Protein AF-A0A1Z8JSF8-F1 (afdb_monomer)

Sequence (461 aa):
MSAKQIKQAAVKPIPRTSVSGSTFPVRRSTKKDEIDYLRNLSRTLHVSNSSKGDLPQLTFSNELDVKLYALFSLLVKNFVQTWYVGLGFDKEEEFIGELVFLFSHVCRKIQERISSRRDEIVTSLFVDLPYVLEKHFRSVYESMRDCEEDESWGDVWMRKFSDGLIEEEMVDYRRILVDEIVKVLFPDEAVQSGITRRFLDGLIEGVILRNVIESFSEPFVIWEILGKISIKMQECGKGTTNEDEAEHATEQDHTQGKKTEQEHVREGGRYHYSLLHRILNVFIIDERYQMDSGKWLRYCDFVPLMSLMNFVTCWDTRFPILVSIFQVTLQLLMRITITRKFVNGCLKRLIFAIVNEECIGSLVDSMRGMMFPRDEYFEMKPRYVPTSEKELEKVYQENLKLITEWLTNGGFSSSVIFGRSGAVYEKAHKVMETFRHREVNLVLLQRVVDLLVLMLLPELA

Solvent-accessible surface area (backbone atoms only — not comparable to full-atom values): 26622 Å² total; per-residue (Å²): 140,75,97,82,88,86,79,80,85,83,77,78,81,78,81,84,75,82,85,81,74,98,62,83,72,76,85,64,86,46,78,78,77,36,68,70,48,26,49,58,40,35,52,77,65,64,52,98,79,58,96,72,86,70,80,80,76,32,55,97,42,73,70,49,34,40,53,53,36,25,44,47,31,44,46,44,58,44,50,51,44,66,56,51,61,74,69,70,64,96,55,59,58,60,52,52,50,51,52,51,50,53,50,32,49,37,42,34,53,51,48,52,38,55,65,77,38,49,62,58,46,47,47,39,64,52,29,52,48,31,33,55,51,33,56,49,54,51,48,49,52,53,18,58,69,71,41,55,98,90,54,59,35,58,59,52,29,51,76,74,68,38,86,76,56,41,79,70,55,42,53,56,49,43,49,54,52,37,50,53,49,46,64,70,54,47,58,68,73,48,56,70,34,70,64,55,37,52,51,50,38,50,45,46,36,64,60,45,50,47,48,52,45,57,51,56,17,35,36,68,48,47,44,47,50,51,22,51,51,26,51,54,55,45,53,73,66,50,76,73,56,65,59,66,60,55,53,67,72,56,71,84,75,77,80,89,83,82,89,85,85,88,81,94,71,97,68,89,76,82,76,83,67,50,69,65,54,54,54,50,58,42,71,55,91,51,79,90,33,58,63,62,83,93,71,60,75,51,59,77,50,45,46,36,34,51,51,34,49,31,67,76,46,43,43,57,85,75,38,49,66,60,47,50,50,48,52,52,50,50,45,58,41,46,70,39,68,70,51,29,51,49,52,46,21,30,47,42,42,50,48,46,69,62,66,30,73,68,46,54,43,51,48,52,52,48,50,35,46,60,42,26,76,78,73,73,50,64,46,91,61,69,97,73,69,66,90,42,74,72,51,44,52,47,54,49,53,54,25,49,48,42,37,39,50,33,50,64,66,44,56,78,61,22,49,71,56,48,45,61,69,71,56,35,46,56,48,51,49,55,59,56,55,72,41,64,41,40,71,65,34,38,50,50,49,50,55,51,48,51,51,55,44,40,67,69,41,55,90,78,108

Secondary structure (DSSP, 8-state):
-----------PPPP---------------TTSSHHHHHHHHGGG--TT-TT--PPP-SS-HHHHHHHHHHHHHHIIIIIHHHHGGGT-S-HHHHHHHHHHHHHHHHHHHHHHHHHTHHHHHHHHHTHHHHHHHHHHHHHHHHHHH--TTS-HHHHHHHHHSTT--HHHHHHHHHHHHHHHHHHHS-HHHHH-HHHHHHHHIIIIIIIIHHHHHHHHSHHHHHHHHHHHHHHHHHHHHTTTHHHHHHHTTTTS---------------------HHHHHHHHHS--GGGPPPGGGPPPGGGGHHHHHHHHHHH-HHHH-HHHHHHHHHHHHHHHHSHHHHHHHHHHHHHHHHHHS-HHHHHHHHHHHHHHH-TTSSS---S-S----SHHHHHHHHHHHHHHHHHHHHHSHHHHHHHH-SHHHHHHHHHHHHHTT--HHHHHHHHHHHHHHHHHHH-GGG-

Foldseek 3Di:
DDDDDDDDPDDDDDDDDDPDDPDPDPCDPDPCLDLVNLVVLLVLLDQPPDPDDDQDDLAPDPSLSSLLSSLVSLCCPFPVCVVVVVVVDPCSSVVSVVVSVFNSQLSNLLNVLCVVQLLLVLLCVQFVLLLLVLVLLVLLVVLVVPDDPPDDSVVSSCVPPLPPVDPVVVLVVLLVVQLVVCVVRGDPVQNVPPVSSVVSSCCCSVPPPVLVLLQCLALLNVLVVLLVVLVVLVVVVCVQPPVVVVVVVPPPDDDDDDDDDDDDDPDDDPPPQHPVRVVVVLQDDDPVLFDDPVSQDALVSNVSVVSSLCLLQVQCVQCVPVVVVVSVVSNVLRVDSVSSRRVSSSSSVVVCVCVDPVNSSVVSVVVSCQQPVPSPHGDSDRPDDPPDPVSSVVSNVVSLVSNLCSLVVVPPVSCSRRHPSVSSSVSSNSVSVSSNDSRSSSSSVVSVVVSVCCSSCVVVD

Organism: Pichia kudriavzevii (NCBI:txid4909)

InterPro domains:
  IPR003114 Phox-associated domain [PF02194] (61-228)
  IPR003114 Phox-associated domain [PS51207] (61-231)
  IPR003114 Phox-associated domain [SM00313] (61-234)

pLDDT: mean 72.8, std 19.78, range [23.31, 93.69]

Mean predicted aligned error: 13.48 Å

Structure (mmCIF, N/CA/C/O backbone):
data_AF-A0A1Z8JSF8-F1
#
_entry.id   AF-A0A1Z8JSF8-F1
#
loop_
_atom_site.group_PDB
_atom_site.id
_atom_site.type_symbol
_atom_site.label_atom_id
_atom_site.label_alt_id
_atom_site.label_comp_id
_atom_site.label_asym_id
_atom_site.label_entity_id
_atom_site.label_seq_id
_atom_site.pdbx_PDB_ins_code
_atom_site.Cartn_x
_atom_site.Cartn_y
_atom_site.Cartn_z
_atom_site.occupancy
_atom_site.B_iso_or_equiv
_atom_site.auth_seq_id
_atom_site.auth_comp_id
_atom_site.auth_asym_id
_atom_site.auth_atom_id
_atom_site.pdbx_PDB_model_num
ATOM 1 N N . MET A 1 1 ? -39.766 60.495 -3.183 1.00 32.34 1 MET A N 1
ATOM 2 C CA . MET A 1 1 ? -39.217 60.371 -1.813 1.00 32.34 1 MET A CA 1
ATOM 3 C C . MET A 1 1 ? -39.331 58.918 -1.398 1.00 32.34 1 MET A C 1
ATOM 5 O O . MET A 1 1 ? -40.361 58.332 -1.660 1.00 32.34 1 MET A O 1
ATOM 9 N N . SER A 1 2 ? -38.373 58.284 -0.750 1.00 27.84 2 SER A N 1
ATOM 10 C CA . SER A 1 2 ? -36.977 58.611 -0.488 1.00 27.84 2 SER A CA 1
ATOM 11 C C . SER A 1 2 ? -36.415 57.365 0.186 1.00 27.84 2 SER A C 1
ATOM 13 O O . SER A 1 2 ? -37.063 56.776 1.048 1.00 27.84 2 SER A O 1
ATOM 15 N N . ALA A 1 3 ? -35.210 56.990 -0.219 1.00 30.52 3 ALA A N 1
ATOM 16 C CA . ALA A 1 3 ? -34.330 56.126 0.533 1.00 30.52 3 ALA A CA 1
ATOM 17 C C . ALA A 1 3 ? -34.270 56.555 2.006 1.00 30.52 3 ALA A C 1
ATOM 19 O O . ALA A 1 3 ? -33.792 57.649 2.297 1.00 30.52 3 ALA A O 1
ATOM 20 N N . LYS A 1 4 ? -34.728 55.695 2.919 1.00 34.22 4 LYS A N 1
ATOM 21 C CA . LYS A 1 4 ? -34.288 55.605 4.322 1.00 34.22 4 LYS A CA 1
ATOM 22 C C . LYS A 1 4 ? -35.177 54.599 5.043 1.00 34.22 4 LYS A C 1
ATOM 24 O O . LYS A 1 4 ? -36.278 54.956 5.428 1.00 34.22 4 LYS A O 1
ATOM 29 N N . GLN A 1 5 ? -34.668 53.382 5.236 1.00 32.91 5 GLN A N 1
ATOM 30 C CA . GLN A 1 5 ? -34.688 52.644 6.513 1.00 32.91 5 GLN A CA 1
ATOM 31 C C . GLN A 1 5 ? -34.420 51.149 6.292 1.00 32.91 5 GLN A C 1
ATOM 33 O O . GLN A 1 5 ? -35.260 50.311 6.567 1.00 32.91 5 GLN A O 1
ATOM 38 N N . ILE A 1 6 ? -33.203 50.814 5.855 1.00 33.06 6 ILE A N 1
ATOM 39 C CA . ILE A 1 6 ? -32.495 49.629 6.362 1.00 33.06 6 ILE A CA 1
ATOM 40 C C . ILE A 1 6 ? -31.043 50.079 6.569 1.00 33.06 6 ILE A C 1
ATOM 42 O O . ILE A 1 6 ? -30.205 50.008 5.673 1.00 33.06 6 ILE A O 1
ATOM 46 N N . LYS A 1 7 ? -30.773 50.688 7.729 1.00 31.58 7 LYS A N 1
ATOM 47 C CA . LYS A 1 7 ? -29.420 51.028 8.183 1.00 31.58 7 LYS A CA 1
ATOM 48 C C . LYS A 1 7 ? -28.912 49.908 9.094 1.00 31.58 7 LYS A C 1
ATOM 50 O O . LYS A 1 7 ? -29.437 49.722 10.180 1.00 31.58 7 LYS A O 1
ATOM 55 N N . GLN A 1 8 ? -27.857 49.247 8.623 1.00 28.48 8 GLN A N 1
ATOM 56 C CA . GLN A 1 8 ? -26.577 49.065 9.321 1.00 28.48 8 GLN A CA 1
ATOM 57 C C . GLN A 1 8 ? -26.609 48.421 10.721 1.00 28.48 8 GLN A C 1
ATOM 59 O O . GLN A 1 8 ? -26.576 49.114 11.732 1.00 28.48 8 GLN A O 1
ATOM 64 N N . ALA A 1 9 ? -26.455 47.095 10.757 1.00 28.17 9 ALA A N 1
ATOM 65 C CA . ALA A 1 9 ? -25.531 46.459 11.694 1.00 28.17 9 ALA A CA 1
ATOM 66 C C . ALA A 1 9 ? -24.278 46.070 10.892 1.00 28.17 9 ALA A C 1
ATOM 68 O O . ALA A 1 9 ? -24.331 45.253 9.974 1.00 28.17 9 ALA A O 1
ATOM 69 N N . ALA A 1 10 ? -23.177 46.767 11.158 1.00 27.06 10 ALA A N 1
ATOM 70 C CA . ALA A 1 10 ? -21.924 46.657 10.431 1.00 27.06 10 ALA A CA 1
ATOM 71 C C . ALA A 1 10 ? -21.214 45.327 10.736 1.00 27.06 10 ALA A C 1
ATOM 73 O O . ALA A 1 10 ? -20.666 45.147 11.821 1.00 27.06 10 ALA A O 1
ATOM 74 N N . VAL A 1 11 ? -21.163 44.424 9.755 1.00 29.39 11 VAL A N 1
ATOM 75 C CA . VAL A 1 11 ? -20.171 43.343 9.729 1.00 29.39 11 VAL A CA 1
ATOM 76 C C . VAL A 1 11 ? -18.855 43.965 9.267 1.00 29.39 11 VAL A C 1
ATOM 78 O O . VAL A 1 11 ? -18.738 44.428 8.132 1.00 29.39 11 VAL A O 1
ATOM 81 N N . LYS A 1 12 ? -17.874 44.041 10.172 1.00 28.55 12 LYS A N 1
ATOM 82 C CA . LYS A 1 12 ? -16.503 44.449 9.838 1.00 28.55 12 LYS A CA 1
ATOM 83 C C . LYS A 1 12 ? -15.954 43.511 8.750 1.00 28.55 12 LYS A C 1
ATOM 85 O O . LYS A 1 12 ? -16.026 42.297 8.937 1.00 28.55 12 LYS A O 1
ATOM 90 N N . PRO A 1 13 ? -15.392 44.025 7.643 1.00 24.59 13 PRO A N 1
ATOM 91 C CA . PRO A 1 13 ? -14.763 43.176 6.643 1.00 24.59 13 PRO A CA 1
ATOM 92 C C . PRO A 1 13 ? -13.494 42.541 7.221 1.00 24.59 13 PRO A C 1
ATOM 94 O O . PRO A 1 13 ? -12.614 43.230 7.739 1.00 24.59 13 PRO A O 1
ATOM 97 N N . ILE A 1 14 ? -13.421 41.215 7.128 1.00 28.30 14 ILE A N 1
ATOM 98 C CA . ILE A 1 14 ? -12.222 40.420 7.401 1.00 28.30 14 ILE A CA 1
ATOM 99 C C . ILE A 1 14 ? -11.142 40.863 6.396 1.00 28.30 14 ILE A C 1
ATOM 101 O O . ILE A 1 14 ? -11.440 40.957 5.199 1.00 28.30 14 ILE A O 1
ATOM 105 N N . PRO A 1 15 ? -9.910 41.181 6.831 1.00 24.50 15 PRO A N 1
ATOM 106 C CA . PRO A 1 15 ? -8.869 41.633 5.921 1.00 24.50 15 PRO A CA 1
ATOM 107 C C . PRO A 1 15 ? -8.505 40.518 4.934 1.00 24.50 15 PRO A C 1
ATOM 109 O O . PRO A 1 15 ? -8.163 39.405 5.326 1.00 24.50 15 PRO A O 1
ATOM 112 N N . ARG A 1 16 ? -8.572 40.840 3.637 1.00 25.00 16 ARG A N 1
ATOM 113 C CA . ARG A 1 16 ? -8.023 40.019 2.554 1.00 25.00 16 ARG A CA 1
ATOM 114 C C . ARG A 1 16 ? -6.505 39.976 2.706 1.00 25.00 16 ARG A C 1
ATOM 116 O O . ARG A 1 16 ? -5.822 40.916 2.309 1.00 25.00 16 ARG A O 1
ATOM 123 N N . THR A 1 17 ? -5.974 38.893 3.257 1.00 25.42 17 THR A N 1
ATOM 124 C CA . THR A 1 17 ? -4.569 38.539 3.069 1.00 25.42 17 THR A CA 1
ATOM 125 C C . THR A 1 17 ? -4.422 37.889 1.698 1.00 25.42 17 THR A C 1
ATOM 127 O O . THR A 1 17 ? -4.911 36.795 1.432 1.00 25.42 17 THR A O 1
ATOM 130 N N . SER A 1 18 ? -3.768 38.610 0.794 1.00 24.77 18 SER A N 1
ATOM 131 C CA . SER A 1 18 ? -3.235 38.084 -0.456 1.00 24.77 18 SER A CA 1
ATOM 132 C C . SER A 1 18 ? -2.195 37.004 -0.146 1.00 24.77 18 SER A C 1
ATOM 134 O O . SER A 1 18 ? -1.071 37.325 0.243 1.00 24.77 18 SER A O 1
ATOM 136 N N . VAL A 1 19 ? -2.551 35.731 -0.309 1.00 28.14 19 VAL A N 1
ATOM 137 C CA . VAL A 1 19 ? -1.582 34.630 -0.265 1.00 28.14 19 VAL A CA 1
ATOM 138 C C . VAL A 1 19 ? -0.952 34.513 -1.650 1.00 28.14 19 VAL A C 1
ATOM 140 O O . VAL A 1 19 ? -1.452 33.835 -2.542 1.00 28.14 19 VAL A O 1
ATOM 143 N N . SER A 1 20 ? 0.128 35.265 -1.837 1.00 25.30 20 SER A N 1
ATOM 144 C CA . SER A 1 20 ? 1.109 35.040 -2.895 1.00 25.30 20 SER A CA 1
ATOM 145 C C . SER A 1 20 ? 2.044 33.923 -2.424 1.00 25.30 20 SER A C 1
ATOM 147 O O . SER A 1 20 ? 2.602 34.041 -1.333 1.00 25.30 20 SER A O 1
ATOM 149 N N . GLY A 1 21 ? 2.234 32.881 -3.234 1.00 25.70 21 GLY A N 1
ATOM 150 C CA . GLY A 1 21 ? 3.221 31.826 -2.982 1.00 25.70 21 GLY A CA 1
ATOM 151 C C . GLY A 1 21 ? 2.621 30.426 -3.031 1.00 25.70 21 GLY A C 1
ATOM 152 O O . GLY A 1 21 ? 2.175 29.888 -2.023 1.00 25.70 21 GLY A O 1
ATOM 153 N N . SER A 1 22 ? 2.634 29.832 -4.221 1.00 33.81 22 SER A N 1
ATOM 154 C CA . SER A 1 22 ? 2.461 28.399 -4.444 1.00 33.81 22 SER A CA 1
ATOM 155 C C . SER A 1 22 ? 3.662 27.651 -3.871 1.00 33.81 22 SER A C 1
ATOM 157 O O . SER A 1 22 ? 4.695 27.497 -4.521 1.00 33.81 22 SER A O 1
ATOM 159 N N . THR A 1 23 ? 3.555 27.247 -2.614 1.00 25.31 23 THR A N 1
ATOM 160 C CA . THR A 1 23 ? 4.422 26.249 -1.986 1.00 25.31 23 THR A CA 1
ATOM 161 C C . THR A 1 23 ? 3.649 25.733 -0.779 1.00 25.31 23 THR A C 1
ATOM 163 O O . THR A 1 23 ? 3.524 26.440 0.221 1.00 25.31 23 THR A O 1
ATOM 166 N N . PHE A 1 24 ? 3.097 24.517 -0.840 1.00 33.78 24 PHE A N 1
ATOM 167 C CA . PHE A 1 24 ? 2.848 23.817 0.419 1.00 33.78 24 PHE A CA 1
ATOM 168 C C . PHE A 1 24 ? 4.214 23.644 1.083 1.00 33.78 24 PHE A C 1
ATOM 170 O O . PHE A 1 24 ? 5.179 23.286 0.402 1.00 33.78 24 PHE A O 1
ATOM 177 N N . PRO A 1 25 ? 4.344 23.995 2.367 1.00 30.06 25 PRO A N 1
ATOM 178 C CA . PRO A 1 25 ? 5.645 24.105 2.984 1.00 30.06 25 PRO A CA 1
ATOM 179 C C . PRO A 1 25 ? 6.308 22.729 2.931 1.00 30.06 25 PRO A C 1
ATOM 181 O O . PRO A 1 25 ? 5.703 21.730 3.327 1.00 30.06 25 PRO A O 1
ATOM 184 N N . VAL A 1 26 ? 7.571 22.692 2.489 1.00 32.50 26 VAL A N 1
ATOM 185 C CA . VAL A 1 26 ? 8.559 21.722 2.989 1.00 32.50 26 VAL A CA 1
ATOM 186 C C . VAL A 1 26 ? 8.205 21.483 4.448 1.00 32.50 26 VAL A C 1
ATOM 188 O O . VAL A 1 26 ? 8.052 22.482 5.154 1.00 32.50 26 VAL A O 1
ATOM 191 N N . ARG A 1 27 ? 7.971 20.228 4.860 1.00 38.00 27 ARG A N 1
ATOM 192 C CA . ARG A 1 27 ? 7.440 19.858 6.184 1.00 38.00 27 ARG A CA 1
ATOM 193 C C . ARG A 1 27 ? 8.368 20.387 7.285 1.00 38.00 27 ARG A C 1
ATOM 195 O O . ARG A 1 27 ? 9.162 19.658 7.861 1.00 38.00 27 ARG A O 1
ATOM 202 N N . ARG A 1 28 ? 8.278 21.685 7.574 1.00 33.34 28 ARG A N 1
ATOM 203 C CA . ARG A 1 28 ? 8.749 22.305 8.798 1.00 33.34 28 ARG A CA 1
ATOM 204 C C . ARG A 1 28 ? 7.904 21.635 9.853 1.00 33.34 28 ARG A C 1
ATOM 206 O O . ARG A 1 28 ? 6.681 21.707 9.748 1.00 33.34 28 ARG A O 1
ATOM 213 N N . SER A 1 29 ? 8.562 20.945 10.781 1.00 39.97 29 SER A N 1
ATOM 214 C CA . SER A 1 29 ? 7.982 20.464 12.033 1.00 39.97 29 SER A CA 1
ATOM 215 C C . SER A 1 29 ? 6.861 21.414 12.460 1.00 39.97 29 SER A C 1
ATOM 217 O O . SER A 1 29 ? 7.103 22.554 12.865 1.00 39.97 29 SER A O 1
ATOM 219 N N . THR A 1 30 ? 5.617 21.006 12.215 1.00 53.66 30 THR A N 1
ATOM 220 C CA . THR A 1 30 ? 4.474 21.751 12.724 1.00 53.66 30 THR A CA 1
ATOM 221 C C . THR A 1 30 ? 4.356 21.339 14.181 1.00 53.66 30 THR A C 1
ATOM 223 O O . THR A 1 30 ? 4.567 20.174 14.503 1.00 53.66 30 THR A O 1
ATOM 226 N N . LYS A 1 31 ? 3.982 22.258 15.074 1.00 59.56 31 LYS A N 1
ATOM 227 C CA . LYS A 1 31 ? 3.735 21.970 16.504 1.00 59.56 31 LYS A CA 1
ATOM 228 C C . LYS A 1 31 ? 2.788 20.765 16.737 1.00 59.56 31 LYS A C 1
ATOM 230 O O . LYS A 1 31 ? 2.744 20.194 17.815 1.00 59.56 31 LYS A O 1
ATOM 235 N N . LYS A 1 32 ? 2.043 20.383 15.694 1.00 65.25 32 LYS A N 1
ATOM 236 C CA . LYS A 1 32 ? 1.138 19.237 15.575 1.00 65.25 32 LYS A CA 1
ATOM 237 C C . LYS A 1 32 ? 1.834 17.866 15.511 1.00 65.25 32 LYS A C 1
ATOM 239 O O . LYS A 1 32 ? 1.223 16.865 15.858 1.00 65.25 32 LYS A O 1
ATOM 244 N N . ASP A 1 33 ? 3.071 17.803 15.026 1.00 67.31 33 ASP A N 1
ATOM 245 C CA . ASP A 1 33 ? 3.850 16.560 14.898 1.00 67.31 33 ASP A CA 1
ATOM 246 C C . ASP A 1 33 ? 4.793 16.342 16.098 1.00 67.31 33 ASP A C 1
ATOM 248 O O . ASP A 1 33 ? 5.513 15.347 16.159 1.00 67.31 33 ASP A O 1
ATOM 252 N N . GLU A 1 34 ? 4.799 17.271 17.058 1.00 78.62 34 GLU A N 1
ATOM 253 C CA . GLU A 1 34 ? 5.604 17.187 18.272 1.00 78.62 34 GLU A CA 1
ATOM 254 C C . GLU A 1 34 ? 5.072 16.088 19.203 1.00 78.62 34 GLU A C 1
ATOM 256 O O . GLU A 1 34 ? 3.871 16.001 19.469 1.00 78.62 34 GLU A O 1
ATOM 261 N N . ILE A 1 35 ? 5.974 15.256 19.733 1.00 78.44 35 ILE A N 1
ATOM 262 C CA . ILE A 1 35 ? 5.624 14.073 20.535 1.00 78.44 35 ILE A CA 1
ATOM 263 C C . ILE A 1 35 ? 4.742 14.446 21.737 1.00 78.44 35 ILE A C 1
ATOM 265 O O . ILE A 1 35 ? 3.806 13.719 22.062 1.00 78.44 35 ILE A O 1
ATOM 269 N N . ASP A 1 36 ? 4.983 15.592 22.376 1.00 79.38 36 ASP A N 1
ATOM 270 C CA . ASP A 1 36 ? 4.200 16.028 23.536 1.00 79.38 36 ASP A CA 1
ATOM 271 C C . ASP A 1 36 ? 2.766 16.429 23.174 1.00 79.38 36 ASP A C 1
ATOM 273 O O . ASP A 1 36 ? 1.839 16.177 23.946 1.00 79.38 36 ASP A O 1
ATOM 277 N N . TYR A 1 37 ? 2.548 16.981 21.977 1.00 83.00 37 TYR A N 1
ATOM 278 C CA . TYR A 1 37 ? 1.202 17.221 21.463 1.00 83.00 37 TYR A CA 1
ATOM 279 C C . TYR A 1 37 ? 0.470 15.899 21.196 1.00 83.00 37 TYR A C 1
ATOM 281 O O . TYR A 1 37 ? -0.681 15.739 21.604 1.00 83.00 37 TYR A O 1
ATOM 289 N N . LEU A 1 38 ? 1.153 14.918 20.598 1.00 81.62 38 LEU A N 1
ATOM 290 C CA . LEU A 1 38 ? 0.586 13.589 20.344 1.00 81.62 38 LEU A CA 1
ATOM 291 C C . LEU A 1 38 ? 0.249 12.841 21.641 1.00 81.62 38 LEU A C 1
ATOM 293 O O . LEU A 1 38 ? -0.807 12.220 21.739 1.00 81.62 38 LEU A O 1
ATOM 297 N N . ARG A 1 39 ? 1.087 12.971 22.674 1.00 83.12 39 ARG A N 1
ATOM 298 C CA . ARG A 1 39 ? 0.787 12.459 24.021 1.00 83.12 39 ARG A CA 1
ATOM 299 C C . ARG A 1 39 ? -0.415 13.161 24.650 1.00 83.12 39 ARG A C 1
ATOM 301 O O . ARG A 1 39 ? -1.209 12.529 25.335 1.00 83.12 39 ARG A O 1
ATOM 308 N N . ASN A 1 40 ? -0.581 14.466 24.439 1.00 82.75 40 ASN A N 1
ATOM 309 C CA . ASN A 1 40 ? -1.770 15.170 24.924 1.00 82.75 40 ASN A CA 1
ATOM 310 C C . ASN A 1 40 ? -3.046 14.673 24.228 1.00 82.75 40 ASN A C 1
ATOM 312 O O . ASN A 1 40 ? -4.081 14.559 24.878 1.00 82.75 40 ASN A O 1
ATOM 316 N N . LEU A 1 41 ? -2.965 14.332 22.939 1.00 81.31 41 LEU A N 1
ATOM 317 C CA . LEU A 1 41 ? -4.054 13.689 22.203 1.00 81.31 41 LEU A CA 1
ATOM 318 C C . LEU A 1 41 ? -4.356 12.286 22.732 1.00 81.31 41 LEU A C 1
ATOM 320 O O . LEU A 1 41 ? -5.519 11.965 22.947 1.00 81.31 41 LEU A O 1
ATOM 324 N N . SER A 1 42 ? -3.344 11.456 22.999 1.00 81.38 42 SER A N 1
ATOM 325 C CA . SER A 1 42 ? -3.571 10.110 23.548 1.00 81.38 42 SER A CA 1
ATOM 326 C C . SER A 1 42 ? -4.259 10.150 24.914 1.00 81.38 42 SER A C 1
ATOM 328 O O . SER A 1 42 ? -5.013 9.240 25.251 1.00 81.38 42 SER A O 1
ATOM 330 N N . ARG A 1 43 ? -4.075 11.232 25.685 1.00 78.31 43 ARG A N 1
ATOM 331 C CA . ARG A 1 43 ? -4.716 11.369 26.996 1.00 78.31 43 ARG A CA 1
ATOM 332 C C . ARG A 1 43 ? -6.237 11.438 26.957 1.00 78.31 43 ARG A C 1
ATOM 334 O O . ARG A 1 43 ? -6.856 11.125 27.968 1.00 78.31 43 ARG A O 1
ATOM 341 N N . THR A 1 44 ? -6.847 11.792 25.826 1.00 76.50 44 THR A N 1
ATOM 342 C CA . THR A 1 44 ? -8.313 11.790 25.705 1.00 76.50 44 THR A CA 1
ATOM 343 C C . THR A 1 44 ? -8.912 10.385 25.781 1.00 76.50 44 THR A C 1
ATOM 345 O O . THR A 1 44 ? -10.114 10.262 25.968 1.00 76.50 44 THR A O 1
ATOM 348 N N . LEU A 1 45 ? -8.094 9.338 25.630 1.00 72.31 45 LEU A N 1
ATOM 349 C CA . LEU A 1 45 ? -8.510 7.938 25.743 1.00 72.31 45 LEU A CA 1
ATOM 350 C C . LEU A 1 45 ? -8.388 7.388 27.170 1.00 72.31 45 LEU A C 1
ATOM 352 O O . LEU A 1 45 ? -8.803 6.256 27.416 1.00 72.31 45 LEU A O 1
ATOM 356 N N . HIS A 1 46 ? -7.798 8.135 28.113 1.00 66.94 46 HIS A N 1
ATOM 357 C CA . HIS A 1 46 ? -7.706 7.663 29.492 1.00 66.94 46 HIS A CA 1
ATOM 358 C C . HIS A 1 46 ? -9.086 7.679 30.143 1.00 66.94 46 HIS A C 1
ATOM 360 O O . HIS A 1 46 ? -9.648 8.734 30.427 1.00 66.94 46 HIS A O 1
ATOM 366 N N . VAL A 1 47 ? -9.593 6.482 30.415 1.00 58.34 47 VAL A N 1
ATOM 367 C CA . VAL A 1 47 ? -10.798 6.271 31.210 1.00 58.34 47 VAL A CA 1
ATOM 368 C C . VAL A 1 47 ? -10.477 6.519 32.687 1.00 58.34 47 VAL A C 1
ATOM 370 O O . VAL A 1 47 ? -9.522 5.956 33.229 1.00 58.34 47 VAL A O 1
ATOM 373 N N . SER A 1 48 ? -11.306 7.337 33.336 1.00 46.34 48 SER A N 1
ATOM 374 C CA . SER A 1 48 ? -11.225 7.854 34.713 1.00 46.34 48 SER A CA 1
ATOM 375 C C . SER A 1 48 ? -10.979 6.812 35.816 1.00 46.34 48 SER A C 1
ATOM 377 O O . SER A 1 48 ? -10.617 7.177 36.932 1.00 46.34 48 SER A O 1
ATOM 379 N N . ASN A 1 49 ? -11.161 5.519 35.525 1.00 43.50 49 ASN A N 1
ATOM 380 C CA . ASN A 1 49 ? -11.205 4.441 36.517 1.00 43.50 49 ASN A CA 1
ATOM 381 C C . ASN A 1 49 ? -10.032 3.441 36.463 1.00 43.50 49 ASN A C 1
ATOM 383 O O . ASN A 1 49 ? -10.008 2.486 37.239 1.00 43.50 49 ASN A O 1
ATOM 387 N N . SER A 1 50 ? -9.020 3.649 35.612 1.00 43.69 50 SER A N 1
ATOM 388 C CA . SER A 1 50 ? -7.777 2.866 35.686 1.00 43.69 50 SER A CA 1
ATOM 389 C C . SER A 1 50 ? -6.861 3.443 36.765 1.00 43.69 50 SER A C 1
ATOM 391 O O . SER A 1 50 ? -6.192 4.460 36.572 1.00 43.69 50 SER A O 1
ATOM 393 N N . SER A 1 51 ? -6.787 2.776 37.915 1.00 41.09 51 SER A N 1
ATOM 394 C CA . SER A 1 51 ? -5.975 3.178 39.070 1.00 41.09 51 SER A CA 1
ATOM 395 C C . SER A 1 51 ? -4.450 3.126 38.848 1.00 41.09 51 SER A C 1
ATOM 397 O O . SER A 1 51 ? -3.717 3.075 39.831 1.00 41.09 51 SER A O 1
ATOM 399 N N . LYS A 1 52 ? -3.960 3.110 37.597 1.00 44.47 52 LYS A N 1
ATOM 400 C CA . LYS A 1 52 ? -2.550 3.255 37.177 1.00 44.47 52 LYS A CA 1
ATOM 401 C C . LYS A 1 52 ? -2.451 3.538 35.657 1.00 44.47 52 LYS A C 1
ATOM 403 O O . LYS A 1 52 ? -1.884 2.762 34.906 1.00 44.47 52 LYS A O 1
ATOM 408 N N . GLY A 1 53 ? -3.061 4.633 35.208 1.00 52.81 53 GLY A N 1
ATOM 409 C CA . GLY A 1 53 ? -2.467 5.653 34.320 1.00 52.81 53 GLY A CA 1
ATOM 410 C C . GLY A 1 53 ? -1.815 5.348 32.956 1.00 52.81 53 GLY A C 1
ATOM 411 O O . GLY A 1 53 ? -1.493 6.328 32.297 1.00 52.81 53 GLY A O 1
ATOM 412 N N . ASP A 1 54 ? -1.635 4.108 32.492 1.00 67.38 54 ASP A N 1
ATOM 413 C CA . ASP A 1 54 ? -0.906 3.830 31.238 1.00 67.38 54 ASP A CA 1
ATOM 414 C C . ASP A 1 54 ? -1.758 3.062 30.213 1.00 67.38 54 ASP A C 1
ATOM 416 O O . ASP A 1 54 ? -2.421 2.074 30.533 1.00 67.38 54 ASP A O 1
ATOM 420 N N . LEU A 1 55 ? -1.751 3.537 28.960 1.00 81.25 55 LEU A N 1
ATOM 421 C CA . LEU A 1 55 ? -2.393 2.860 27.829 1.00 81.25 55 LEU A CA 1
ATOM 422 C C . LEU A 1 55 ? -1.660 1.541 27.508 1.00 81.25 55 LEU A C 1
ATOM 424 O O . LEU A 1 55 ? -0.441 1.464 27.686 1.00 81.25 55 LEU A O 1
ATOM 428 N N . PRO A 1 56 ? -2.356 0.507 26.998 1.00 86.69 56 PRO A N 1
ATOM 429 C CA . PRO A 1 56 ? -1.706 -0.734 26.583 1.00 86.69 56 PRO A CA 1
ATOM 430 C C . PRO A 1 56 ? -0.610 -0.491 25.533 1.00 86.69 56 PRO A C 1
ATOM 432 O O . PRO A 1 56 ? -0.776 0.322 24.633 1.00 86.69 56 PRO A O 1
ATOM 435 N N . GLN A 1 57 ? 0.496 -1.230 25.570 1.00 88.00 57 GLN A N 1
ATOM 436 C CA . GLN A 1 57 ? 1.471 -1.186 24.466 1.00 88.00 57 GLN A CA 1
ATOM 437 C C . GLN A 1 57 ? 0.845 -1.757 23.187 1.00 88.00 57 GLN A C 1
ATOM 439 O O . GLN A 1 57 ? 0.195 -2.799 23.266 1.00 88.00 57 GLN A O 1
ATOM 444 N N . LEU A 1 58 ? 1.016 -1.104 22.039 1.00 88.75 58 LEU A N 1
ATOM 445 C CA . LEU A 1 58 ? 0.472 -1.541 20.745 1.00 88.75 58 LEU A CA 1
ATOM 446 C C . LEU A 1 58 ? 1.515 -2.326 19.951 1.00 88.75 58 LEU A C 1
ATOM 448 O O . LEU A 1 58 ? 1.209 -3.372 19.380 1.00 88.75 58 LEU A O 1
ATOM 452 N N . THR A 1 59 ? 2.746 -1.820 19.927 1.00 87.50 59 THR A N 1
ATOM 453 C CA . THR A 1 59 ? 3.867 -2.354 19.153 1.00 87.50 59 THR A CA 1
ATOM 454 C C . THR A 1 59 ? 5.110 -2.502 20.034 1.00 87.50 59 THR A C 1
ATOM 456 O O . THR A 1 59 ? 5.068 -2.290 21.244 1.00 87.50 59 THR A O 1
ATOM 459 N N . PHE A 1 60 ? 6.247 -2.886 19.443 1.00 84.25 60 PHE A N 1
ATOM 460 C CA . PHE A 1 60 ? 7.529 -2.894 20.161 1.00 84.25 60 PHE A CA 1
ATOM 461 C C . PHE A 1 60 ? 8.156 -1.497 20.296 1.00 84.25 60 PHE A C 1
ATOM 463 O O . PHE A 1 60 ? 9.169 -1.357 20.980 1.00 84.25 60 PHE A O 1
ATOM 470 N N . SER A 1 61 ? 7.583 -0.477 19.645 1.00 84.75 61 SER A N 1
ATOM 471 C CA . SER A 1 61 ? 8.139 0.873 19.578 1.00 84.75 61 SER A CA 1
ATOM 472 C C . SER A 1 61 ? 7.210 1.877 20.256 1.00 84.75 61 SER A C 1
ATOM 474 O O . SER A 1 61 ? 6.139 2.210 19.752 1.00 84.75 61 SER A O 1
ATOM 476 N N . ASN A 1 62 ? 7.658 2.419 21.391 1.00 86.69 62 ASN A N 1
ATOM 477 C CA . ASN A 1 62 ? 6.892 3.410 22.153 1.00 86.69 62 ASN A CA 1
ATOM 478 C C . ASN A 1 62 ? 6.608 4.687 21.342 1.00 86.69 62 ASN A C 1
ATOM 480 O O . ASN A 1 62 ? 5.596 5.347 21.566 1.00 86.69 62 ASN A O 1
ATOM 484 N N . GLU A 1 63 ? 7.496 5.066 20.419 1.00 85.56 63 GLU A N 1
ATOM 485 C CA . GLU A 1 63 ? 7.285 6.244 19.572 1.00 85.56 63 GLU A CA 1
ATOM 486 C C . GLU A 1 63 ? 6.158 6.008 18.562 1.00 85.56 63 GLU A C 1
ATOM 488 O O . GLU A 1 63 ? 5.290 6.867 18.379 1.00 85.56 63 GLU A O 1
ATOM 493 N N . LEU A 1 64 ? 6.135 4.823 17.947 1.00 86.56 64 LEU A N 1
ATOM 494 C CA . LEU A 1 64 ? 5.072 4.432 17.030 1.00 86.56 64 LEU A CA 1
ATOM 495 C C . LEU A 1 64 ? 3.726 4.323 17.756 1.00 86.56 64 LEU A C 1
ATOM 497 O O . LEU A 1 64 ? 2.717 4.805 17.240 1.00 86.56 64 LEU A O 1
ATOM 501 N N . ASP A 1 65 ? 3.722 3.776 18.972 1.00 90.19 65 ASP A N 1
ATOM 502 C CA . ASP A 1 65 ? 2.524 3.662 19.806 1.00 90.19 65 ASP A CA 1
ATOM 503 C C . ASP A 1 65 ? 1.886 5.028 20.075 1.00 90.19 65 ASP A C 1
ATOM 505 O O . ASP A 1 65 ? 0.672 5.176 19.944 1.00 90.19 65 ASP A O 1
ATOM 509 N N . VAL A 1 66 ? 2.686 6.060 20.372 1.00 89.12 66 VAL A N 1
ATOM 510 C CA . VAL A 1 66 ? 2.180 7.431 20.565 1.00 89.12 66 VAL A CA 1
ATOM 511 C C . VAL A 1 66 ? 1.497 7.956 19.300 1.00 89.12 66 VAL A C 1
ATOM 513 O O . VAL A 1 66 ? 0.428 8.562 19.387 1.00 89.12 66 VAL A O 1
ATOM 516 N N . LYS A 1 67 ? 2.075 7.715 18.116 1.00 89.12 67 LYS A N 1
ATOM 517 C CA . LYS A 1 67 ? 1.487 8.155 16.839 1.00 89.12 67 LYS A CA 1
ATOM 518 C C . LYS A 1 67 ? 0.187 7.416 16.520 1.00 89.12 67 LYS A C 1
ATOM 520 O O . LYS A 1 67 ? -0.784 8.050 16.104 1.00 89.12 67 LYS A O 1
ATOM 525 N N . LEU A 1 68 ? 0.158 6.102 16.744 1.00 90.12 68 LEU A N 1
ATOM 526 C CA . LEU A 1 68 ? -1.028 5.265 16.558 1.00 90.12 68 LEU A CA 1
ATOM 527 C C . LEU A 1 68 ? -2.151 5.673 17.515 1.00 90.12 68 LEU A C 1
ATOM 529 O O . LEU A 1 68 ? -3.284 5.861 17.075 1.00 90.12 68 LEU A O 1
ATOM 533 N N . TYR A 1 69 ? -1.835 5.899 18.792 1.00 91.00 69 TYR A N 1
ATOM 534 C CA . TYR A 1 69 ? -2.810 6.392 19.758 1.00 91.00 69 TYR A CA 1
ATOM 535 C C . TYR A 1 69 ? -3.303 7.795 19.434 1.00 91.00 69 TYR A C 1
ATOM 537 O O . TYR A 1 69 ? -4.491 8.044 19.576 1.00 91.00 69 TYR A O 1
ATOM 545 N N . ALA A 1 70 ? -2.453 8.704 18.953 1.00 89.31 70 ALA A N 1
ATOM 546 C CA . ALA A 1 70 ? -2.905 10.032 18.546 1.00 89.31 70 ALA A CA 1
ATOM 547 C C . ALA A 1 70 ? -3.886 9.974 17.362 1.00 89.31 70 ALA A C 1
ATOM 549 O O . ALA A 1 70 ? -4.900 10.671 17.371 1.00 89.31 70 ALA A O 1
ATOM 550 N N . LEU A 1 71 ? -3.620 9.121 16.364 1.00 87.88 71 LEU A N 1
ATOM 551 C CA . LEU A 1 71 ? -4.559 8.867 15.268 1.00 87.88 71 LEU A CA 1
ATOM 552 C C . LEU A 1 71 ? -5.876 8.273 15.793 1.00 87.88 71 LEU A C 1
ATOM 554 O O . LEU A 1 71 ? -6.954 8.745 15.431 1.00 87.88 71 LEU A O 1
ATOM 558 N N . PHE A 1 72 ? -5.790 7.271 16.669 1.00 89.19 72 PHE A N 1
ATOM 559 C CA . PHE A 1 72 ? -6.958 6.603 17.232 1.00 89.19 72 PHE A CA 1
ATOM 560 C C . PHE A 1 72 ? -7.797 7.531 18.122 1.00 89.19 72 PHE A C 1
ATOM 562 O O . PHE A 1 72 ? -9.016 7.560 17.987 1.00 89.19 72 PHE A O 1
ATOM 569 N N . SER A 1 73 ? -7.165 8.367 18.952 1.00 88.75 73 SER A N 1
ATOM 570 C CA . SER A 1 73 ? -7.826 9.406 19.752 1.00 88.75 73 SER A CA 1
ATOM 571 C C . SER A 1 73 ? -8.676 10.331 18.897 1.00 88.75 73 SER A C 1
ATOM 573 O O . SER A 1 73 ? -9.803 10.651 19.265 1.00 88.75 73 SER A O 1
ATOM 575 N N . LEU A 1 74 ? -8.150 10.764 17.750 1.00 87.38 74 LEU A N 1
ATOM 576 C CA . LEU A 1 74 ? -8.882 11.634 16.833 1.00 87.38 74 LEU A CA 1
ATOM 577 C C . LEU A 1 74 ? -10.061 10.915 16.190 1.00 87.38 74 LEU A C 1
ATOM 579 O O . LEU A 1 74 ? -11.126 11.511 16.051 1.00 87.38 74 LEU A O 1
ATOM 583 N N . LEU A 1 75 ? -9.899 9.638 15.850 1.00 86.25 75 LEU A N 1
ATOM 584 C CA . LEU A 1 75 ? -10.985 8.813 15.334 1.00 86.25 75 LEU A CA 1
ATOM 585 C C . LEU A 1 75 ? -12.087 8.622 16.381 1.00 86.25 75 LEU A C 1
ATOM 587 O O . LEU A 1 75 ? -13.262 8.825 16.082 1.00 86.25 75 LEU A O 1
ATOM 591 N N . VAL A 1 76 ? -11.736 8.317 17.629 1.00 86.38 76 VAL A N 1
ATOM 592 C CA . VAL A 1 76 ? -12.728 8.207 18.705 1.00 86.38 76 VAL A CA 1
ATOM 593 C C . VAL A 1 76 ? -13.429 9.551 18.922 1.00 86.38 76 VAL A C 1
ATOM 595 O O . VAL A 1 76 ? -14.655 9.618 18.896 1.00 86.38 76 VAL A O 1
ATOM 598 N N . LYS A 1 77 ? -12.667 10.639 19.050 1.00 85.50 77 LYS A N 1
ATOM 599 C CA . LYS A 1 77 ? -13.202 11.961 19.385 1.00 85.50 77 LYS A CA 1
ATOM 600 C C . LYS A 1 77 ? -14.052 12.583 18.280 1.00 85.50 77 LYS A C 1
ATOM 602 O O . LYS A 1 77 ? -15.162 13.051 18.516 1.00 85.50 77 LYS A O 1
ATOM 607 N N . ASN A 1 78 ? -13.515 12.626 17.068 1.00 83.06 78 ASN A N 1
ATOM 608 C CA . ASN A 1 78 ? -14.087 13.412 15.977 1.00 83.06 78 ASN A CA 1
ATOM 609 C C . ASN A 1 78 ? -14.979 12.577 15.050 1.00 83.06 78 ASN A C 1
ATOM 611 O O . ASN A 1 78 ? -15.625 13.146 14.173 1.00 83.06 78 ASN A O 1
ATOM 615 N N . PHE A 1 79 ? -15.017 11.252 15.226 1.00 82.50 79 PHE A N 1
ATOM 616 C CA . PHE A 1 79 ? -15.919 10.371 14.491 1.00 82.50 79 PHE A CA 1
ATOM 617 C C . PHE A 1 79 ? -16.845 9.601 15.439 1.00 82.50 79 PHE A C 1
ATOM 619 O O . PHE A 1 79 ? -18.050 9.833 15.406 1.00 82.50 79 PHE A O 1
ATOM 626 N N . VAL A 1 80 ? -16.322 8.749 16.326 1.00 83.06 80 VAL A N 1
ATOM 627 C CA . VAL A 1 80 ? -17.157 7.859 17.162 1.00 83.06 80 VAL A CA 1
ATOM 628 C C . VAL A 1 80 ? -18.062 8.630 18.132 1.00 83.06 80 VAL A C 1
ATOM 630 O O . VAL A 1 80 ? -19.276 8.428 18.146 1.00 83.06 80 VAL A O 1
ATOM 633 N N . GLN A 1 81 ? -17.502 9.559 18.910 1.00 83.50 81 GLN A N 1
ATOM 634 C CA . GLN A 1 81 ? -18.258 10.319 19.914 1.00 83.50 81 GLN A CA 1
ATOM 635 C C . GLN A 1 81 ? -19.353 11.195 19.290 1.00 83.50 81 GLN A C 1
ATOM 637 O O . GLN A 1 81 ? -20.387 11.415 19.918 1.00 83.50 81 GLN A O 1
ATOM 642 N N . THR A 1 82 ? -19.175 11.651 18.044 1.00 83.06 82 THR A N 1
ATOM 643 C CA . THR A 1 82 ? -20.129 12.560 17.382 1.00 83.06 82 THR A CA 1
ATOM 644 C C . THR A 1 82 ? -21.518 11.954 17.198 1.00 83.06 82 THR A C 1
ATOM 646 O O . THR A 1 82 ? -22.510 12.674 17.293 1.00 83.06 82 THR A O 1
ATOM 649 N N . TRP A 1 83 ? -21.605 10.640 16.979 1.00 81.00 83 TRP A N 1
ATOM 650 C CA . TRP A 1 83 ? -22.879 9.931 16.891 1.00 81.00 83 TRP A CA 1
ATOM 651 C C . TRP A 1 83 ? -23.202 9.161 18.175 1.00 81.00 83 TRP A C 1
ATOM 653 O O . TRP A 1 83 ? -24.374 9.093 18.529 1.00 81.00 83 TRP A O 1
ATOM 663 N N . TYR A 1 84 ? -22.211 8.642 18.915 1.00 81.44 84 TYR A N 1
ATOM 664 C CA . TYR A 1 84 ? -22.463 7.855 20.131 1.00 81.44 84 TYR A CA 1
ATOM 665 C C . TYR A 1 84 ? -23.063 8.691 21.271 1.00 81.44 84 TYR A C 1
ATOM 667 O O . TYR A 1 84 ? -24.038 8.269 21.891 1.00 81.44 84 TYR A O 1
ATOM 675 N N . VAL A 1 85 ? -22.556 9.910 21.504 1.00 79.75 85 VAL A N 1
ATOM 676 C CA . VAL A 1 85 ? -23.113 10.825 22.522 1.00 79.75 85 VAL A CA 1
ATOM 677 C C . VAL A 1 85 ? -24.555 11.208 22.177 1.00 79.75 85 VAL A C 1
ATOM 679 O O . VAL A 1 85 ? -25.405 11.323 23.059 1.00 79.75 85 VAL A O 1
ATOM 682 N N . GLY A 1 86 ? -24.864 11.329 20.882 1.00 76.00 86 GLY A N 1
ATOM 683 C CA . GLY A 1 86 ? -26.218 11.592 20.395 1.00 76.00 86 GLY A CA 1
ATOM 684 C C . GLY A 1 86 ? -27.228 10.479 20.699 1.00 76.00 86 GLY A C 1
ATOM 685 O O . GLY A 1 86 ? -28.428 10.743 20.675 1.00 76.00 86 GLY A O 1
ATOM 686 N N . LEU A 1 87 ? -26.771 9.260 21.015 1.00 78.06 87 LEU A N 1
ATOM 687 C CA . LEU A 1 87 ? -27.636 8.136 21.391 1.00 78.06 87 LEU A CA 1
ATOM 688 C C . LEU A 1 87 ? -28.053 8.168 22.873 1.00 78.06 87 LEU A C 1
ATOM 690 O O . LEU A 1 87 ? -28.973 7.445 23.249 1.00 78.06 87 LEU A O 1
ATOM 694 N N . GLY A 1 88 ? -27.423 9.013 23.701 1.00 72.19 88 GLY A N 1
ATOM 695 C CA . GLY A 1 88 ? -27.824 9.240 25.094 1.00 72.19 88 GLY A CA 1
ATOM 696 C C . GLY A 1 88 ? -27.518 8.086 26.055 1.00 72.19 88 GLY A C 1
ATOM 697 O O . GLY A 1 88 ? -28.269 7.878 27.004 1.00 72.19 88 GLY A O 1
ATOM 698 N N . PHE A 1 89 ? -26.455 7.312 25.814 1.00 78.38 89 PHE A N 1
ATOM 699 C CA . PHE A 1 89 ? -26.037 6.232 26.713 1.00 78.38 89 PHE A CA 1
ATOM 700 C C . PHE A 1 89 ? -25.172 6.742 27.875 1.00 78.38 89 PHE A C 1
ATOM 702 O O . PHE A 1 89 ? -24.186 7.439 27.658 1.00 78.38 89 PHE A O 1
ATOM 709 N N . ASP A 1 90 ? -25.454 6.280 29.096 1.00 67.94 90 ASP A N 1
ATOM 710 C CA . ASP A 1 90 ? -24.729 6.673 30.321 1.00 67.94 90 ASP A CA 1
ATOM 711 C C . ASP A 1 90 ? -23.346 5.996 30.489 1.00 67.94 90 ASP A C 1
ATOM 713 O O . ASP A 1 90 ? -22.677 6.164 31.507 1.00 67.94 90 ASP A O 1
ATOM 717 N N . LYS A 1 91 ? -22.913 5.191 29.508 1.00 78.31 91 LYS A N 1
ATOM 718 C CA . LYS A 1 91 ? -21.731 4.306 29.575 1.00 78.31 91 LYS A CA 1
ATOM 719 C C . LYS A 1 91 ? -20.686 4.624 28.502 1.00 78.31 91 LYS A C 1
ATOM 721 O O . LYS A 1 91 ? -20.191 3.739 27.808 1.00 78.31 91 LYS A O 1
ATOM 726 N N . GLU A 1 92 ? -20.373 5.900 28.322 1.00 79.38 92 GLU A N 1
ATOM 727 C CA . GLU A 1 92 ? -19.370 6.338 27.343 1.00 79.38 92 GLU A CA 1
ATOM 728 C C . GLU A 1 92 ? -17.962 5.827 27.678 1.00 79.38 92 GLU A C 1
ATOM 730 O O . GLU A 1 92 ? -17.275 5.280 26.818 1.00 79.38 92 GLU A O 1
ATOM 735 N N . GLU A 1 93 ? -17.561 5.938 28.943 1.00 80.75 93 GLU A N 1
ATOM 736 C CA . GLU A 1 93 ? -16.239 5.513 29.413 1.00 80.75 93 GLU A CA 1
ATOM 737 C C . GLU A 1 93 ? -15.982 4.011 29.212 1.00 80.75 93 GLU A C 1
ATOM 739 O O . GLU A 1 93 ? -14.893 3.617 28.796 1.00 80.75 93 GLU A O 1
ATOM 744 N N . GLU A 1 94 ? -16.991 3.176 29.474 1.00 83.31 94 GLU A N 1
ATOM 745 C CA . GLU A 1 94 ? -16.920 1.721 29.288 1.00 83.31 94 GLU A CA 1
ATOM 746 C C . GLU A 1 94 ? -16.755 1.378 27.801 1.00 83.31 94 GLU A C 1
ATOM 748 O O . GLU A 1 94 ? -15.872 0.606 27.434 1.00 83.31 94 GLU A O 1
ATOM 753 N N . PHE A 1 95 ? -17.531 2.030 26.930 1.00 84.12 95 PHE A N 1
ATOM 754 C CA . PHE A 1 95 ? -17.447 1.823 25.486 1.00 84.12 95 PHE A CA 1
ATOM 755 C C . PHE A 1 95 ? -16.087 2.234 24.905 1.00 84.12 95 PHE A C 1
ATOM 757 O O . PHE A 1 95 ? -15.501 1.491 24.119 1.00 84.12 95 PHE A O 1
ATOM 764 N N . ILE A 1 96 ? -15.545 3.387 25.313 1.00 85.94 96 ILE A N 1
ATOM 765 C CA . ILE A 1 96 ? -14.214 3.829 24.869 1.00 85.94 96 ILE A CA 1
ATOM 766 C C . ILE A 1 96 ? -13.130 2.868 25.372 1.00 85.94 96 ILE A C 1
ATOM 768 O O . ILE A 1 96 ? -12.212 2.546 24.616 1.00 85.94 96 ILE A O 1
ATOM 772 N N . GLY A 1 97 ? -13.251 2.369 26.607 1.00 85.50 97 GLY A N 1
ATOM 773 C CA . GLY A 1 97 ? -12.351 1.353 27.154 1.00 85.50 97 GLY A CA 1
ATOM 774 C C . GLY A 1 97 ? -12.296 0.087 26.294 1.00 85.50 97 GLY A C 1
ATOM 775 O O . GLY A 1 97 ? -11.206 -0.372 25.950 1.00 85.50 97 GLY A O 1
ATOM 776 N N . GLU A 1 98 ? -13.454 -0.421 25.871 1.00 86.75 98 GLU A N 1
ATOM 777 C CA . GLU A 1 98 ? -13.547 -1.579 24.972 1.00 86.75 98 GLU A CA 1
ATOM 778 C C . GLU A 1 98 ? -12.940 -1.301 23.589 1.00 86.75 98 GLU A C 1
ATOM 780 O O . GLU A 1 98 ? -12.201 -2.125 23.048 1.00 86.75 98 GLU A O 1
ATOM 785 N N . LEU A 1 99 ? -13.168 -0.114 23.019 1.00 87.50 99 LEU A N 1
ATOM 786 C CA . LEU A 1 99 ? -12.552 0.269 21.744 1.00 87.50 99 LEU A CA 1
ATOM 787 C C . LEU A 1 99 ? -11.022 0.324 21.833 1.00 87.50 99 LEU A C 1
ATOM 789 O O . LEU A 1 99 ? -10.339 -0.145 20.921 1.00 87.50 99 LEU A O 1
ATOM 793 N N . VAL A 1 100 ? -10.474 0.862 22.928 1.00 89.44 100 VAL A N 1
ATOM 794 C CA . VAL A 1 100 ? -9.024 0.876 23.184 1.00 89.44 100 VAL A CA 1
ATOM 795 C C . VAL A 1 100 ? -8.488 -0.547 23.330 1.00 89.44 100 VAL A C 1
ATOM 797 O O . VAL A 1 100 ? -7.438 -0.864 22.765 1.00 89.44 100 VAL A O 1
ATOM 800 N N . PHE A 1 101 ? -9.208 -1.423 24.037 1.00 88.62 101 PHE A N 1
ATOM 801 C CA . PHE A 1 101 ? -8.836 -2.830 24.165 1.00 88.62 101 PHE A CA 1
ATOM 802 C C . PHE A 1 101 ? -8.772 -3.520 22.796 1.00 88.62 101 PHE A C 1
ATOM 804 O O . PHE A 1 101 ? -7.727 -4.081 22.453 1.00 88.62 101 PHE A O 1
ATOM 811 N N . LEU A 1 102 ? -9.827 -3.409 21.982 1.00 88.19 102 LEU A N 1
ATOM 812 C CA . LEU A 1 102 ? -9.880 -3.999 20.640 1.00 88.19 102 LEU A CA 1
ATOM 813 C C . LEU A 1 102 ? -8.780 -3.448 19.730 1.00 88.19 102 LEU A C 1
ATOM 815 O O . LEU A 1 102 ? -8.088 -4.221 19.067 1.00 88.19 102 LEU A O 1
ATOM 819 N N . PHE A 1 103 ? -8.566 -2.131 19.739 1.00 89.19 103 PHE A N 1
ATOM 820 C CA . PHE A 1 103 ? -7.492 -1.503 18.973 1.00 89.19 103 PHE A CA 1
ATOM 821 C C . PHE A 1 103 ? -6.121 -2.057 19.376 1.00 89.19 103 PHE A C 1
ATOM 823 O O . PHE A 1 103 ? -5.335 -2.458 18.516 1.00 89.19 103 PHE A O 1
ATOM 830 N N . SER A 1 104 ? -5.862 -2.177 20.683 1.00 90.62 104 SER A N 1
ATOM 831 C CA . SER A 1 104 ? -4.607 -2.741 21.182 1.00 90.62 104 SER A CA 1
ATOM 832 C C . SER A 1 104 ? -4.407 -4.202 20.798 1.00 90.62 104 SER A C 1
ATOM 834 O O . SER A 1 104 ? -3.301 -4.593 20.421 1.00 90.62 104 SER A O 1
ATOM 836 N N . HIS A 1 105 ? -5.476 -4.997 20.825 1.00 90.44 105 HIS A N 1
ATOM 837 C CA . HIS A 1 105 ? -5.443 -6.392 20.413 1.00 90.44 105 HIS A CA 1
ATOM 838 C C . HIS A 1 105 ? -5.074 -6.525 18.932 1.00 90.44 105 HIS A C 1
ATOM 840 O O . HIS A 1 105 ? -4.164 -7.279 18.584 1.00 90.44 105 HIS A O 1
ATOM 846 N N . VAL A 1 106 ? -5.736 -5.753 18.065 1.00 90.75 106 VAL A N 1
ATOM 847 C CA . VAL A 1 106 ? -5.497 -5.781 16.617 1.00 90.75 106 VAL A CA 1
ATOM 848 C C . VAL A 1 106 ? -4.080 -5.318 16.286 1.00 90.75 106 VAL A C 1
ATOM 850 O O . VAL A 1 106 ? -3.379 -6.006 15.543 1.00 90.75 106 VAL A O 1
ATOM 853 N N . CYS A 1 107 ? -3.612 -4.206 16.866 1.00 91.44 107 CYS A N 1
ATOM 854 C CA . CYS A 1 107 ? -2.246 -3.725 16.646 1.00 91.44 107 CYS A CA 1
ATOM 855 C C . CYS A 1 107 ? -1.196 -4.765 17.054 1.00 91.44 107 CYS A C 1
ATOM 857 O O . CYS A 1 107 ? -0.264 -5.012 16.288 1.00 91.44 107 CYS A O 1
ATOM 859 N N . ARG A 1 108 ? -1.373 -5.427 18.205 1.00 91.69 108 ARG A N 1
ATOM 860 C CA . ARG A 1 108 ? -0.465 -6.490 18.659 1.00 91.69 108 ARG A CA 1
ATOM 861 C C . ARG A 1 108 ? -0.470 -7.688 17.723 1.00 91.69 108 ARG A C 1
ATOM 863 O O . ARG A 1 108 ? 0.600 -8.135 17.324 1.00 91.69 108 ARG A O 1
ATOM 870 N N . LYS A 1 109 ? -1.644 -8.164 17.298 1.00 91.19 109 LYS A N 1
ATOM 871 C CA . LYS A 1 109 ? -1.730 -9.272 16.336 1.00 91.19 109 LYS A CA 1
ATOM 872 C C . LYS A 1 109 ? -1.081 -8.931 14.996 1.00 91.19 109 LYS A C 1
ATOM 874 O O . LYS A 1 109 ? -0.372 -9.764 14.434 1.00 91.19 109 LYS A O 1
ATOM 879 N N . ILE A 1 110 ? -1.279 -7.714 14.485 1.00 90.31 110 ILE A N 1
ATOM 880 C CA . ILE A 1 110 ? -0.597 -7.249 13.268 1.00 90.31 110 ILE A CA 1
ATOM 881 C C . ILE A 1 110 ? 0.922 -7.221 13.495 1.00 90.31 110 ILE A C 1
ATOM 883 O O . ILE A 1 110 ? 1.672 -7.731 12.664 1.00 90.31 110 ILE A O 1
ATOM 887 N N . GLN A 1 111 ? 1.384 -6.704 14.635 1.00 89.69 111 GLN A N 1
ATOM 888 C CA . GLN A 1 111 ? 2.805 -6.650 14.984 1.00 89.69 111 GLN A CA 1
ATOM 889 C C . GLN A 1 111 ? 3.443 -8.047 15.086 1.00 89.69 111 GLN A C 1
ATOM 891 O O . GLN A 1 111 ? 4.549 -8.269 14.579 1.00 89.69 111 GLN A O 1
ATOM 896 N N . GLU A 1 112 ? 2.754 -9.002 15.710 1.00 90.00 112 GLU A N 1
ATOM 897 C CA . GLU A 1 112 ? 3.167 -10.406 15.816 1.00 90.00 112 GLU A CA 1
ATOM 898 C C . GLU A 1 112 ? 3.254 -11.068 14.436 1.00 90.00 112 GLU A C 1
ATOM 900 O O . GLU A 1 112 ? 4.220 -11.779 14.141 1.00 90.00 112 GLU A O 1
ATOM 905 N N . ARG A 1 113 ? 2.293 -10.789 13.548 1.00 88.94 113 ARG A N 1
ATOM 906 C CA . ARG A 1 113 ? 2.286 -11.288 12.165 1.00 88.94 113 ARG A CA 1
ATOM 907 C C . ARG A 1 113 ? 3.432 -10.706 11.346 1.00 88.94 113 ARG A C 1
ATOM 909 O O . ARG A 1 113 ? 4.198 -11.469 10.764 1.00 88.94 113 ARG A O 1
ATOM 916 N N . ILE A 1 114 ? 3.629 -9.388 11.372 1.00 87.00 114 ILE A N 1
ATOM 917 C CA . ILE A 1 114 ? 4.769 -8.739 10.704 1.00 87.00 114 ILE A CA 1
ATOM 918 C C . ILE A 1 114 ? 6.093 -9.325 11.208 1.00 87.00 114 ILE A C 1
ATOM 920 O O . ILE A 1 114 ? 7.019 -9.560 10.432 1.00 87.00 114 ILE A O 1
ATOM 924 N N . SER A 1 115 ? 6.187 -9.601 12.510 1.00 85.31 115 SER A N 1
ATOM 925 C CA . SER A 1 115 ? 7.412 -10.112 13.128 1.00 85.31 115 SER A CA 1
ATOM 926 C C . SER A 1 115 ? 7.679 -11.587 12.839 1.00 85.31 115 SER A C 1
ATOM 928 O O . SER A 1 115 ? 8.835 -11.954 12.640 1.00 85.31 115 SER A O 1
ATOM 930 N N . SER A 1 116 ? 6.642 -12.421 12.785 1.00 86.81 116 SER A N 1
ATOM 931 C CA . SER A 1 116 ? 6.764 -13.850 12.464 1.00 86.81 116 SER A CA 1
ATOM 932 C C . SER A 1 116 ? 6.980 -14.113 10.972 1.00 86.81 116 SER A C 1
ATOM 934 O O . SER A 1 116 ? 7.598 -15.114 10.620 1.00 86.81 116 SER A O 1
ATOM 936 N N . ARG A 1 117 ? 6.528 -13.205 10.097 1.00 85.25 117 ARG A N 1
ATOM 937 C CA . ARG A 1 117 ? 6.523 -13.373 8.630 1.00 85.25 117 ARG A CA 1
ATOM 938 C C . ARG A 1 117 ? 7.465 -12.422 7.901 1.00 85.25 117 ARG A C 1
ATOM 940 O O . ARG A 1 117 ? 7.225 -12.027 6.762 1.00 85.25 117 ARG A O 1
ATOM 947 N N . ARG A 1 118 ? 8.550 -12.017 8.563 1.00 84.00 118 ARG A N 1
ATOM 948 C CA . ARG A 1 118 ? 9.513 -11.051 8.008 1.00 84.00 118 ARG A CA 1
ATOM 949 C C . ARG A 1 118 ? 10.056 -11.478 6.645 1.00 84.00 118 ARG A C 1
ATOM 951 O O . ARG A 1 118 ? 10.199 -10.638 5.764 1.00 84.00 118 ARG A O 1
ATOM 958 N N . ASP A 1 119 ? 10.344 -12.764 6.468 1.00 83.94 119 ASP A N 1
ATOM 959 C CA . ASP A 1 119 ? 10.929 -13.289 5.231 1.00 83.94 119 ASP A CA 1
ATOM 960 C C . ASP A 1 119 ? 9.906 -13.371 4.090 1.00 83.94 119 ASP A C 1
ATOM 962 O O . ASP A 1 119 ? 10.236 -13.057 2.944 1.00 83.94 119 ASP A O 1
ATOM 966 N N . GLU A 1 120 ? 8.660 -13.742 4.393 1.00 85.62 120 GLU A N 1
ATOM 967 C CA . GLU A 1 120 ? 7.556 -13.719 3.429 1.00 85.62 120 GLU A CA 1
ATOM 968 C C . GLU A 1 120 ? 7.246 -12.295 2.971 1.00 85.62 120 GLU A C 1
ATOM 970 O O . GLU A 1 120 ? 7.094 -12.060 1.777 1.00 85.62 120 GLU A O 1
ATOM 975 N N . ILE A 1 121 ? 7.222 -11.331 3.895 1.00 84.56 121 ILE A N 1
ATOM 976 C CA . ILE A 1 121 ? 6.991 -9.918 3.571 1.00 84.56 121 ILE A CA 1
ATOM 977 C C . ILE A 1 121 ? 8.089 -9.397 2.639 1.00 84.56 121 ILE A C 1
ATOM 979 O O . ILE A 1 121 ? 7.790 -8.765 1.631 1.00 84.56 121 ILE A O 1
ATOM 983 N N . VAL A 1 122 ? 9.357 -9.698 2.938 1.00 84.88 122 VAL A N 1
ATOM 984 C CA . VAL A 1 122 ? 10.503 -9.345 2.081 1.00 84.88 122 VAL A CA 1
ATOM 985 C C . VAL A 1 122 ? 10.344 -9.948 0.686 1.00 84.88 122 VAL A C 1
ATOM 987 O O . VAL A 1 122 ? 10.541 -9.257 -0.311 1.00 84.88 122 VAL A O 1
ATOM 990 N N . THR A 1 123 ? 9.954 -11.220 0.613 1.00 86.12 123 THR A N 1
ATOM 991 C CA . THR A 1 123 ? 9.731 -11.925 -0.655 1.00 86.12 123 THR A CA 1
ATOM 992 C C . THR A 1 123 ? 8.606 -11.274 -1.454 1.00 86.12 123 THR A C 1
ATOM 994 O O . THR A 1 123 ? 8.800 -10.926 -2.615 1.00 86.12 123 THR A O 1
ATOM 997 N N . SER A 1 124 ? 7.461 -11.025 -0.824 1.00 87.31 124 SER A N 1
ATOM 998 C CA . SER A 1 124 ? 6.284 -10.487 -1.501 1.00 87.31 124 SER A CA 1
ATOM 999 C C . SER A 1 124 ? 6.470 -9.037 -1.958 1.00 87.31 124 SER A C 1
ATOM 1001 O O . SER A 1 124 ? 6.139 -8.688 -3.091 1.00 87.31 124 SER A O 1
ATOM 1003 N N . LEU A 1 125 ? 7.131 -8.201 -1.151 1.00 86.12 125 LEU A N 1
ATOM 1004 C CA . LEU A 1 125 ? 7.491 -6.835 -1.549 1.00 86.12 125 LEU A CA 1
ATOM 1005 C C . LEU A 1 125 ? 8.464 -6.788 -2.733 1.00 86.12 125 LEU A C 1
ATOM 1007 O O . LEU A 1 125 ? 8.497 -5.789 -3.449 1.00 86.12 125 LEU A O 1
ATOM 1011 N N . PHE A 1 126 ? 9.274 -7.830 -2.931 1.00 85.75 126 PHE A N 1
ATOM 1012 C CA . PHE A 1 126 ? 10.282 -7.862 -3.989 1.00 85.75 126 PHE A CA 1
ATOM 1013 C C . PHE A 1 126 ? 9.851 -8.624 -5.245 1.00 85.75 126 PHE A C 1
ATOM 1015 O O . PHE A 1 126 ? 10.397 -8.385 -6.322 1.00 85.75 126 PHE A O 1
ATOM 1022 N N . VAL A 1 127 ? 8.886 -9.531 -5.118 1.00 87.75 127 VAL A N 1
ATOM 1023 C CA . VAL A 1 127 ? 8.410 -10.382 -6.212 1.00 87.75 127 VAL A CA 1
ATOM 1024 C C . VAL A 1 127 ? 6.997 -9.983 -6.615 1.00 87.75 127 VAL A C 1
ATOM 1026 O O . VAL A 1 127 ? 6.782 -9.537 -7.743 1.00 87.75 127 VAL A O 1
ATOM 1029 N N . ASP A 1 128 ? 6.051 -10.086 -5.684 1.00 91.25 128 ASP A N 1
ATOM 1030 C CA . ASP A 1 128 ? 4.625 -9.948 -5.973 1.00 91.25 128 ASP A CA 1
ATOM 1031 C C . ASP A 1 128 ? 4.244 -8.491 -6.252 1.00 91.25 128 ASP A C 1
ATOM 1033 O O . ASP A 1 128 ? 3.554 -8.210 -7.232 1.00 91.25 128 ASP A O 1
ATOM 1037 N N . LEU A 1 129 ? 4.736 -7.538 -5.451 1.00 90.69 129 LEU A N 1
ATOM 1038 C CA . LEU A 1 129 ? 4.426 -6.120 -5.656 1.00 90.69 129 LEU A CA 1
ATOM 1039 C C . LEU A 1 129 ? 4.973 -5.610 -7.005 1.00 90.69 129 LEU A C 1
ATOM 1041 O O . LEU A 1 129 ? 4.201 -5.016 -7.765 1.00 90.69 129 LEU A O 1
ATOM 1045 N N . PRO A 1 130 ? 6.247 -5.865 -7.376 1.00 91.06 130 PRO A N 1
ATOM 1046 C CA . PRO A 1 130 ? 6.735 -5.512 -8.702 1.00 91.06 130 PRO A CA 1
ATOM 1047 C C . PRO A 1 130 ? 5.980 -6.206 -9.831 1.00 91.06 130 PRO A C 1
ATOM 1049 O O . PRO A 1 130 ? 5.756 -5.581 -10.862 1.00 91.06 130 PRO A O 1
ATOM 1052 N N . TYR A 1 131 ? 5.549 -7.455 -9.639 1.00 91.31 131 TYR A N 1
ATOM 1053 C CA . TYR A 1 131 ? 4.725 -8.168 -10.613 1.00 91.31 131 TYR A CA 1
ATOM 1054 C C . TYR A 1 131 ? 3.356 -7.507 -10.823 1.00 91.31 131 TYR A C 1
ATOM 1056 O O . TYR A 1 131 ? 2.954 -7.293 -11.967 1.00 91.31 131 TYR A O 1
ATOM 1064 N N . VAL A 1 132 ? 2.656 -7.124 -9.749 1.00 92.19 132 VAL A N 1
ATOM 1065 C CA . VAL A 1 132 ? 1.362 -6.422 -9.837 1.00 92.19 132 VAL A CA 1
ATOM 1066 C C . VAL A 1 132 ? 1.515 -5.087 -10.568 1.00 92.19 132 VAL A C 1
ATOM 1068 O O . VAL A 1 132 ? 0.727 -4.788 -11.468 1.00 92.19 132 VAL A O 1
ATOM 1071 N N . LEU A 1 133 ? 2.548 -4.309 -10.228 1.00 91.06 133 LEU A N 1
ATOM 1072 C CA . LEU A 1 133 ? 2.836 -3.030 -10.880 1.00 91.06 133 LEU A CA 1
ATOM 1073 C C . LEU A 1 133 ? 3.197 -3.211 -12.357 1.00 91.06 133 LEU A C 1
ATOM 1075 O O . LEU A 1 133 ? 2.683 -2.495 -13.210 1.00 91.06 133 LEU A O 1
ATOM 1079 N N . GLU A 1 134 ? 4.052 -4.179 -12.678 1.00 89.81 134 GLU A N 1
ATOM 1080 C CA . GLU A 1 134 ? 4.478 -4.452 -14.051 1.00 89.81 134 GLU A CA 1
ATOM 1081 C C . GLU A 1 134 ? 3.314 -4.900 -14.935 1.00 89.81 134 GLU A C 1
ATOM 1083 O O . GLU A 1 134 ? 3.127 -4.349 -16.023 1.00 89.81 134 GLU A O 1
ATOM 1088 N N . LYS A 1 135 ? 2.481 -5.824 -14.440 1.00 90.50 135 LYS A N 1
ATOM 1089 C CA . LYS A 1 135 ? 1.270 -6.271 -15.132 1.00 90.50 135 LYS A CA 1
ATOM 1090 C C . LYS A 1 135 ? 0.319 -5.100 -15.370 1.00 90.50 135 LYS A C 1
ATOM 1092 O O . LYS A 1 135 ? -0.221 -4.962 -16.468 1.00 90.50 135 LYS A O 1
ATOM 1097 N N . HIS A 1 136 ? 0.133 -4.246 -14.362 1.00 91.25 136 HIS A N 1
ATOM 1098 C CA . HIS A 1 136 ? -0.690 -3.047 -14.483 1.00 91.25 136 HIS A CA 1
ATOM 1099 C C . HIS A 1 136 ? -0.155 -2.117 -15.575 1.00 91.25 136 HIS A C 1
ATOM 1101 O O . HIS A 1 136 ? -0.868 -1.829 -16.534 1.00 91.25 136 HIS A O 1
ATOM 1107 N N . PHE A 1 137 ? 1.117 -1.732 -15.507 1.00 88.81 137 PHE A N 1
ATOM 1108 C CA . PHE A 1 137 ? 1.723 -0.863 -16.510 1.00 88.81 137 PHE A CA 1
ATOM 1109 C C . PHE A 1 137 ? 1.634 -1.439 -17.923 1.00 88.81 137 PHE A C 1
ATOM 1111 O O . PHE A 1 137 ? 1.248 -0.732 -18.851 1.00 88.81 137 PHE A O 1
ATOM 1118 N N . ARG A 1 138 ? 1.916 -2.732 -18.096 1.00 89.00 138 ARG A N 1
ATOM 1119 C CA . ARG A 1 138 ? 1.794 -3.400 -19.394 1.00 89.00 138 ARG A CA 1
ATOM 1120 C C . ARG A 1 138 ? 0.369 -3.314 -19.942 1.00 89.00 138 ARG A C 1
ATOM 1122 O O . ARG A 1 138 ? 0.187 -2.902 -21.083 1.00 89.00 138 ARG A O 1
ATOM 1129 N N . SER A 1 139 ? -0.630 -3.629 -19.119 1.00 91.88 139 SER A N 1
ATOM 1130 C CA . SER A 1 139 ? -2.042 -3.577 -19.524 1.00 91.88 139 SER A CA 1
ATOM 1131 C C . SER A 1 139 ? -2.507 -2.162 -19.897 1.00 91.88 139 SER A C 1
ATOM 1133 O O . SER A 1 139 ? -3.278 -1.989 -20.843 1.00 91.88 139 SER A O 1
ATOM 1135 N N . VAL A 1 140 ? -1.994 -1.134 -19.211 1.00 91.12 140 VAL A N 1
ATOM 1136 C CA . VAL A 1 140 ? -2.249 0.273 -19.553 1.00 91.12 140 VAL A CA 1
ATOM 1137 C C . VAL A 1 140 ? -1.670 0.608 -20.926 1.00 91.12 140 VAL A C 1
ATOM 1139 O O . VAL A 1 140 ? -2.370 1.170 -21.760 1.00 91.12 140 VAL A O 1
ATOM 1142 N N . TYR A 1 141 ? -0.432 0.204 -21.209 1.00 87.75 141 TYR A N 1
ATOM 1143 C CA . TYR A 1 141 ? 0.201 0.461 -22.508 1.00 87.75 141 TYR A CA 1
ATOM 1144 C C . TYR A 1 141 ? -0.477 -0.281 -23.656 1.00 87.75 141 TYR A C 1
ATOM 1146 O O . TYR A 1 141 ? -0.642 0.281 -24.737 1.00 87.75 141 TYR A O 1
ATOM 1154 N N . GLU A 1 142 ? -0.879 -1.530 -23.429 1.00 90.19 142 GLU A N 1
ATOM 1155 C CA . GLU A 1 142 ? -1.683 -2.288 -24.389 1.00 90.19 142 GLU A CA 1
ATOM 1156 C C . GLU A 1 142 ? -2.994 -1.555 -24.688 1.00 90.19 142 GLU A C 1
ATOM 1158 O O . GLU A 1 142 ? -3.357 -1.399 -25.850 1.00 90.19 142 GLU A O 1
ATOM 1163 N N . SER A 1 143 ? -3.648 -1.007 -23.662 1.00 91.31 143 SER A N 1
ATOM 1164 C CA . SER A 1 143 ? -4.888 -0.239 -23.824 1.00 91.31 143 SER A CA 1
ATOM 1165 C C . SER A 1 143 ? -4.668 1.087 -24.552 1.00 91.31 143 SER A C 1
ATOM 1167 O O . SER A 1 143 ? -5.453 1.422 -25.427 1.00 91.31 143 SER A O 1
ATOM 1169 N N . MET A 1 144 ? -3.580 1.808 -24.260 1.00 88.69 144 MET A N 1
ATOM 1170 C CA . MET A 1 144 ? -3.210 3.040 -24.970 1.00 88.69 144 MET A CA 1
ATOM 1171 C C . MET A 1 144 ? -2.908 2.793 -26.451 1.00 88.69 144 MET A C 1
ATOM 1173 O O . MET A 1 144 ? -3.198 3.644 -27.285 1.00 88.69 144 MET A O 1
ATOM 1177 N N . ARG A 1 145 ? -2.312 1.644 -26.788 1.00 87.56 145 ARG A N 1
ATOM 1178 C CA . ARG A 1 145 ? -1.994 1.275 -28.174 1.00 87.56 145 ARG A CA 1
ATOM 1179 C C . ARG A 1 145 ? -3.225 0.815 -28.950 1.00 87.56 145 ARG A C 1
ATOM 1181 O O . ARG A 1 145 ? -3.326 1.093 -30.138 1.00 87.56 145 ARG A O 1
ATOM 1188 N N . ASP A 1 146 ? -4.106 0.072 -28.292 1.00 87.25 146 ASP A N 1
ATOM 1189 C CA . ASP A 1 146 ? -5.303 -0.504 -28.903 1.00 87.25 146 ASP A CA 1
ATOM 1190 C C . ASP A 1 146 ? -6.485 0.491 -28.941 1.00 87.25 146 ASP A C 1
ATOM 1192 O O . ASP A 1 146 ? -7.560 0.133 -29.415 1.00 87.25 146 ASP A O 1
ATOM 1196 N N . CYS A 1 147 ? -6.305 1.702 -28.408 1.00 87.81 147 CYS A N 1
ATOM 1197 C CA . CYS A 1 147 ? -7.322 2.746 -28.341 1.00 87.81 147 CYS A CA 1
ATOM 1198 C C . CYS A 1 147 ? -7.608 3.348 -29.724 1.00 87.81 147 CYS A C 1
ATOM 1200 O O . CYS A 1 147 ? -6.680 3.730 -30.440 1.00 87.81 147 CYS A O 1
ATOM 1202 N N . GLU A 1 148 ? -8.887 3.471 -30.082 1.00 84.62 148 GLU A N 1
ATOM 1203 C CA . GLU A 1 148 ? -9.326 4.226 -31.263 1.00 84.62 148 GLU A CA 1
ATOM 1204 C C . GLU A 1 148 ? -9.287 5.744 -30.987 1.00 84.62 148 GLU A C 1
ATOM 1206 O O . GLU A 1 148 ? -9.257 6.163 -29.829 1.00 84.62 148 GLU A O 1
ATOM 1211 N N . GLU A 1 149 ? -9.276 6.582 -32.036 1.00 78.44 149 GLU A N 1
ATOM 1212 C CA . GLU A 1 149 ? -9.090 8.046 -31.911 1.00 78.44 149 GLU A CA 1
ATOM 1213 C C . GLU A 1 149 ? -10.169 8.745 -31.056 1.00 78.44 149 GLU A C 1
ATOM 1215 O O . GLU A 1 149 ? -9.874 9.765 -30.434 1.00 78.44 149 GLU A O 1
ATOM 1220 N N . ASP A 1 150 ? -11.380 8.181 -30.981 1.00 80.81 150 ASP A N 1
ATOM 1221 C CA . ASP A 1 150 ? -12.524 8.743 -30.245 1.00 80.81 150 ASP A CA 1
ATOM 1222 C C . ASP A 1 150 ? -12.783 8.072 -28.877 1.00 80.81 150 ASP A C 1
ATOM 1224 O O . ASP A 1 150 ? -13.689 8.485 -28.148 1.00 80.81 150 ASP A O 1
ATOM 1228 N N . GLU A 1 151 ? -12.021 7.035 -28.506 1.00 86.38 151 GLU A N 1
ATOM 1229 C CA . GLU A 1 151 ? -12.215 6.289 -27.253 1.00 86.38 151 GLU A CA 1
ATOM 1230 C C . GLU A 1 151 ? -11.207 6.734 -26.178 1.00 86.38 151 GLU A C 1
ATOM 1232 O O . GLU A 1 151 ? -10.073 7.114 -26.466 1.00 86.38 151 GLU A O 1
ATOM 1237 N N . SER A 1 152 ? -11.600 6.690 -24.902 1.00 88.25 152 SER A N 1
ATOM 1238 C CA . SER A 1 152 ? -10.651 6.836 -23.798 1.00 88.25 152 SER A CA 1
ATOM 1239 C C . SER A 1 152 ? -9.958 5.502 -23.537 1.00 88.25 152 SER A C 1
ATOM 1241 O O . SER A 1 152 ? -10.612 4.486 -23.293 1.00 88.25 152 SER A O 1
ATOM 1243 N N . TRP A 1 153 ? -8.624 5.498 -23.472 1.00 91.25 153 TRP A N 1
ATOM 1244 C CA . TRP A 1 153 ? -7.870 4.280 -23.145 1.00 91.25 153 TRP A CA 1
ATOM 1245 C C . TRP A 1 153 ? -8.241 3.698 -21.771 1.00 91.25 153 TRP A C 1
ATOM 1247 O O . TRP A 1 153 ? -8.045 2.505 -21.543 1.00 91.25 153 TRP A O 1
ATOM 1257 N N . GLY A 1 154 ? -8.785 4.516 -20.860 1.00 89.44 154 GLY A N 1
ATOM 1258 C CA . GLY A 1 154 ? -9.296 4.063 -19.566 1.00 89.44 154 GLY A CA 1
ATOM 1259 C C . GLY A 1 154 ? -10.492 3.126 -19.717 1.00 89.44 154 GLY A C 1
ATOM 1260 O O . GLY A 1 154 ? -10.519 2.074 -19.085 1.00 89.44 154 GLY A O 1
ATOM 1261 N N . ASP A 1 155 ? -11.413 3.437 -20.628 1.00 89.25 155 ASP A N 1
ATOM 1262 C CA . ASP A 1 155 ? -12.605 2.621 -20.887 1.00 89.25 155 ASP A CA 1
ATOM 1263 C C . ASP A 1 155 ? -12.217 1.293 -21.552 1.00 89.25 155 ASP A C 1
ATOM 1265 O O . ASP A 1 155 ? -12.709 0.222 -21.181 1.00 89.25 155 ASP A O 1
ATOM 1269 N N . VAL A 1 156 ? -11.260 1.350 -22.489 1.00 90.81 156 VAL A N 1
ATOM 1270 C CA . VAL A 1 156 ? -10.638 0.162 -23.099 1.00 90.81 156 VAL A CA 1
ATOM 1271 C C . VAL A 1 156 ? -10.019 -0.726 -22.028 1.00 90.81 156 VAL A C 1
ATOM 1273 O O . VAL A 1 156 ? -10.218 -1.946 -22.032 1.00 90.81 156 VAL A O 1
ATOM 1276 N N . TRP A 1 157 ? -9.279 -0.114 -21.102 1.00 93.69 157 TRP A N 1
ATOM 1277 C CA . TRP A 1 157 ? -8.620 -0.825 -20.020 1.00 93.69 157 TRP A CA 1
ATOM 1278 C C . TRP A 1 157 ? -9.635 -1.478 -19.084 1.00 93.69 157 TRP A C 1
ATOM 1280 O O . TRP A 1 157 ? -9.526 -2.672 -18.810 1.00 93.69 157 TRP A O 1
ATOM 1290 N N . MET A 1 158 ? -10.659 -0.737 -18.651 1.00 90.94 158 MET A N 1
ATOM 1291 C CA . MET A 1 158 ? -11.702 -1.250 -17.762 1.00 90.94 158 MET A CA 1
ATOM 1292 C C . MET A 1 158 ? -12.434 -2.435 -18.391 1.00 90.94 158 MET A C 1
ATOM 1294 O O . MET A 1 158 ? -12.660 -3.443 -17.727 1.00 90.94 158 MET A O 1
ATOM 1298 N N . ARG A 1 159 ? -12.720 -2.397 -19.693 1.00 89.12 159 ARG A N 1
ATOM 1299 C CA . ARG A 1 159 ? -13.364 -3.515 -20.396 1.00 89.12 159 ARG A CA 1
ATOM 1300 C C . ARG A 1 159 ? -12.498 -4.774 -20.468 1.00 89.12 159 ARG A C 1
ATOM 1302 O O . ARG A 1 159 ? -13.030 -5.879 -20.424 1.00 89.12 159 ARG A O 1
ATOM 1309 N N . LYS A 1 160 ? -11.181 -4.618 -20.632 1.00 89.94 160 LYS A N 1
ATOM 1310 C CA . LYS A 1 160 ? -10.247 -5.735 -20.859 1.00 89.94 160 LYS A CA 1
ATOM 1311 C C . LYS A 1 160 ? -9.632 -6.298 -19.574 1.00 89.94 160 LYS A C 1
ATOM 1313 O O . LYS A 1 160 ? -9.358 -7.492 -19.524 1.00 89.94 160 LYS A O 1
ATOM 1318 N N . PHE A 1 161 ? -9.373 -5.452 -18.576 1.00 90.81 161 PHE A N 1
ATOM 1319 C CA . PHE A 1 161 ? -8.446 -5.750 -17.475 1.00 90.81 161 PHE A CA 1
ATOM 1320 C C . PHE A 1 161 ? -8.980 -5.439 -16.070 1.00 90.81 161 PHE A C 1
ATOM 1322 O O . PHE A 1 161 ? -8.256 -5.678 -15.096 1.00 90.81 161 PHE A O 1
ATOM 1329 N N . SER A 1 162 ? -10.211 -4.925 -15.940 1.00 85.12 162 SER A N 1
ATOM 1330 C CA . SER A 1 162 ? -10.835 -4.702 -14.623 1.00 85.12 162 SER A CA 1
ATOM 1331 C C . SER A 1 162 ? -11.140 -6.002 -13.878 1.00 85.12 162 SER A C 1
ATOM 1333 O O . SER A 1 162 ? -11.301 -5.970 -12.664 1.00 85.12 162 SER A O 1
ATOM 1335 N N . ASP A 1 163 ? -11.207 -7.141 -14.579 1.00 82.56 163 ASP A N 1
ATOM 1336 C CA . ASP A 1 163 ? -11.625 -8.440 -14.034 1.00 82.56 163 ASP A CA 1
ATOM 1337 C C . ASP A 1 163 ? -12.997 -8.384 -13.322 1.00 82.56 163 ASP A C 1
ATOM 1339 O O . ASP A 1 163 ? -13.237 -9.122 -12.371 1.00 82.56 163 ASP A O 1
ATOM 1343 N N . GLY A 1 164 ? -13.896 -7.492 -13.763 1.00 75.69 164 GLY A N 1
ATOM 1344 C CA . GLY A 1 164 ? -15.214 -7.281 -13.146 1.00 75.69 164 GLY A CA 1
ATOM 1345 C C . GLY A 1 164 ? -15.205 -6.318 -11.957 1.00 75.69 164 GLY A C 1
ATOM 1346 O O . GLY A 1 164 ? -16.259 -5.914 -11.492 1.00 75.69 164 GLY A O 1
ATOM 1347 N N . LEU A 1 165 ? -14.037 -5.854 -11.503 1.00 77.69 165 LEU A N 1
ATOM 1348 C CA . LEU A 1 165 ? -13.933 -4.893 -10.406 1.00 77.69 165 LEU A CA 1
ATOM 1349 C C . LEU A 1 165 ? -14.386 -3.489 -10.858 1.00 77.69 165 LEU A C 1
ATOM 1351 O O . LEU A 1 165 ? -13.580 -2.607 -11.148 1.00 77.69 165 LEU A O 1
ATOM 1355 N N . ILE A 1 166 ? -15.698 -3.296 -10.937 1.00 79.81 166 ILE A N 1
ATOM 1356 C CA . ILE A 1 166 ? -16.369 -2.007 -11.130 1.00 79.81 166 ILE A CA 1
ATOM 1357 C C . ILE A 1 166 ? -16.752 -1.467 -9.744 1.00 79.81 166 ILE A C 1
ATOM 1359 O O . ILE A 1 166 ? -16.855 -2.230 -8.785 1.00 79.81 166 ILE A O 1
ATOM 1363 N N . GLU A 1 167 ? -16.956 -0.153 -9.611 1.00 74.25 167 GLU A N 1
ATOM 1364 C CA . GLU A 1 167 ? -17.146 0.522 -8.317 1.00 74.25 167 GLU A CA 1
ATOM 1365 C C . GLU A 1 167 ? -18.231 -0.131 -7.434 1.00 74.25 167 GLU A C 1
ATOM 1367 O O . GLU A 1 167 ? -18.017 -0.269 -6.230 1.00 74.25 167 GLU A O 1
ATOM 1372 N N . GLU A 1 168 ? -19.338 -0.613 -8.016 1.00 78.94 168 GLU A N 1
ATOM 1373 C CA . GLU A 1 168 ? -20.389 -1.347 -7.289 1.00 78.94 168 GLU A CA 1
ATOM 1374 C C . GLU A 1 168 ? -19.905 -2.707 -6.758 1.00 78.94 168 GLU A C 1
ATOM 1376 O O . GLU A 1 168 ? -19.977 -2.960 -5.554 1.00 78.94 168 GLU A O 1
ATOM 1381 N N . GLU A 1 169 ? -19.348 -3.563 -7.620 1.00 81.88 169 GLU A N 1
ATOM 1382 C CA . GLU A 1 169 ? -18.861 -4.899 -7.235 1.00 81.88 169 GLU A CA 1
ATOM 1383 C C . GLU A 1 169 ? -17.699 -4.817 -6.235 1.00 81.88 169 GLU A C 1
ATOM 1385 O O . GLU A 1 169 ? -17.577 -5.639 -5.326 1.00 81.88 169 GLU A O 1
ATOM 1390 N N . MET A 1 170 ? -16.872 -3.777 -6.338 1.00 81.81 170 MET A N 1
ATOM 1391 C CA . MET A 1 170 ? -15.778 -3.527 -5.405 1.00 81.81 170 MET A CA 1
ATOM 1392 C C . MET A 1 170 ? -16.262 -3.184 -3.996 1.00 81.81 170 MET A C 1
ATOM 1394 O O . MET A 1 170 ? -15.577 -3.518 -3.031 1.00 81.81 170 MET A O 1
ATOM 1398 N N . VAL A 1 171 ? -17.406 -2.506 -3.846 1.00 83.31 171 VAL A N 1
ATOM 1399 C CA . VAL A 1 171 ? -17.985 -2.241 -2.518 1.00 83.31 171 VAL A CA 1
ATOM 1400 C C . VAL A 1 171 ? -18.346 -3.559 -1.843 1.00 83.31 171 VAL A C 1
ATOM 1402 O O . VAL A 1 171 ? -17.975 -3.781 -0.690 1.00 83.31 171 VAL A O 1
ATOM 1405 N N . ASP A 1 172 ? -19.019 -4.451 -2.563 1.00 86.12 172 ASP A N 1
ATOM 1406 C CA . ASP A 1 172 ? -19.420 -5.743 -2.012 1.00 86.12 172 ASP A CA 1
ATOM 1407 C C . ASP A 1 172 ? -18.215 -6.653 -1.760 1.00 86.12 172 ASP A C 1
ATOM 1409 O O . ASP A 1 172 ? -18.123 -7.268 -0.695 1.00 86.12 172 ASP A O 1
ATOM 1413 N N . TYR A 1 173 ? -17.232 -6.653 -2.661 1.00 87.75 173 TYR A N 1
ATOM 1414 C CA . TYR A 1 173 ? -15.964 -7.343 -2.448 1.00 87.75 173 TYR A CA 1
ATOM 1415 C C . TYR A 1 173 ? -15.251 -6.854 -1.180 1.00 87.75 173 TYR A C 1
ATOM 1417 O O . TYR A 1 173 ? -14.855 -7.665 -0.343 1.00 87.75 173 TYR A O 1
ATOM 1425 N N . ARG A 1 174 ? -15.143 -5.535 -0.971 1.00 87.12 174 ARG A N 1
ATOM 1426 C CA . ARG A 1 174 ? -14.514 -4.980 0.238 1.00 87.12 174 ARG A CA 1
ATOM 1427 C C . ARG A 1 174 ? -15.260 -5.355 1.508 1.00 87.12 174 ARG A C 1
ATOM 1429 O O . ARG A 1 174 ? -14.613 -5.610 2.518 1.00 87.12 174 ARG A O 1
ATOM 1436 N N . ARG A 1 175 ? -16.592 -5.412 1.477 1.00 88.75 175 ARG A N 1
ATOM 1437 C CA . ARG A 1 175 ? -17.381 -5.869 2.631 1.00 88.75 175 ARG A CA 1
ATOM 1438 C C . ARG A 1 175 ? -17.053 -7.309 2.993 1.00 88.75 175 ARG A C 1
ATOM 1440 O O . ARG A 1 175 ? -16.847 -7.590 4.167 1.00 88.75 175 ARG A O 1
ATOM 1447 N N . I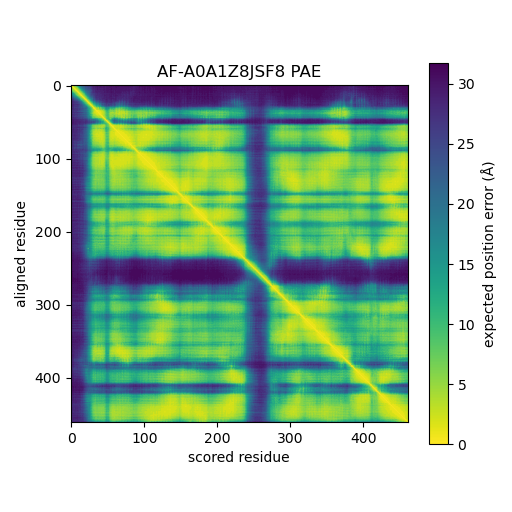LE A 1 176 ? -16.964 -8.193 2.000 1.00 90.00 176 ILE A N 1
ATOM 1448 C CA . ILE A 1 176 ? -16.581 -9.596 2.210 1.00 90.00 176 ILE A CA 1
ATOM 1449 C C . ILE A 1 176 ? -15.148 -9.679 2.748 1.00 90.00 176 ILE A C 1
ATOM 1451 O O . ILE A 1 176 ? -14.899 -10.366 3.734 1.00 90.00 176 ILE A O 1
ATOM 1455 N N . LEU A 1 177 ? -14.216 -8.932 2.151 1.00 90.38 177 LEU A N 1
ATOM 1456 C CA . LEU A 1 177 ? -12.822 -8.891 2.585 1.00 90.38 177 LEU A CA 1
ATOM 1457 C C . LEU A 1 177 ? -12.696 -8.432 4.045 1.00 90.38 177 LEU A C 1
ATOM 1459 O O . LEU A 1 177 ? -12.004 -9.066 4.837 1.00 90.38 177 LEU A O 1
ATOM 1463 N N . VAL A 1 178 ? -13.377 -7.346 4.417 1.00 90.44 178 VAL A N 1
ATOM 1464 C CA . VAL A 1 178 ? -13.362 -6.813 5.784 1.00 90.44 178 VAL A CA 1
ATOM 1465 C C . VAL A 1 178 ? -14.004 -7.786 6.765 1.00 90.44 178 VAL A C 1
ATOM 1467 O O . VAL A 1 178 ? -13.444 -7.993 7.837 1.00 90.44 178 VAL A O 1
ATOM 1470 N N . ASP A 1 179 ? -15.108 -8.428 6.387 1.00 89.88 179 ASP A N 1
ATOM 1471 C CA . ASP A 1 179 ? -15.775 -9.430 7.218 1.00 89.88 179 ASP A CA 1
ATOM 1472 C C . ASP A 1 179 ? -14.834 -10.592 7.580 1.00 89.88 179 ASP A C 1
ATOM 1474 O O . ASP A 1 179 ? -14.778 -11.036 8.730 1.00 89.88 179 ASP A O 1
ATOM 1478 N N . GLU A 1 180 ? -14.040 -11.058 6.615 1.00 89.69 180 GLU A N 1
ATOM 1479 C CA . GLU A 1 180 ? -13.030 -12.090 6.851 1.00 89.69 180 GLU A CA 1
ATOM 1480 C C . GLU A 1 180 ? -11.834 -11.572 7.664 1.00 89.69 180 GLU A C 1
ATOM 1482 O O . GLU A 1 180 ? -11.381 -12.236 8.601 1.00 89.69 180 GLU A O 1
ATOM 1487 N N . ILE A 1 181 ? -11.359 -10.351 7.394 1.00 90.31 181 ILE A N 1
ATOM 1488 C CA . ILE A 1 181 ? -10.311 -9.707 8.202 1.00 90.31 181 ILE A CA 1
ATOM 1489 C C . ILE A 1 181 ? -10.752 -9.598 9.668 1.00 90.31 181 ILE A C 1
ATOM 1491 O O . ILE A 1 181 ? -9.957 -9.882 10.571 1.00 90.31 181 ILE A O 1
ATOM 1495 N N . VAL A 1 182 ? -12.009 -9.217 9.920 1.00 89.62 182 VAL A N 1
ATOM 1496 C CA . VAL A 1 182 ? -12.553 -9.071 11.273 1.00 89.62 182 VAL A CA 1
ATOM 1497 C C . VAL A 1 182 ? -12.551 -10.413 12.003 1.00 89.62 182 VAL A C 1
ATOM 1499 O O . VAL A 1 182 ? -12.088 -10.480 13.141 1.00 89.62 182 VAL A O 1
ATOM 1502 N N . LYS A 1 183 ? -12.969 -11.501 11.345 1.00 88.50 183 LYS A N 1
ATOM 1503 C CA . LYS A 1 183 ? -12.951 -12.854 11.936 1.00 88.50 183 LYS A CA 1
ATOM 1504 C C . LYS A 1 183 ? -11.554 -13.317 12.342 1.00 88.50 183 LYS A C 1
ATOM 1506 O O . LYS A 1 183 ? -11.422 -14.036 13.326 1.00 88.50 183 LYS A O 1
ATOM 1511 N N . VAL A 1 184 ? -10.520 -12.933 11.593 1.00 90.25 184 VAL A N 1
ATOM 1512 C CA . VAL A 1 184 ? -9.144 -13.391 11.848 1.00 90.25 184 VAL A CA 1
ATOM 1513 C C . VAL A 1 184 ? -8.419 -12.513 12.875 1.00 90.25 184 VAL A C 1
ATOM 1515 O O . VAL A 1 184 ? -7.658 -13.013 13.716 1.00 90.25 184 VAL A O 1
ATOM 1518 N N . LEU A 1 185 ? -8.605 -11.192 12.803 1.00 88.25 185 LEU A N 1
ATOM 1519 C CA . LEU A 1 185 ? -7.858 -10.241 13.629 1.00 88.25 185 LEU A CA 1
ATOM 1520 C C . LEU A 1 185 ? -8.487 -9.978 14.996 1.00 88.25 185 LEU A C 1
ATOM 1522 O O . LEU A 1 185 ? -7.748 -9.662 15.929 1.00 88.25 185 LEU A O 1
ATOM 1526 N N . PHE A 1 186 ? -9.804 -10.095 15.145 1.00 87.69 186 PHE A N 1
ATOM 1527 C CA . PHE A 1 186 ? -10.473 -9.722 16.391 1.00 87.69 186 PHE A CA 1
ATOM 1528 C C . PHE A 1 186 ? -10.623 -10.914 17.354 1.00 87.69 186 PHE A C 1
ATOM 1530 O O . PHE A 1 186 ? -10.514 -12.065 16.930 1.00 87.69 186 PHE A O 1
ATOM 1537 N N . PRO A 1 187 ? -10.811 -10.660 18.664 1.00 87.00 187 PRO A N 1
ATOM 1538 C CA . PRO A 1 187 ? -11.091 -11.707 19.647 1.00 87.00 187 PRO A CA 1
ATOM 1539 C C . PRO A 1 187 ? -12.412 -12.434 19.368 1.00 87.00 187 PRO A C 1
ATOM 1541 O O . PRO A 1 187 ? -13.371 -11.818 18.893 1.00 87.00 187 PRO A O 1
ATOM 1544 N N . ASP A 1 188 ? -12.488 -13.715 19.736 1.00 82.31 188 ASP A N 1
ATOM 1545 C CA . ASP A 1 188 ? -13.665 -14.559 19.494 1.00 82.31 188 ASP A CA 1
ATOM 1546 C C . ASP A 1 188 ? -14.936 -13.975 20.130 1.00 82.31 188 ASP A C 1
ATOM 1548 O O . ASP A 1 188 ? -16.013 -14.044 19.536 1.00 82.31 188 ASP A O 1
ATOM 1552 N N . GLU A 1 189 ? -14.827 -13.334 21.298 1.00 80.81 189 GLU A N 1
ATOM 1553 C CA . GLU A 1 189 ? -15.964 -12.704 21.978 1.00 80.81 189 GLU A CA 1
ATOM 1554 C C . GLU A 1 189 ? -16.567 -11.560 21.146 1.00 80.81 189 GLU A C 1
ATOM 1556 O O . GLU A 1 189 ? -17.789 -11.412 21.055 1.00 80.81 189 GLU A O 1
ATOM 1561 N N . ALA A 1 190 ? -15.711 -10.767 20.494 1.00 76.19 190 ALA A N 1
ATOM 1562 C CA . ALA A 1 190 ? -16.128 -9.657 19.644 1.00 76.19 190 ALA A CA 1
ATOM 1563 C C . ALA A 1 190 ? -16.727 -10.151 18.318 1.00 76.19 190 ALA A C 1
ATOM 1565 O O . ALA A 1 190 ? -17.695 -9.568 17.828 1.00 76.19 190 ALA A O 1
ATOM 1566 N N . VAL A 1 191 ? -16.192 -11.245 17.767 1.00 79.44 191 VAL A N 1
ATOM 1567 C CA . VAL A 1 191 ? -16.673 -11.863 16.520 1.00 79.44 191 VAL A CA 1
ATOM 1568 C C . VAL A 1 191 ? -18.035 -12.546 16.712 1.00 79.44 191 VAL A C 1
ATOM 1570 O O . VAL A 1 191 ? -18.870 -12.520 15.804 1.00 79.44 191 VAL A O 1
ATOM 1573 N N . GLN A 1 192 ? -18.294 -13.125 17.890 1.00 84.06 192 GLN A N 1
ATOM 1574 C CA . GLN A 1 192 ? -19.575 -13.768 18.219 1.00 84.06 192 GLN A CA 1
ATOM 1575 C C . GLN A 1 192 ? -20.727 -12.765 18.382 1.00 84.06 192 GLN A C 1
ATOM 1577 O O . GLN A 1 192 ? -21.884 -13.090 18.100 1.00 84.06 192 GLN A O 1
ATOM 1582 N N . SER A 1 193 ? -20.431 -11.534 18.803 1.00 87.12 193 SER A N 1
ATOM 1583 C CA . SER A 1 193 ? -21.421 -10.459 18.867 1.00 87.12 193 SER A CA 1
ATOM 1584 C C . SER A 1 193 ? -21.718 -9.911 17.470 1.00 87.12 193 SER A C 1
ATOM 1586 O O . SER A 1 193 ? -20.938 -9.155 16.890 1.00 87.12 193 SER A O 1
ATOM 1588 N N . GLY A 1 194 ? -22.904 -10.220 16.938 1.00 83.75 194 GLY A N 1
ATOM 1589 C CA . GLY A 1 194 ? -23.334 -9.713 15.629 1.00 83.75 194 GLY A CA 1
ATOM 1590 C C . GLY A 1 194 ? -23.419 -8.181 15.541 1.00 83.75 194 GLY A C 1
ATOM 1591 O O . GLY A 1 194 ? -23.326 -7.628 14.447 1.00 83.75 194 GLY A O 1
ATOM 1592 N N . ILE A 1 195 ? -23.579 -7.484 16.671 1.00 84.31 195 ILE A N 1
ATOM 1593 C CA . ILE A 1 195 ? -23.589 -6.013 16.724 1.00 84.31 195 ILE A CA 1
ATOM 1594 C C . ILE A 1 195 ? -22.160 -5.475 16.634 1.00 84.31 195 ILE A C 1
ATOM 1596 O O . ILE A 1 195 ? -21.896 -4.590 15.824 1.00 84.31 195 ILE A O 1
ATOM 1600 N N . THR A 1 196 ? -21.242 -6.031 17.430 1.00 83.75 196 THR A N 1
ATOM 1601 C CA . THR A 1 196 ? -19.834 -5.613 17.451 1.00 83.75 196 THR A CA 1
ATOM 1602 C C . THR A 1 196 ? -19.186 -5.855 16.095 1.00 83.75 196 THR A C 1
ATOM 1604 O O . THR A 1 196 ? -18.563 -4.947 15.556 1.00 83.75 196 THR A O 1
ATOM 1607 N N . ARG A 1 197 ? -19.410 -7.028 15.493 1.00 85.19 197 ARG A N 1
ATOM 1608 C CA . ARG A 1 197 ? -18.923 -7.343 14.147 1.00 85.19 197 ARG A CA 1
ATOM 1609 C C . ARG A 1 197 ? -19.422 -6.345 13.103 1.00 85.19 197 ARG A C 1
ATOM 1611 O O . ARG A 1 197 ? -18.603 -5.701 12.468 1.00 85.19 197 ARG A O 1
ATOM 1618 N N . ARG A 1 198 ? -20.736 -6.095 13.017 1.00 86.38 198 ARG A N 1
ATOM 1619 C CA . ARG A 1 198 ? -21.291 -5.103 12.070 1.00 86.38 198 ARG A CA 1
ATOM 1620 C C . ARG A 1 198 ? -20.757 -3.691 12.288 1.00 86.38 198 ARG A C 1
ATOM 1622 O O . ARG A 1 198 ? -20.586 -2.945 11.327 1.00 86.38 198 ARG A O 1
ATOM 1629 N N . PHE A 1 199 ? -20.537 -3.310 13.543 1.00 85.62 199 PHE A N 1
ATOM 1630 C CA . PHE A 1 199 ? -19.925 -2.030 13.871 1.00 85.62 199 PHE A CA 1
ATOM 1631 C C . PHE A 1 199 ? -18.485 -1.951 13.345 1.00 85.62 199 PHE A C 1
ATOM 1633 O O . PHE A 1 199 ? -18.125 -0.968 12.700 1.00 85.62 199 PHE A O 1
ATOM 1640 N N . LEU A 1 200 ? -17.684 -2.994 13.580 1.00 85.81 200 LEU A N 1
ATOM 1641 C CA . LEU A 1 200 ? -16.306 -3.084 13.098 1.00 85.81 200 LEU A CA 1
ATOM 1642 C C . LEU A 1 200 ? -16.238 -3.129 11.570 1.00 85.81 200 LEU A C 1
ATOM 1644 O O . LEU A 1 200 ? -15.426 -2.409 10.996 1.00 85.81 200 LEU A O 1
ATOM 1648 N N . ASP A 1 201 ? -17.123 -3.885 10.921 1.00 85.81 201 ASP A N 1
ATOM 1649 C CA . ASP A 1 201 ? -17.220 -3.947 9.462 1.00 85.81 201 ASP A CA 1
ATOM 1650 C C . ASP A 1 201 ? -17.500 -2.557 8.884 1.00 85.81 201 ASP A C 1
ATOM 1652 O O . ASP A 1 201 ? -16.782 -2.089 8.003 1.00 85.81 201 ASP A O 1
ATOM 1656 N N . GLY A 1 202 ? -18.492 -1.848 9.434 1.00 84.94 202 GLY A N 1
ATOM 1657 C CA . GLY A 1 202 ? -18.831 -0.491 9.004 1.00 84.94 202 GLY A CA 1
ATOM 1658 C C . GLY A 1 202 ? -17.713 0.523 9.258 1.00 84.94 202 GLY A C 1
ATOM 1659 O O . GLY A 1 202 ? -17.514 1.436 8.455 1.00 84.94 202 GLY A O 1
ATOM 1660 N N . LEU A 1 203 ? -16.955 0.361 10.347 1.00 83.31 203 LEU A N 1
ATOM 1661 C CA . LEU A 1 203 ? -15.813 1.217 10.653 1.00 83.31 203 LEU A CA 1
ATOM 1662 C C . LEU A 1 203 ? -14.647 0.960 9.688 1.00 83.31 203 LEU A C 1
ATOM 1664 O O . LEU A 1 203 ? -14.103 1.897 9.107 1.00 83.31 203 LEU A O 1
ATOM 1668 N N . ILE A 1 204 ? -14.254 -0.299 9.500 1.00 84.50 204 ILE A N 1
ATOM 1669 C CA . ILE A 1 204 ? -13.090 -0.651 8.684 1.00 84.50 204 ILE A CA 1
ATOM 1670 C C . ILE A 1 204 ? -13.395 -0.447 7.200 1.00 84.50 204 ILE A C 1
ATOM 1672 O O . ILE A 1 204 ? -12.608 0.208 6.521 1.00 84.50 204 ILE A O 1
ATOM 1676 N N . GLU A 1 205 ? -14.525 -0.945 6.693 1.00 84.81 205 GLU A N 1
ATOM 1677 C CA . GLU A 1 205 ? -14.901 -0.795 5.283 1.00 84.81 205 GLU A CA 1
ATOM 1678 C C . GLU A 1 205 ? -15.230 0.663 4.962 1.00 84.81 205 GLU A C 1
ATOM 1680 O O . GLU A 1 205 ? -14.582 1.271 4.110 1.00 84.81 205 GLU A O 1
ATOM 1685 N N . GLY A 1 206 ? -16.186 1.243 5.691 1.00 77.06 206 GLY A N 1
ATOM 1686 C CA . GLY A 1 206 ? -16.776 2.532 5.342 1.00 77.06 206 GLY A CA 1
ATOM 1687 C C . GLY A 1 206 ? -15.914 3.743 5.694 1.00 77.06 206 GLY A C 1
ATOM 1688 O O . GLY A 1 206 ? -15.968 4.750 4.989 1.00 77.06 206 GLY A O 1
ATOM 1689 N N . VAL A 1 207 ? -15.117 3.672 6.767 1.00 75.25 207 VAL A N 1
ATOM 1690 C CA . VAL A 1 207 ? -14.364 4.834 7.283 1.00 75.25 207 VAL A CA 1
ATOM 1691 C C . VAL A 1 207 ? -12.878 4.744 6.974 1.00 75.25 207 VAL A C 1
ATOM 1693 O O . VAL A 1 207 ? -12.246 5.774 6.744 1.00 75.25 207 VAL A O 1
ATOM 1696 N N . ILE A 1 208 ? -12.295 3.548 6.971 1.00 77.00 208 ILE A N 1
ATOM 1697 C CA . ILE A 1 208 ? -10.854 3.397 6.759 1.00 77.00 208 ILE A CA 1
ATOM 1698 C C . ILE A 1 208 ? -10.584 3.025 5.306 1.00 77.00 208 ILE A C 1
ATOM 1700 O O . ILE A 1 208 ? -10.007 3.819 4.565 1.00 77.00 208 ILE A O 1
ATOM 1704 N N . LEU A 1 209 ? -11.013 1.836 4.886 1.00 80.62 209 LEU A N 1
ATOM 1705 C CA . LEU A 1 209 ? -10.599 1.247 3.621 1.00 80.62 209 LEU A CA 1
ATOM 1706 C C . LEU A 1 209 ? -11.138 2.032 2.427 1.00 80.62 209 LEU A C 1
ATOM 1708 O O . LEU A 1 209 ? -10.368 2.385 1.535 1.00 80.62 209 LEU A O 1
ATOM 1712 N N . ARG A 1 210 ? -12.429 2.379 2.451 1.00 82.81 210 ARG A N 1
ATOM 1713 C CA . ARG A 1 210 ? -13.051 3.216 1.425 1.00 82.81 210 ARG A CA 1
ATOM 1714 C C . ARG A 1 210 ? -12.340 4.559 1.281 1.00 82.81 210 ARG A C 1
ATOM 1716 O O . ARG A 1 210 ? -11.944 4.916 0.179 1.00 82.81 210 ARG A O 1
ATOM 1723 N N . ASN A 1 211 ? -12.109 5.264 2.387 1.00 76.56 211 ASN A N 1
ATOM 1724 C CA . ASN A 1 211 ? -11.477 6.584 2.350 1.00 76.56 211 ASN A CA 1
ATOM 1725 C C . ASN A 1 211 ? -10.027 6.523 1.867 1.00 76.56 211 ASN A C 1
ATOM 1727 O O . ASN A 1 211 ? -9.597 7.410 1.131 1.00 76.56 211 ASN A O 1
ATOM 1731 N N . VAL A 1 212 ? -9.270 5.495 2.258 1.00 76.19 212 VAL A N 1
ATOM 1732 C CA . VAL A 1 212 ? -7.903 5.295 1.765 1.00 76.19 212 VAL A CA 1
ATOM 1733 C C . VAL A 1 212 ? -7.919 5.004 0.266 1.00 76.19 212 VAL A C 1
ATOM 1735 O O . VAL A 1 212 ? -7.225 5.684 -0.480 1.00 76.19 212 VAL A O 1
ATOM 1738 N N . ILE A 1 213 ? -8.734 4.060 -0.202 1.00 82.19 213 ILE A N 1
ATOM 1739 C CA . ILE A 1 213 ? -8.763 3.694 -1.624 1.00 82.19 213 ILE A CA 1
ATOM 1740 C C . ILE A 1 213 ? -9.258 4.862 -2.481 1.00 82.19 213 ILE A C 1
ATOM 1742 O O . ILE A 1 213 ? -8.584 5.228 -3.440 1.00 82.19 213 ILE A O 1
ATOM 1746 N N . GLU A 1 214 ? -10.376 5.496 -2.118 1.00 81.56 214 GLU A N 1
ATOM 1747 C CA . GLU A 1 214 ? -10.925 6.623 -2.877 1.00 81.56 214 GLU A CA 1
ATOM 1748 C C . GLU A 1 214 ? -9.934 7.793 -2.914 1.00 81.56 214 GLU A C 1
ATOM 1750 O O . GLU A 1 214 ? -9.639 8.298 -3.995 1.00 81.56 214 GLU A O 1
ATOM 1755 N N . SER A 1 215 ? -9.332 8.163 -1.776 1.00 77.62 215 SER A N 1
ATOM 1756 C CA . SER A 1 215 ? -8.392 9.293 -1.723 1.00 77.62 215 SER A CA 1
ATOM 1757 C C . SER A 1 215 ? -7.108 9.039 -2.508 1.00 77.62 215 SER A C 1
ATOM 1759 O O . SER A 1 215 ? -6.602 9.952 -3.151 1.00 77.62 215 SER A O 1
ATOM 1761 N N . PHE A 1 216 ? -6.554 7.826 -2.450 1.00 80.56 216 PHE A N 1
ATOM 1762 C CA . PHE A 1 216 ? -5.317 7.503 -3.162 1.00 80.56 216 PHE A CA 1
ATOM 1763 C C . PHE A 1 216 ? -5.553 7.186 -4.643 1.00 80.56 216 PHE A C 1
ATOM 1765 O O . PHE A 1 216 ? -4.603 7.268 -5.417 1.00 80.56 216 PHE A O 1
ATOM 1772 N N . SER A 1 217 ? -6.783 6.838 -5.049 1.00 86.19 217 SER A N 1
ATOM 1773 C CA . SER A 1 217 ? -7.122 6.562 -6.457 1.00 86.19 217 SER A CA 1
ATOM 1774 C C . SER A 1 217 ? -7.115 7.818 -7.328 1.00 86.19 217 SER A C 1
ATOM 1776 O O . SER A 1 217 ? -6.976 7.735 -8.552 1.00 86.19 217 SER A O 1
ATOM 1778 N N . GLU A 1 218 ? -7.227 8.988 -6.699 1.00 85.75 218 GLU A N 1
ATOM 1779 C CA . GLU A 1 218 ? -7.209 10.269 -7.383 1.00 85.75 218 GLU A CA 1
ATOM 1780 C C . GLU A 1 218 ? -5.856 10.520 -8.085 1.00 85.75 218 GLU A C 1
ATOM 1782 O O . GLU A 1 218 ? -4.807 10.507 -7.428 1.00 85.75 218 GLU A O 1
ATOM 1787 N N . PRO A 1 219 ? -5.847 10.821 -9.401 1.00 87.81 219 PRO A N 1
ATOM 1788 C CA . PRO A 1 219 ? -4.620 10.986 -10.190 1.00 87.81 219 PRO A CA 1
ATOM 1789 C C . PRO A 1 219 ? -3.609 11.965 -9.585 1.00 87.81 219 PRO A C 1
ATOM 1791 O O . PRO A 1 219 ? -2.419 11.664 -9.463 1.00 87.81 219 PRO A O 1
ATOM 1794 N N . PHE A 1 220 ? -4.086 13.131 -9.138 1.00 83.69 220 PHE A N 1
ATOM 1795 C CA . PHE A 1 220 ? -3.229 14.175 -8.577 1.00 83.69 220 PHE A CA 1
ATOM 1796 C C . PHE A 1 220 ? -2.555 13.744 -7.267 1.00 83.69 220 PHE A C 1
ATOM 1798 O O . PHE A 1 220 ? -1.430 14.163 -6.999 1.00 83.69 220 PHE A O 1
ATOM 1805 N N . VAL A 1 221 ? -3.197 12.876 -6.476 1.00 82.06 221 VAL A N 1
ATOM 1806 C CA . VAL A 1 221 ? -2.622 12.347 -5.232 1.00 82.06 221 VAL A CA 1
ATOM 1807 C C . VAL A 1 221 ? -1.456 11.422 -5.550 1.00 82.06 221 VAL A C 1
ATOM 1809 O O . VAL A 1 221 ? -0.393 11.553 -4.942 1.00 82.06 221 VAL A O 1
ATOM 1812 N N . ILE A 1 222 ? -1.606 10.539 -6.542 1.00 83.69 222 ILE A N 1
ATOM 1813 C CA . ILE A 1 222 ? -0.519 9.658 -6.991 1.00 83.69 222 ILE A CA 1
ATOM 1814 C C . ILE A 1 222 ? 0.652 10.488 -7.528 1.00 83.69 222 ILE A C 1
ATOM 1816 O O . ILE A 1 222 ? 1.800 10.251 -7.144 1.00 83.69 222 ILE A O 1
ATOM 1820 N N . TRP A 1 223 ? 0.387 11.508 -8.348 1.00 85.25 223 TRP A N 1
ATOM 1821 C CA . TRP A 1 223 ? 1.435 12.397 -8.863 1.00 85.25 223 TRP A CA 1
ATOM 1822 C C . TRP A 1 223 ? 2.173 13.143 -7.752 1.00 85.25 223 TRP A C 1
ATOM 1824 O O . TRP A 1 223 ? 3.401 13.216 -7.775 1.00 85.25 223 TRP A O 1
ATOM 1834 N N . GLU A 1 224 ? 1.456 13.642 -6.746 1.00 77.44 224 GLU A N 1
ATOM 1835 C CA . GLU A 1 224 ? 2.074 14.264 -5.577 1.00 77.44 224 GLU A CA 1
ATOM 1836 C C . GLU A 1 224 ? 2.913 13.285 -4.755 1.00 77.44 224 GLU A C 1
ATOM 1838 O O . GLU A 1 224 ? 3.963 13.665 -4.229 1.00 77.44 224 GLU A O 1
ATOM 1843 N N . ILE A 1 225 ? 2.462 12.038 -4.599 1.00 79.06 225 ILE A N 1
ATOM 1844 C CA . ILE A 1 225 ? 3.233 10.996 -3.915 1.00 79.06 225 ILE A CA 1
ATOM 1845 C C . ILE A 1 225 ? 4.545 10.764 -4.667 1.00 79.06 225 ILE A C 1
ATOM 1847 O O . ILE A 1 225 ? 5.611 10.798 -4.049 1.00 79.06 225 ILE A O 1
ATOM 1851 N N . LEU A 1 226 ? 4.492 10.620 -5.994 1.00 77.31 226 LEU A N 1
ATOM 1852 C CA . LEU A 1 226 ? 5.680 10.471 -6.839 1.00 77.31 226 LEU A CA 1
ATOM 1853 C C . LEU A 1 226 ? 6.613 11.693 -6.745 1.00 77.31 226 LEU A C 1
ATOM 1855 O O . LEU A 1 226 ? 7.830 11.534 -6.607 1.00 77.31 226 LEU A O 1
ATOM 1859 N N . GLY A 1 227 ? 6.062 12.909 -6.741 1.00 75.81 227 GLY A N 1
ATOM 1860 C CA . GLY A 1 227 ? 6.821 14.148 -6.550 1.00 75.81 227 GLY A CA 1
ATOM 1861 C C . GLY A 1 227 ? 7.509 14.215 -5.181 1.00 75.81 227 GLY A C 1
ATOM 1862 O O . GLY A 1 227 ? 8.704 14.498 -5.092 1.00 75.81 227 GLY A O 1
ATOM 1863 N N . LYS A 1 228 ? 6.799 13.871 -4.100 1.00 71.88 228 LYS A N 1
ATOM 1864 C CA . LYS A 1 228 ? 7.347 13.833 -2.730 1.00 71.88 228 LYS A CA 1
ATOM 1865 C C . LYS A 1 228 ? 8.430 12.768 -2.568 1.00 71.88 228 LYS A C 1
ATOM 1867 O O . LYS A 1 228 ? 9.437 13.030 -1.909 1.00 71.88 228 LYS A O 1
ATOM 1872 N N . ILE A 1 229 ? 8.248 11.589 -3.167 1.00 70.38 229 ILE A N 1
ATOM 1873 C CA . ILE A 1 229 ? 9.278 10.540 -3.204 1.00 70.38 229 ILE A CA 1
ATOM 1874 C C . ILE A 1 229 ? 10.527 11.075 -3.909 1.00 70.38 229 ILE A C 1
ATOM 1876 O O . ILE A 1 229 ? 11.629 10.921 -3.388 1.00 70.38 229 ILE A O 1
ATOM 1880 N N . SER A 1 230 ? 10.353 11.767 -5.036 1.00 70.00 230 SER A N 1
ATOM 1881 C CA . SER A 1 230 ? 11.458 12.354 -5.803 1.00 70.00 230 SER A CA 1
ATOM 1882 C C . SER A 1 230 ? 12.245 13.385 -4.985 1.00 70.00 230 SER A C 1
ATOM 1884 O O . SER A 1 230 ? 13.474 13.329 -4.947 1.00 70.00 230 SER A O 1
ATOM 1886 N N . ILE A 1 231 ? 11.554 14.265 -4.248 1.00 70.25 231 ILE A N 1
ATOM 1887 C CA . ILE A 1 231 ? 12.190 15.241 -3.345 1.00 70.25 231 ILE A CA 1
ATOM 1888 C C . ILE A 1 231 ? 12.977 14.531 -2.239 1.00 70.25 231 ILE A C 1
ATOM 1890 O O . ILE A 1 231 ? 14.164 14.804 -2.064 1.00 70.25 231 ILE A O 1
ATOM 1894 N N . LYS A 1 232 ? 12.358 13.578 -1.528 1.00 65.56 232 LYS A N 1
ATOM 1895 C CA . LYS A 1 232 ? 13.037 12.833 -0.452 1.00 65.56 232 LYS A CA 1
ATOM 1896 C C . LYS A 1 232 ? 14.269 12.084 -0.958 1.00 65.56 232 LYS A C 1
ATOM 1898 O O . LYS A 1 232 ? 15.304 12.068 -0.293 1.00 65.56 232 LYS A O 1
ATOM 1903 N N . MET A 1 233 ? 14.177 11.474 -2.138 1.00 62.97 233 MET A N 1
ATOM 1904 C CA . MET A 1 233 ? 15.307 10.787 -2.765 1.00 62.97 233 MET A CA 1
ATOM 1905 C C . MET A 1 233 ? 16.423 11.765 -3.152 1.00 62.97 233 MET A C 1
ATOM 1907 O O . MET A 1 233 ? 17.600 11.428 -3.032 1.00 62.97 233 MET A O 1
ATOM 1911 N N . GLN A 1 234 ? 16.081 12.988 -3.565 1.00 65.19 234 GLN A N 1
ATOM 1912 C CA . GLN A 1 234 ? 17.056 14.037 -3.860 1.00 65.19 234 GLN A CA 1
ATOM 1913 C C . GLN A 1 234 ? 17.752 14.562 -2.593 1.00 65.19 234 GLN A C 1
ATOM 1915 O O . GLN A 1 234 ? 18.964 14.769 -2.602 1.00 65.19 234 GLN A O 1
ATOM 1920 N N . GLU A 1 235 ? 17.013 14.755 -1.500 1.00 63.84 235 GLU A N 1
ATOM 1921 C CA . GLU A 1 235 ? 17.561 15.157 -0.197 1.00 63.84 235 GLU A CA 1
ATOM 1922 C C . GLU A 1 235 ? 18.522 14.096 0.356 1.00 63.84 235 GLU A C 1
ATOM 1924 O O . GLU A 1 235 ? 19.620 14.427 0.806 1.00 63.84 235 GLU A O 1
ATOM 1929 N N . CYS A 1 236 ? 18.166 12.814 0.220 1.00 54.38 236 CYS A N 1
ATOM 1930 C CA . CYS A 1 236 ? 19.016 11.692 0.624 1.00 54.38 236 CYS A CA 1
ATOM 1931 C C . CYS A 1 236 ? 20.347 11.639 -0.160 1.00 54.38 236 CYS A C 1
ATOM 1933 O O . CYS A 1 236 ? 21.343 11.138 0.358 1.00 54.38 236 CYS A O 1
ATOM 1935 N N . GLY A 1 237 ? 20.379 12.188 -1.383 1.00 49.62 237 GLY A N 1
ATOM 1936 C CA . GLY A 1 237 ? 21.580 12.284 -2.220 1.00 49.62 237 GLY A CA 1
ATOM 1937 C C . GLY A 1 237 ? 22.426 13.554 -2.032 1.00 49.62 237 GLY A C 1
ATOM 1938 O O . GLY A 1 237 ? 23.598 13.539 -2.388 1.00 49.62 237 GLY A O 1
ATOM 1939 N N . LYS A 1 238 ? 21.869 14.650 -1.491 1.00 50.31 238 LYS A N 1
ATOM 1940 C CA . LYS A 1 238 ? 22.581 15.937 -1.299 1.00 50.31 238 LYS A CA 1
ATOM 1941 C C . LYS A 1 238 ? 23.291 16.062 0.052 1.00 50.31 238 LYS A C 1
ATOM 1943 O O . LYS A 1 238 ? 24.243 16.834 0.160 1.00 50.31 238 LYS A O 1
ATOM 1948 N N . GLY A 1 239 ? 22.865 15.296 1.058 1.00 41.91 239 GLY A N 1
ATOM 1949 C CA . GLY A 1 239 ? 23.467 15.282 2.400 1.00 41.91 239 GLY A CA 1
ATOM 1950 C C . GLY A 1 239 ? 24.914 14.772 2.465 1.00 41.91 239 GLY A C 1
ATOM 1951 O O . GLY A 1 239 ? 25.449 14.637 3.552 1.00 41.91 239 GLY A O 1
ATOM 1952 N N . THR A 1 240 ? 25.543 14.464 1.329 1.00 41.41 240 THR A N 1
ATOM 1953 C CA . THR A 1 240 ? 26.933 13.987 1.238 1.00 41.41 240 THR A CA 1
ATOM 1954 C C . THR A 1 240 ? 27.879 14.976 0.563 1.00 41.41 240 THR A C 1
ATOM 1956 O O . THR A 1 240 ? 29.012 14.614 0.306 1.00 41.41 240 THR A O 1
ATOM 1959 N N . THR A 1 241 ? 27.426 16.182 0.206 1.00 36.75 241 THR A N 1
ATOM 1960 C CA . THR A 1 241 ? 28.261 17.159 -0.532 1.00 36.75 241 THR A CA 1
ATOM 1961 C C . THR A 1 241 ? 28.425 18.497 0.182 1.00 36.75 241 THR A C 1
ATOM 1963 O O . THR A 1 241 ? 29.456 19.134 0.022 1.00 36.75 241 THR A O 1
ATOM 1966 N N . ASN A 1 242 ? 27.452 18.925 0.992 1.00 37.22 242 ASN A N 1
ATOM 1967 C CA . ASN A 1 242 ? 27.496 20.261 1.602 1.00 37.22 242 ASN A CA 1
ATOM 1968 C C . ASN A 1 242 ? 28.164 20.293 2.988 1.00 37.22 242 ASN A C 1
ATOM 1970 O O . ASN A 1 242 ? 28.548 21.368 3.438 1.00 37.22 242 ASN A O 1
ATOM 1974 N N . GLU A 1 243 ? 28.288 19.151 3.671 1.00 39.16 243 GLU A N 1
ATOM 1975 C CA . GLU A 1 243 ? 28.994 19.067 4.962 1.00 39.16 243 GLU A CA 1
ATOM 1976 C C . GLU A 1 243 ? 30.520 19.003 4.749 1.00 39.16 243 GLU A C 1
ATOM 1978 O O . GLU A 1 243 ? 31.258 19.708 5.435 1.00 39.16 243 GLU A O 1
ATOM 1983 N N . ASP A 1 244 ? 30.980 18.309 3.700 1.00 36.03 244 ASP A N 1
ATOM 1984 C CA . ASP A 1 244 ? 32.405 18.184 3.350 1.00 36.03 244 ASP A CA 1
ATOM 1985 C C . ASP A 1 244 ? 33.045 19.525 2.917 1.00 36.03 244 ASP A C 1
ATOM 1987 O O . ASP A 1 244 ? 34.228 19.768 3.163 1.00 36.03 244 ASP A O 1
ATOM 1991 N N . GLU A 1 245 ? 32.279 20.434 2.297 1.00 38.78 245 GLU A N 1
ATOM 1992 C CA . GLU A 1 245 ? 32.772 21.765 1.894 1.00 38.78 245 GLU A CA 1
ATOM 1993 C C . GLU A 1 245 ? 32.789 22.777 3.056 1.00 38.78 245 GLU A C 1
ATOM 1995 O O . GLU A 1 245 ? 33.595 23.711 3.049 1.00 38.78 245 GLU A O 1
ATOM 2000 N N . ALA A 1 246 ? 31.942 22.589 4.074 1.00 37.97 246 ALA A N 1
ATOM 2001 C CA . ALA A 1 246 ? 31.894 23.461 5.247 1.00 37.97 246 ALA A CA 1
ATOM 2002 C C . ALA A 1 246 ? 32.968 23.098 6.291 1.00 37.97 246 ALA A C 1
ATOM 2004 O O . 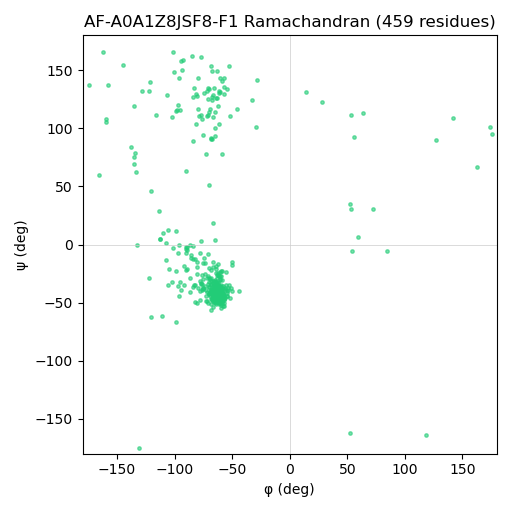ALA A 1 246 ? 33.551 23.994 6.907 1.00 37.97 246 ALA A O 1
ATOM 2005 N N . GLU A 1 247 ? 33.292 21.811 6.460 1.00 39.31 247 GLU A N 1
ATOM 2006 C CA . GLU A 1 247 ? 34.357 21.377 7.378 1.00 39.31 247 GLU A CA 1
ATOM 2007 C C . GLU A 1 247 ? 35.758 21.712 6.837 1.00 39.31 247 GLU A C 1
ATOM 2009 O O . GLU A 1 247 ? 36.591 22.242 7.577 1.00 39.31 247 GLU A O 1
ATOM 2014 N N . HIS A 1 248 ? 35.998 21.573 5.527 1.00 36.94 248 HIS A N 1
ATOM 2015 C CA . HIS A 1 248 ? 37.290 21.943 4.932 1.00 36.94 248 HIS A CA 1
ATOM 2016 C C . HIS A 1 248 ? 37.588 23.452 4.931 1.00 36.94 248 HIS A C 1
ATOM 2018 O O . HIS A 1 248 ? 38.758 23.838 4.884 1.00 36.94 248 HIS A O 1
ATOM 2024 N N . ALA A 1 249 ? 36.568 24.311 5.018 1.00 37.72 249 ALA A N 1
ATOM 2025 C CA . ALA A 1 249 ? 36.754 25.757 5.150 1.00 37.72 249 ALA A CA 1
ATOM 2026 C C . ALA A 1 249 ? 37.073 26.199 6.592 1.00 37.72 249 ALA A C 1
ATOM 2028 O O . ALA A 1 249 ? 37.548 27.318 6.790 1.00 37.72 249 ALA A O 1
ATOM 2029 N N . THR A 1 250 ? 36.844 25.337 7.590 1.00 35.69 250 THR A N 1
ATOM 2030 C CA . THR A 1 250 ? 36.943 25.705 9.014 1.00 35.69 250 THR A CA 1
ATOM 2031 C C . THR A 1 250 ? 38.185 25.114 9.708 1.00 35.69 250 THR A C 1
ATOM 2033 O O . THR A 1 250 ? 38.579 25.592 10.766 1.00 35.69 250 THR A O 1
ATOM 2036 N N . GLU A 1 251 ? 38.879 24.143 9.101 1.00 37.91 251 GLU A N 1
ATOM 2037 C CA . GLU A 1 251 ? 40.060 23.483 9.699 1.00 37.91 251 GLU A CA 1
ATOM 2038 C C . GLU A 1 251 ? 41.423 24.174 9.461 1.00 37.91 251 GLU A C 1
ATOM 2040 O O . GLU A 1 251 ? 42.440 23.699 9.969 1.00 37.91 251 GLU A O 1
ATOM 2045 N N . GLN A 1 252 ? 41.498 25.301 8.740 1.00 34.03 252 GLN A N 1
ATOM 2046 C CA . GLN A 1 252 ? 42.779 26.015 8.548 1.00 34.03 252 GLN A CA 1
ATOM 2047 C C . GLN A 1 252 ? 43.117 27.065 9.618 1.00 34.03 252 GLN A C 1
ATOM 2049 O O . GLN A 1 252 ? 44.239 27.565 9.617 1.00 34.03 252 GLN A O 1
ATOM 2054 N N . ASP A 1 253 ? 42.228 27.337 10.573 1.00 34.19 253 ASP A N 1
ATOM 2055 C CA . ASP A 1 253 ? 42.468 28.320 11.635 1.00 34.19 253 ASP A CA 1
ATOM 2056 C C . ASP A 1 253 ? 42.060 27.744 13.001 1.00 34.19 253 ASP A C 1
ATOM 2058 O O . ASP A 1 253 ? 40.972 28.006 13.493 1.00 34.19 253 ASP A O 1
ATOM 2062 N N . HIS A 1 254 ? 42.904 26.889 13.595 1.00 33.00 254 HIS A N 1
ATOM 2063 C CA . HIS A 1 254 ? 43.233 26.902 15.035 1.00 33.00 254 HIS A CA 1
ATOM 2064 C C . HIS A 1 254 ? 44.152 25.730 15.445 1.00 33.00 254 HIS A C 1
ATOM 2066 O O . HIS A 1 254 ? 43.749 24.608 15.730 1.00 33.00 254 HIS A O 1
ATOM 2072 N N . THR A 1 255 ? 45.441 26.063 15.453 1.00 30.12 255 THR A N 1
ATOM 2073 C CA . THR A 1 255 ? 46.521 25.718 16.393 1.00 30.12 255 THR A CA 1
ATOM 2074 C C . THR A 1 255 ? 46.363 24.593 17.435 1.00 30.12 255 THR A C 1
ATOM 2076 O O . THR A 1 255 ? 45.499 24.608 18.301 1.00 30.12 255 THR A O 1
ATOM 2079 N N . GLN A 1 256 ? 47.401 23.740 17.452 1.00 29.00 256 GLN A N 1
ATOM 2080 C CA . GLN A 1 256 ? 48.207 23.319 18.616 1.00 29.00 256 GLN A CA 1
ATOM 2081 C C . GLN A 1 256 ? 47.553 23.320 20.014 1.00 29.00 256 GLN A C 1
ATOM 2083 O O . GLN A 1 256 ? 47.353 24.373 20.611 1.00 29.00 256 GLN A O 1
ATOM 2088 N N . GLY A 1 257 ? 47.558 22.145 20.659 1.00 24.56 257 GLY A N 1
ATOM 2089 C CA . GLY A 1 257 ? 47.905 22.072 22.085 1.00 24.56 257 GLY A CA 1
ATOM 2090 C C . GLY A 1 257 ? 47.115 21.095 22.957 1.00 24.56 257 GLY A C 1
ATOM 2091 O O . GLY A 1 257 ? 46.009 21.382 23.374 1.00 24.56 257 GLY A O 1
ATOM 2092 N N . LYS A 1 258 ? 47.817 20.028 23.362 1.00 28.77 258 LYS A N 1
ATOM 2093 C CA . LYS A 1 258 ? 47.765 19.324 24.663 1.00 28.77 258 LYS A CA 1
ATOM 2094 C C . LYS A 1 258 ? 46.476 18.608 25.129 1.00 28.77 258 LYS A C 1
ATOM 2096 O O . LYS A 1 258 ? 45.509 19.193 25.588 1.00 28.77 258 LYS A O 1
ATOM 2101 N N . LYS A 1 259 ? 46.649 17.280 25.190 1.00 29.94 259 LYS A N 1
ATOM 2102 C CA . LYS A 1 259 ? 46.065 16.255 26.081 1.00 29.94 259 LYS A CA 1
ATOM 2103 C C . LYS A 1 259 ? 45.670 16.744 27.486 1.00 29.94 259 LYS A C 1
ATOM 2105 O O . LYS A 1 259 ? 46.513 17.360 28.133 1.00 29.94 259 LYS A O 1
ATOM 2110 N N . THR A 1 260 ? 44.544 16.264 28.032 1.00 25.78 260 THR A N 1
ATOM 2111 C CA . THR A 1 260 ? 44.480 15.376 29.227 1.00 25.78 260 THR A CA 1
ATOM 2112 C C . THR A 1 260 ? 43.106 14.675 29.324 1.00 25.78 260 THR A C 1
ATOM 2114 O O . THR A 1 260 ? 42.189 15.002 28.582 1.00 25.78 260 THR A O 1
ATOM 2117 N N . GLU A 1 261 ? 43.046 13.647 30.168 1.00 29.33 261 GLU A N 1
ATOM 2118 C CA . GLU A 1 261 ? 42.109 12.521 30.295 1.00 29.33 261 GLU A CA 1
ATOM 2119 C C . GLU A 1 261 ? 40.656 12.780 30.745 1.00 29.33 261 GLU A C 1
ATOM 2121 O O . GLU A 1 261 ? 40.381 13.673 31.534 1.00 29.33 261 GLU A O 1
ATOM 2126 N N . GLN A 1 262 ? 39.805 11.840 30.295 1.00 28.34 262 GLN A N 1
ATOM 2127 C CA . GLN A 1 262 ? 38.678 11.159 30.965 1.00 28.34 262 GLN A CA 1
ATOM 2128 C C . GLN A 1 262 ? 37.563 11.979 31.634 1.00 28.34 262 GLN A C 1
ATOM 2130 O O . GLN A 1 262 ? 37.707 12.417 32.765 1.00 28.34 262 GLN A O 1
ATOM 2135 N N . GLU A 1 263 ? 36.365 11.923 31.036 1.00 24.92 263 GLU A N 1
ATOM 2136 C CA . GLU A 1 263 ? 35.141 11.562 31.769 1.00 24.92 263 GLU A CA 1
ATOM 2137 C C . GLU A 1 263 ? 34.041 11.036 30.824 1.00 24.92 263 GLU A C 1
ATOM 2139 O O . GLU A 1 263 ? 33.831 11.524 29.716 1.00 24.92 263 GLU A O 1
ATOM 2144 N N . HIS A 1 264 ? 33.379 9.965 31.262 1.00 28.47 264 HIS A N 1
ATOM 2145 C CA . HIS A 1 264 ? 32.296 9.262 30.580 1.00 28.47 264 HIS A CA 1
ATOM 2146 C C . HIS A 1 264 ? 31.014 10.110 30.536 1.00 28.47 264 HIS A C 1
ATOM 2148 O O . HIS A 1 264 ? 30.370 10.283 31.566 1.00 28.47 264 HIS A O 1
ATOM 2154 N N . VAL A 1 265 ? 30.549 10.483 29.341 1.00 28.08 265 VAL A N 1
ATOM 2155 C CA . VAL A 1 265 ? 29.127 10.765 29.084 1.00 28.08 265 VAL A CA 1
ATOM 2156 C C . VAL A 1 265 ? 28.725 10.095 27.770 1.00 28.08 265 VAL A C 1
ATOM 2158 O O . VAL A 1 265 ? 29.286 10.355 26.709 1.00 28.08 265 VAL A O 1
ATOM 2161 N N . ARG A 1 266 ? 27.757 9.174 27.861 1.00 30.06 266 ARG A N 1
ATOM 2162 C CA . ARG A 1 266 ? 27.009 8.638 26.718 1.00 30.06 266 ARG A CA 1
ATOM 2163 C C . ARG A 1 266 ? 26.134 9.762 26.163 1.00 30.06 266 ARG A C 1
ATOM 2165 O O . ARG A 1 266 ? 24.998 9.918 26.596 1.00 30.06 266 ARG A O 1
ATOM 2172 N N . GLU A 1 267 ? 26.649 10.504 25.196 1.00 25.98 267 GLU A N 1
ATOM 2173 C CA . GLU A 1 267 ? 25.828 11.298 24.286 1.00 25.98 267 GLU A CA 1
ATOM 2174 C C . GLU A 1 267 ? 25.817 10.629 22.912 1.00 25.98 267 GLU A C 1
ATOM 2176 O O . GLU A 1 267 ? 26.848 10.223 22.372 1.00 25.98 267 GLU A O 1
ATOM 2181 N N . GLY A 1 268 ? 24.606 10.428 22.391 1.00 26.16 268 GLY A N 1
ATOM 2182 C CA . GLY A 1 268 ? 24.346 9.777 21.116 1.00 26.16 268 GLY A CA 1
ATOM 2183 C C . GLY A 1 268 ? 24.895 10.594 19.955 1.00 26.16 268 GLY A C 1
ATOM 2184 O O . GLY A 1 268 ? 24.208 11.456 19.412 1.00 26.16 268 GLY A O 1
ATOM 2185 N N . GLY A 1 269 ? 26.123 10.285 19.548 1.00 23.31 269 GLY A N 1
ATOM 2186 C CA . GLY A 1 269 ? 26.689 10.752 18.292 1.00 23.31 269 GLY A CA 1
ATOM 2187 C C . GLY A 1 269 ? 25.936 10.133 17.116 1.00 23.31 269 GLY A C 1
ATOM 2188 O O . GLY A 1 269 ? 26.047 8.935 16.848 1.00 23.31 269 GLY A O 1
ATOM 2189 N N . ARG A 1 270 ? 25.164 10.950 16.394 1.00 31.00 270 ARG A N 1
ATOM 2190 C CA . ARG A 1 270 ? 24.706 10.631 15.037 1.00 31.00 270 ARG A CA 1
ATOM 2191 C C . ARG A 1 270 ? 25.925 10.651 14.115 1.00 31.00 270 ARG A C 1
ATOM 2193 O O . ARG A 1 270 ? 26.288 11.692 13.579 1.00 31.00 270 ARG A O 1
ATOM 2200 N N . TYR A 1 271 ? 26.572 9.501 13.952 1.00 33.97 271 TYR A N 1
ATOM 2201 C CA . TYR A 1 271 ? 27.604 9.327 12.935 1.00 33.97 271 TYR A CA 1
ATOM 2202 C C . TYR A 1 271 ? 26.960 9.455 11.546 1.00 33.97 271 TYR A C 1
ATOM 2204 O O . TYR A 1 271 ? 26.125 8.633 11.158 1.00 33.97 271 TYR A O 1
ATOM 2212 N N . HIS A 1 272 ? 27.327 10.501 10.803 1.00 35.47 272 HIS A N 1
ATOM 2213 C CA . HIS A 1 272 ? 26.940 10.668 9.405 1.00 35.47 272 HIS A CA 1
ATOM 2214 C C . HIS A 1 272 ? 27.786 9.718 8.553 1.00 35.47 272 HIS A C 1
ATOM 2216 O O . HIS A 1 272 ? 28.924 9.989 8.189 1.00 35.47 272 HIS A O 1
ATOM 2222 N N . TYR A 1 273 ? 27.241 8.534 8.285 1.00 38.97 273 TYR A N 1
ATOM 2223 C CA . TYR A 1 273 ? 27.869 7.567 7.391 1.00 38.97 273 TYR A CA 1
ATOM 2224 C C . TYR A 1 273 ? 27.866 8.101 5.953 1.00 38.97 273 TYR A C 1
ATOM 2226 O O . TYR A 1 273 ? 26.787 8.373 5.412 1.00 38.97 273 TYR A O 1
ATOM 2234 N N . SER A 1 274 ? 29.047 8.184 5.326 1.00 49.84 274 SER A N 1
ATOM 2235 C CA . SER A 1 274 ? 29.200 8.498 3.899 1.00 49.84 274 SER A CA 1
ATOM 2236 C C . SER A 1 274 ? 28.351 7.560 3.026 1.00 49.84 274 SER A C 1
ATOM 2238 O O . SER A 1 274 ? 28.067 6.421 3.415 1.00 49.84 274 SER A O 1
ATOM 2240 N N . LEU A 1 275 ? 27.951 8.003 1.824 1.00 44.00 275 LEU A N 1
ATOM 2241 C CA . LEU A 1 275 ? 27.158 7.193 0.878 1.00 44.00 275 LEU A CA 1
ATOM 2242 C C . LEU A 1 275 ? 27.779 5.805 0.659 1.00 44.00 275 LEU A C 1
ATOM 2244 O O . LEU A 1 275 ? 27.083 4.793 0.627 1.00 44.00 275 LEU A O 1
ATOM 2248 N N . LEU A 1 276 ? 29.109 5.764 0.573 1.00 39.12 276 LEU A N 1
ATOM 2249 C CA . LEU A 1 276 ? 29.893 4.551 0.387 1.00 39.12 276 LEU A CA 1
ATOM 2250 C C . LEU A 1 276 ? 29.779 3.631 1.609 1.00 39.12 276 LEU A C 1
ATOM 2252 O O . LEU A 1 276 ? 29.567 2.432 1.452 1.00 39.12 276 LEU A O 1
ATOM 2256 N N . HIS A 1 277 ? 29.810 4.180 2.825 1.00 50.53 277 HIS A N 1
ATOM 2257 C CA . HIS A 1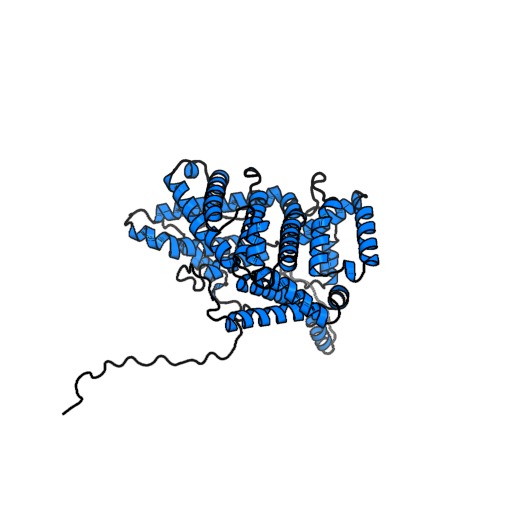 277 ? 29.614 3.394 4.037 1.00 50.53 277 HIS A CA 1
ATOM 2258 C C . HIS A 1 277 ? 28.172 2.871 4.165 1.00 50.53 277 HIS A C 1
ATOM 2260 O O . HIS A 1 277 ? 27.990 1.733 4.586 1.00 50.53 277 HIS A O 1
ATOM 2266 N N . ARG A 1 278 ? 27.154 3.626 3.720 1.00 55.81 278 ARG A N 1
ATOM 2267 C CA . ARG A 1 278 ? 25.754 3.151 3.646 1.00 55.81 278 ARG A CA 1
ATOM 2268 C C . ARG A 1 278 ? 25.577 2.025 2.624 1.00 55.81 278 ARG A C 1
ATOM 2270 O O . ARG A 1 278 ? 24.929 1.029 2.932 1.00 55.81 278 ARG A O 1
ATOM 2277 N N . ILE A 1 279 ? 26.186 2.151 1.444 1.00 54.91 279 ILE A N 1
ATOM 2278 C CA . ILE A 1 279 ? 26.167 1.114 0.401 1.00 54.91 279 ILE A CA 1
ATOM 2279 C C . ILE A 1 279 ? 26.907 -0.137 0.884 1.00 54.91 279 ILE A C 1
ATOM 2281 O O . ILE A 1 279 ? 26.368 -1.236 0.805 1.00 54.91 279 ILE A O 1
ATOM 2285 N N . LEU A 1 280 ? 28.107 0.014 1.452 1.00 58.28 280 LEU A N 1
ATOM 2286 C CA . LEU A 1 280 ? 28.862 -1.103 2.026 1.00 58.28 280 LEU A CA 1
ATOM 2287 C C . LEU A 1 280 ? 28.117 -1.756 3.186 1.00 58.28 280 LEU A C 1
ATOM 2289 O O . LEU A 1 280 ? 28.141 -2.978 3.302 1.00 58.28 280 LEU A O 1
ATOM 2293 N N . ASN A 1 281 ? 27.389 -0.974 3.987 1.00 62.78 281 ASN A N 1
ATOM 2294 C CA . ASN A 1 281 ? 26.540 -1.508 5.041 1.00 62.78 281 ASN A CA 1
ATOM 2295 C C . ASN A 1 281 ? 25.419 -2.389 4.485 1.00 62.78 281 ASN A C 1
ATOM 2297 O O . ASN A 1 281 ? 24.987 -3.275 5.202 1.00 62.78 281 ASN A O 1
ATOM 2301 N N . VAL A 1 282 ? 24.969 -2.254 3.234 1.00 60.94 282 VAL A N 1
ATOM 2302 C CA . VAL A 1 282 ? 24.027 -3.226 2.641 1.00 60.94 282 VAL A CA 1
ATOM 2303 C C . VAL A 1 282 ? 24.701 -4.585 2.410 1.00 60.94 282 VAL A C 1
ATOM 2305 O O . VAL A 1 282 ? 24.070 -5.618 2.615 1.00 60.94 282 VAL A O 1
ATOM 2308 N N . PHE A 1 283 ? 25.994 -4.589 2.081 1.00 63.44 283 PHE A N 1
ATOM 2309 C CA . PHE A 1 283 ? 26.766 -5.783 1.725 1.00 63.44 283 PHE A CA 1
ATOM 2310 C C . PHE A 1 283 ? 27.435 -6.503 2.912 1.00 63.44 283 PHE A C 1
ATOM 2312 O O . PHE A 1 283 ? 28.057 -7.545 2.721 1.00 63.44 283 PHE A O 1
ATOM 2319 N N . ILE A 1 284 ? 27.326 -5.998 4.146 1.00 69.31 284 ILE A N 1
ATOM 2320 C CA . ILE A 1 284 ? 27.860 -6.704 5.326 1.00 69.31 284 ILE A CA 1
ATOM 2321 C C . ILE A 1 284 ? 26.996 -7.937 5.627 1.00 69.31 284 ILE A C 1
ATOM 2323 O O . ILE A 1 284 ? 25.792 -7.815 5.854 1.00 69.31 284 ILE A O 1
ATOM 2327 N N . ILE A 1 285 ? 27.607 -9.119 5.711 1.00 65.69 285 ILE A N 1
ATOM 2328 C CA . ILE A 1 285 ? 26.918 -10.337 6.156 1.00 65.69 285 ILE A CA 1
ATOM 2329 C C . ILE A 1 285 ? 26.615 -10.205 7.654 1.00 65.69 285 ILE A C 1
ATOM 2331 O O . ILE A 1 285 ? 27.526 -10.171 8.474 1.00 65.69 285 ILE A O 1
ATOM 2335 N N . ASP A 1 286 ? 25.335 -10.133 8.007 1.00 70.19 286 ASP A N 1
ATOM 2336 C CA . ASP A 1 286 ? 24.846 -10.052 9.387 1.00 70.19 286 ASP A CA 1
ATOM 2337 C C . ASP A 1 286 ? 23.793 -11.142 9.592 1.00 70.19 286 ASP A C 1
ATOM 2339 O O . ASP A 1 286 ? 22.895 -11.325 8.764 1.00 70.19 286 ASP A O 1
ATOM 2343 N N . GLU A 1 287 ? 23.924 -11.890 10.685 1.00 70.00 287 GLU A N 1
ATOM 2344 C CA . GLU A 1 287 ? 23.041 -13.010 11.010 1.00 70.00 287 GLU A CA 1
ATOM 2345 C C . GLU A 1 287 ? 21.579 -12.582 11.172 1.00 70.00 287 GLU A C 1
ATOM 2347 O O . GLU A 1 287 ? 20.685 -13.335 10.796 1.00 70.00 287 GLU A O 1
ATOM 2352 N N . ARG A 1 288 ? 21.317 -11.339 11.599 1.00 71.88 288 ARG A N 1
ATOM 2353 C CA . ARG A 1 288 ? 19.952 -10.804 11.771 1.00 71.88 288 ARG A CA 1
ATOM 2354 C C . ARG A 1 288 ? 19.163 -10.694 10.467 1.00 71.88 288 ARG A C 1
ATOM 2356 O O . ARG A 1 288 ? 17.933 -10.695 10.483 1.00 71.88 288 ARG A O 1
ATOM 2363 N N . TYR A 1 289 ? 19.864 -10.585 9.342 1.00 74.75 289 TYR A N 1
ATOM 2364 C CA . TYR A 1 289 ? 19.264 -10.442 8.016 1.00 74.75 289 TYR A CA 1
ATOM 2365 C C . TYR A 1 289 ? 19.357 -11.733 7.203 1.00 74.75 289 TYR A C 1
ATOM 2367 O O . TYR A 1 289 ? 19.084 -11.725 6.007 1.00 74.75 289 TYR A O 1
ATOM 2375 N N . GLN A 1 290 ? 19.711 -12.860 7.826 1.00 77.44 290 GLN A N 1
ATOM 2376 C CA . GLN A 1 290 ? 19.622 -14.149 7.152 1.00 77.44 290 GLN A CA 1
ATOM 2377 C C . GLN A 1 290 ? 18.151 -14.538 6.985 1.00 77.44 290 GLN A C 1
ATOM 2379 O O . GLN A 1 290 ? 17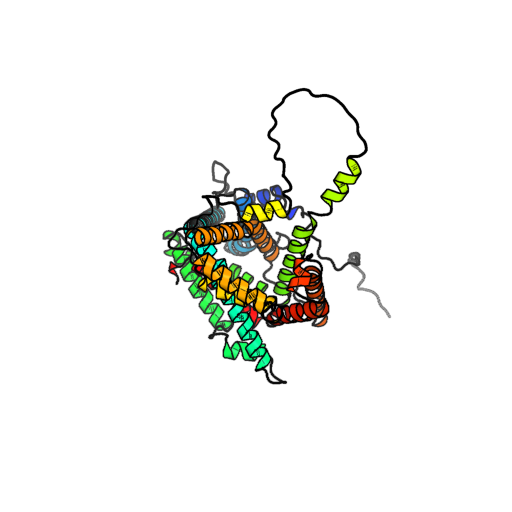.340 -14.354 7.895 1.00 77.44 290 GLN A O 1
ATOM 2384 N N . MET A 1 291 ? 17.812 -15.007 5.786 1.00 78.75 291 MET A N 1
ATOM 2385 C CA . MET A 1 291 ? 16.512 -15.601 5.485 1.00 78.75 291 MET A CA 1
ATOM 2386 C C . MET A 1 291 ? 16.580 -17.114 5.660 1.00 78.75 291 MET A C 1
ATOM 2388 O O . MET A 1 291 ? 17.631 -17.717 5.393 1.00 78.75 291 MET A O 1
ATOM 2392 N N . ASP A 1 292 ? 15.454 -17.719 6.020 1.00 77.88 292 ASP A N 1
ATOM 2393 C CA . ASP A 1 292 ? 15.311 -19.172 6.065 1.00 77.88 292 ASP A CA 1
ATOM 2394 C C . ASP A 1 292 ? 15.627 -19.792 4.698 1.00 77.88 292 ASP A C 1
ATOM 2396 O O . ASP A 1 292 ? 15.183 -19.316 3.650 1.00 77.88 292 ASP A O 1
ATOM 2400 N N . SER A 1 293 ? 16.393 -20.887 4.689 1.00 70.38 293 SER A N 1
ATOM 2401 C CA . SER A 1 293 ? 16.900 -21.506 3.454 1.00 70.38 293 SER A CA 1
ATOM 2402 C C . SER A 1 293 ? 15.806 -21.987 2.498 1.00 70.38 293 SER A C 1
ATOM 2404 O O . SER A 1 293 ? 16.026 -22.018 1.287 1.00 70.38 293 SER A O 1
ATOM 2406 N N . GLY A 1 294 ? 14.624 -22.320 3.025 1.00 72.44 294 GLY A N 1
ATOM 2407 C CA . GLY A 1 294 ? 13.446 -22.691 2.238 1.00 72.44 294 GLY A CA 1
ATOM 2408 C C . GLY A 1 294 ? 12.756 -21.516 1.535 1.00 72.44 294 GLY A C 1
ATOM 2409 O O . GLY A 1 294 ? 11.985 -21.749 0.611 1.00 72.44 294 GLY A O 1
ATOM 2410 N N . LYS A 1 295 ? 13.046 -20.272 1.935 1.00 76.56 295 LYS A N 1
ATOM 2411 C CA . LYS A 1 295 ? 12.411 -19.042 1.426 1.00 76.56 295 LYS A CA 1
ATOM 2412 C C . LYS A 1 295 ? 13.347 -18.188 0.573 1.00 76.56 295 LYS A C 1
ATOM 2414 O O . LYS A 1 295 ? 13.038 -17.044 0.260 1.00 76.56 295 LYS A O 1
ATOM 2419 N N . TRP A 1 296 ? 14.522 -18.704 0.217 1.00 84.00 296 TRP A N 1
ATOM 2420 C CA . TRP A 1 296 ? 15.453 -17.952 -0.615 1.00 84.00 296 TRP A CA 1
ATOM 2421 C C . TRP A 1 296 ? 14.900 -17.747 -2.018 1.00 84.00 296 TRP A C 1
ATOM 2423 O O . TRP A 1 296 ? 14.590 -18.710 -2.723 1.00 84.00 296 TRP A O 1
ATOM 2433 N N . LEU A 1 297 ? 14.912 -16.491 -2.451 1.00 83.88 297 LEU A N 1
ATOM 2434 C CA . LEU A 1 297 ? 14.617 -16.126 -3.822 1.00 83.88 297 LEU A CA 1
ATOM 2435 C C . LEU A 1 297 ? 15.595 -16.808 -4.774 1.00 83.88 297 LEU A C 1
ATOM 2437 O O . LEU A 1 297 ? 16.805 -16.918 -4.521 1.00 83.88 297 LEU A O 1
ATOM 2441 N N . ARG A 1 298 ? 15.051 -17.246 -5.901 1.00 86.56 298 ARG A N 1
ATOM 2442 C CA . ARG A 1 298 ? 15.761 -17.772 -7.062 1.00 86.56 298 ARG A CA 1
ATOM 2443 C C . ARG A 1 298 ? 15.827 -16.691 -8.128 1.00 86.56 298 ARG A C 1
ATOM 2445 O O . ARG A 1 298 ? 15.082 -15.724 -8.105 1.00 86.56 298 ARG A O 1
ATOM 2452 N N . TYR A 1 299 ? 16.688 -16.893 -9.120 1.00 86.12 299 TYR A N 1
ATOM 2453 C CA . TYR A 1 299 ? 16.819 -15.961 -10.242 1.00 86.12 299 TYR A CA 1
ATOM 2454 C C . TYR A 1 299 ? 15.484 -15.661 -10.954 1.00 86.12 299 TYR A C 1
ATOM 2456 O O . TYR A 1 299 ? 15.235 -14.515 -11.311 1.00 86.12 299 TYR A O 1
ATOM 2464 N N . CYS A 1 300 ? 14.612 -16.662 -11.127 1.00 86.38 300 CYS A N 1
ATOM 2465 C CA . CYS A 1 300 ? 13.300 -16.474 -11.758 1.00 86.38 300 CYS A CA 1
ATOM 2466 C C . CYS A 1 300 ? 12.417 -15.459 -11.022 1.00 86.38 300 CYS A C 1
ATOM 2468 O O . CYS A 1 300 ? 11.648 -14.751 -11.663 1.00 86.38 300 CYS A O 1
ATOM 2470 N N . ASP A 1 301 ? 12.579 -15.339 -9.707 1.00 86.50 301 ASP A N 1
ATOM 2471 C CA . ASP A 1 301 ? 11.753 -14.469 -8.874 1.00 86.50 301 ASP A CA 1
ATOM 2472 C C . ASP A 1 301 ? 12.144 -12.984 -9.053 1.00 86.50 301 ASP A C 1
ATOM 2474 O O . ASP A 1 301 ? 11.369 -12.089 -8.742 1.00 86.50 301 ASP A O 1
ATOM 2478 N N . PHE A 1 302 ? 13.316 -12.701 -9.639 1.00 85.69 302 PHE A N 1
ATOM 2479 C CA . PHE A 1 302 ? 13.762 -11.343 -9.983 1.00 85.69 302 PHE A CA 1
ATOM 2480 C C . PHE A 1 302 ? 13.211 -10.862 -11.332 1.00 85.69 302 PHE A C 1
ATOM 2482 O O . PHE A 1 302 ? 13.324 -9.678 -11.644 1.00 85.69 302 PHE A O 1
ATOM 2489 N N . VAL A 1 303 ? 12.636 -11.746 -12.155 1.00 86.50 303 VAL A N 1
ATOM 2490 C CA . VAL A 1 303 ? 12.164 -11.395 -13.506 1.00 86.50 303 VAL A CA 1
ATOM 2491 C C . VAL A 1 303 ? 11.108 -10.280 -13.487 1.00 86.50 303 VAL A C 1
ATOM 2493 O O . VAL A 1 303 ? 11.278 -9.336 -14.261 1.00 86.50 303 VAL A O 1
ATOM 2496 N N . PRO A 1 304 ? 10.078 -10.302 -12.614 1.00 86.12 304 PRO A N 1
ATOM 2497 C CA . PRO A 1 304 ? 9.090 -9.223 -12.562 1.00 86.12 304 PRO A CA 1
ATOM 2498 C C . PRO A 1 304 ? 9.711 -7.878 -12.192 1.00 86.12 304 PRO A C 1
ATOM 2500 O O . PRO A 1 304 ? 9.435 -6.873 -12.841 1.00 86.12 304 PRO A O 1
ATOM 2503 N N . LEU A 1 305 ? 10.619 -7.864 -11.212 1.00 86.19 305 LEU A N 1
ATOM 2504 C CA . LEU A 1 305 ? 11.340 -6.652 -10.835 1.00 86.19 305 LEU A CA 1
ATOM 2505 C C . LEU A 1 305 ? 12.207 -6.128 -11.981 1.00 86.19 305 LEU A C 1
ATOM 2507 O O . LEU A 1 305 ? 12.202 -4.932 -12.250 1.00 86.19 305 LEU A O 1
ATOM 2511 N N . MET A 1 306 ? 12.936 -7.005 -12.672 1.00 83.69 306 MET A N 1
ATOM 2512 C CA . MET A 1 306 ? 13.752 -6.608 -13.820 1.00 83.69 306 MET A CA 1
ATOM 2513 C C . MET A 1 306 ? 12.885 -6.071 -14.962 1.00 83.69 306 MET A C 1
ATOM 2515 O O . MET A 1 306 ? 13.261 -5.081 -15.583 1.00 83.69 306 MET A O 1
ATOM 2519 N N . SER A 1 307 ? 11.714 -6.669 -15.202 1.00 83.44 307 SER A N 1
ATOM 2520 C CA . SER A 1 307 ? 10.742 -6.180 -16.186 1.00 83.44 307 SER A CA 1
ATOM 2521 C C . SER A 1 307 ? 10.198 -4.804 -15.793 1.00 83.44 307 SER A C 1
ATOM 2523 O O . SER A 1 307 ? 10.209 -3.888 -16.610 1.00 83.44 307 SER A O 1
ATOM 2525 N N . LEU A 1 308 ? 9.836 -4.607 -14.520 1.00 82.94 308 LEU A N 1
ATOM 2526 C CA . LEU A 1 308 ? 9.403 -3.313 -13.990 1.00 82.94 308 LEU A CA 1
ATOM 2527 C C . LEU A 1 308 ? 10.506 -2.252 -14.107 1.00 82.94 308 LEU A C 1
ATOM 2529 O O . LEU A 1 308 ? 10.263 -1.131 -14.551 1.00 82.94 308 LEU A O 1
ATOM 2533 N N . MET A 1 309 ? 11.738 -2.597 -13.734 1.00 79.31 309 MET A N 1
ATOM 2534 C CA . MET A 1 309 ? 12.883 -1.700 -13.865 1.00 79.31 309 MET A CA 1
ATOM 2535 C C . MET A 1 309 ? 13.136 -1.350 -15.326 1.00 79.31 309 MET A C 1
ATOM 2537 O O . MET A 1 309 ? 13.363 -0.180 -15.636 1.00 79.31 309 MET A O 1
ATOM 2541 N N . ASN A 1 310 ? 13.073 -2.326 -16.232 1.00 79.06 310 ASN A N 1
ATOM 2542 C CA . ASN A 1 310 ? 13.198 -2.077 -17.660 1.00 79.06 310 ASN A CA 1
ATOM 2543 C C . ASN A 1 310 ? 12.048 -1.209 -18.182 1.00 79.06 310 ASN A C 1
ATOM 2545 O O . ASN A 1 310 ? 12.285 -0.319 -18.986 1.00 79.06 310 ASN A O 1
ATOM 2549 N N . PHE A 1 311 ? 10.828 -1.380 -17.685 1.00 73.62 311 PHE A N 1
ATOM 2550 C CA . PHE A 1 311 ? 9.711 -0.513 -18.034 1.00 73.62 311 PHE A CA 1
ATOM 2551 C C . PHE A 1 311 ? 9.980 0.950 -17.634 1.00 73.62 311 PHE A C 1
ATOM 2553 O O . PHE A 1 311 ? 9.874 1.849 -18.466 1.00 73.62 311 PHE A O 1
ATOM 2560 N N . VAL A 1 312 ? 10.422 1.192 -16.395 1.00 70.88 312 VAL A N 1
ATOM 2561 C CA . VAL A 1 312 ? 10.685 2.554 -15.889 1.00 70.88 312 VAL A CA 1
ATOM 2562 C C . VAL A 1 312 ? 11.922 3.191 -16.540 1.00 70.88 312 VAL A C 1
ATOM 2564 O O . VAL A 1 312 ? 11.958 4.396 -16.788 1.00 70.88 312 VAL A O 1
ATOM 2567 N N . THR A 1 313 ? 12.967 2.406 -16.812 1.00 69.75 313 THR A N 1
ATOM 2568 C CA . THR A 1 313 ? 14.280 2.932 -17.240 1.00 69.75 313 THR A CA 1
ATOM 2569 C C . THR A 1 313 ? 14.567 2.752 -18.737 1.00 69.75 313 THR A C 1
ATOM 2571 O O . THR A 1 313 ? 15.375 3.492 -19.310 1.00 69.75 313 THR A O 1
ATOM 2574 N N . CYS A 1 314 ? 13.883 1.819 -19.399 1.00 67.44 314 CYS A N 1
ATOM 2575 C CA . CYS A 1 314 ? 14.175 1.276 -20.733 1.00 67.44 314 CYS A CA 1
ATOM 2576 C C . CYS A 1 314 ? 15.619 0.772 -20.878 1.00 67.44 314 CYS A C 1
ATOM 2578 O O . CYS A 1 314 ? 16.228 0.938 -21.942 1.00 67.44 314 CYS A O 1
ATOM 2580 N N . TRP A 1 315 ? 16.192 0.208 -19.810 1.00 69.88 315 TRP A N 1
ATOM 2581 C CA . TRP A 1 315 ? 17.590 -0.226 -19.782 1.00 69.88 315 TRP A CA 1
ATOM 2582 C C . TRP A 1 315 ? 17.915 -1.182 -20.940 1.00 69.88 315 TRP A C 1
ATOM 2584 O O . TRP A 1 315 ? 18.930 -0.990 -21.612 1.00 69.88 315 TRP A O 1
ATOM 2594 N N . ASP A 1 316 ? 17.028 -2.124 -21.262 1.00 67.75 316 ASP A N 1
ATOM 2595 C CA . ASP A 1 316 ? 17.256 -3.142 -22.297 1.00 67.75 316 ASP A CA 1
ATOM 2596 C C . ASP A 1 316 ? 17.489 -2.521 -23.676 1.00 67.75 316 ASP A C 1
ATOM 2598 O O . ASP A 1 316 ? 18.348 -2.971 -24.431 1.00 67.75 316 ASP A O 1
ATOM 2602 N N . THR A 1 317 ? 16.775 -1.438 -23.994 1.00 69.19 317 THR A N 1
ATOM 2603 C CA . THR A 1 317 ? 16.925 -0.736 -25.280 1.00 69.19 317 THR A CA 1
ATOM 2604 C C . THR A 1 317 ? 18.241 0.029 -25.382 1.00 69.19 317 THR A C 1
ATOM 2606 O O . THR A 1 317 ? 18.776 0.213 -26.474 1.00 69.19 317 THR A O 1
ATOM 2609 N N . ARG A 1 318 ? 18.780 0.479 -24.244 1.00 67.94 318 ARG A N 1
ATOM 2610 C CA . ARG A 1 318 ? 19.946 1.364 -24.198 1.00 67.94 318 ARG A CA 1
ATOM 2611 C C . ARG A 1 318 ? 21.258 0.609 -24.026 1.00 67.94 318 ARG A C 1
ATOM 2613 O O . ARG A 1 318 ? 22.254 0.979 -24.641 1.00 67.94 318 ARG A O 1
ATOM 2620 N N . PHE A 1 319 ? 21.266 -0.438 -23.204 1.00 76.44 319 PHE A N 1
ATOM 2621 C CA . PHE A 1 319 ? 22.444 -1.270 -22.960 1.00 76.44 319 PHE A CA 1
ATOM 2622 C C . PHE A 1 319 ? 22.099 -2.765 -23.027 1.00 76.44 319 PHE A C 1
ATOM 2624 O O . PHE A 1 319 ? 22.293 -3.477 -22.039 1.00 76.44 319 PHE A O 1
ATOM 2631 N N . PRO A 1 320 ? 21.644 -3.276 -24.186 1.00 79.44 320 PRO A N 1
ATOM 2632 C CA . PRO A 1 320 ? 21.190 -4.665 -24.316 1.00 79.44 320 PRO A CA 1
ATOM 2633 C C . PRO A 1 320 ? 22.274 -5.673 -23.917 1.00 79.44 320 PRO A C 1
ATOM 2635 O O . PRO A 1 320 ? 22.003 -6.667 -23.244 1.00 79.44 320 PRO A O 1
ATOM 2638 N N . ILE A 1 321 ? 23.532 -5.383 -24.268 1.00 84.88 321 ILE A N 1
ATOM 2639 C CA . ILE A 1 321 ? 24.684 -6.223 -23.919 1.00 84.88 321 ILE A CA 1
ATOM 2640 C C . ILE A 1 321 ? 24.932 -6.203 -22.407 1.00 84.88 321 ILE A C 1
ATOM 2642 O O . ILE A 1 321 ? 25.113 -7.257 -21.806 1.00 84.88 321 ILE A O 1
ATOM 2646 N N . LEU A 1 322 ? 24.918 -5.024 -21.778 1.00 80.94 322 LEU A N 1
ATOM 2647 C CA . LEU A 1 322 ? 25.185 -4.894 -20.344 1.00 80.94 322 LEU A CA 1
ATOM 2648 C C . LEU A 1 322 ? 24.087 -5.558 -19.513 1.00 80.94 322 LEU A C 1
ATOM 2650 O O . LEU A 1 322 ? 24.405 -6.242 -18.545 1.00 80.94 322 LEU A O 1
ATOM 2654 N N . VAL A 1 323 ? 22.821 -5.415 -19.916 1.00 81.25 323 VAL A N 1
ATOM 2655 C CA . VAL A 1 323 ? 21.706 -6.122 -19.274 1.00 81.25 323 VAL A CA 1
ATOM 2656 C C . VAL A 1 323 ? 21.864 -7.627 -19.434 1.00 81.25 323 VAL A C 1
ATOM 2658 O O . VAL A 1 323 ? 21.757 -8.346 -18.447 1.00 81.25 323 VAL A O 1
ATOM 2661 N N . SER A 1 324 ? 22.175 -8.113 -20.638 1.00 85.44 324 SER A N 1
ATOM 2662 C CA . SER A 1 324 ? 22.370 -9.549 -20.875 1.00 85.44 324 SER A CA 1
ATOM 2663 C C . SER A 1 324 ? 23.514 -10.106 -20.020 1.00 85.44 324 SER A C 1
ATOM 2665 O O . SER A 1 324 ? 23.372 -11.154 -19.392 1.00 85.44 324 SER A O 1
ATOM 2667 N N . ILE A 1 325 ? 24.633 -9.377 -19.918 1.00 88.31 325 ILE A N 1
ATOM 2668 C CA . ILE A 1 325 ? 25.754 -9.731 -19.035 1.00 88.31 325 ILE A CA 1
ATOM 2669 C C . ILE A 1 325 ? 25.311 -9.719 -17.568 1.00 88.31 325 ILE A C 1
ATOM 2671 O O . ILE A 1 325 ? 25.613 -10.655 -16.831 1.00 88.31 325 ILE A O 1
ATOM 2675 N N . PHE A 1 326 ? 24.579 -8.696 -17.127 1.00 86.44 326 PHE A N 1
ATOM 2676 C CA . PHE A 1 326 ? 24.068 -8.609 -15.760 1.00 86.44 326 PHE A CA 1
ATOM 2677 C C . PHE A 1 326 ? 23.112 -9.765 -15.432 1.00 86.44 326 PHE A C 1
ATOM 2679 O O . PHE A 1 326 ? 23.245 -10.402 -14.393 1.00 86.44 326 PHE A O 1
ATOM 2686 N N . GLN A 1 327 ? 22.197 -10.105 -16.338 1.00 87.12 327 GLN A N 1
ATOM 2687 C CA . GLN A 1 327 ? 21.256 -11.209 -16.169 1.00 87.12 327 GLN A CA 1
ATOM 2688 C C . GLN A 1 327 ? 21.973 -12.559 -16.087 1.00 87.12 327 GLN A C 1
ATOM 2690 O O . GLN A 1 327 ? 21.697 -13.336 -15.174 1.00 87.12 327 GLN A O 1
ATOM 2695 N N . VAL A 1 328 ? 22.929 -12.823 -16.983 1.00 89.88 328 VAL A N 1
ATOM 2696 C CA . VAL A 1 328 ? 23.720 -14.063 -16.968 1.00 89.88 328 VAL A CA 1
ATOM 2697 C C . VAL A 1 328 ? 24.593 -14.142 -15.715 1.00 89.88 328 VAL A C 1
ATOM 2699 O O . VAL A 1 328 ? 24.646 -15.190 -15.070 1.00 89.88 328 VAL A O 1
ATOM 2702 N N . THR A 1 329 ? 25.251 -13.046 -15.326 1.00 87.81 329 THR A N 1
ATOM 2703 C CA . THR A 1 329 ? 26.078 -13.018 -14.110 1.00 87.81 329 THR A CA 1
ATOM 2704 C C . THR A 1 329 ? 25.229 -13.207 -12.856 1.00 87.81 329 THR A C 1
ATOM 2706 O O . THR A 1 329 ? 25.589 -14.035 -12.022 1.00 87.81 329 THR A O 1
ATOM 2709 N N . LEU A 1 330 ? 24.072 -12.546 -12.747 1.00 87.50 330 LEU A N 1
ATOM 2710 C CA . LEU A 1 330 ? 23.127 -12.746 -11.648 1.00 87.50 330 LEU A CA 1
ATOM 2711 C C . LEU A 1 330 ? 22.596 -14.185 -11.619 1.00 87.50 330 LEU A C 1
ATOM 2713 O O . LEU A 1 330 ? 22.540 -14.791 -10.552 1.00 87.50 330 LEU A O 1
ATOM 2717 N N . GLN A 1 331 ? 22.267 -14.778 -12.770 1.00 90.50 331 GLN A N 1
ATOM 2718 C CA . GLN A 1 331 ? 21.810 -16.167 -12.849 1.00 90.50 331 GLN A CA 1
ATOM 2719 C C . GLN A 1 331 ? 22.887 -17.150 -12.369 1.00 90.50 331 GLN A C 1
ATOM 2721 O O . GLN A 1 331 ? 22.584 -18.072 -11.609 1.00 90.50 331 GLN A O 1
ATOM 2726 N N . LEU A 1 332 ? 24.144 -16.958 -12.781 1.00 90.31 332 LEU A N 1
ATOM 2727 C CA . LEU A 1 332 ? 25.277 -17.767 -12.325 1.00 90.31 332 LEU A CA 1
ATOM 2728 C C . LEU A 1 332 ? 25.526 -17.579 -10.825 1.00 90.31 332 LEU A C 1
ATOM 2730 O O . LEU A 1 332 ? 25.698 -18.560 -10.101 1.00 90.31 332 LEU A O 1
ATOM 2734 N N . LEU A 1 333 ? 25.476 -16.334 -10.348 1.00 87.19 333 LEU A N 1
ATOM 2735 C CA . LEU A 1 333 ? 25.653 -15.990 -8.943 1.00 87.19 333 LEU A CA 1
ATOM 2736 C C . LEU A 1 333 ? 24.565 -16.633 -8.073 1.00 87.19 333 LEU A C 1
ATOM 2738 O O . LEU A 1 333 ? 24.862 -17.183 -7.020 1.00 87.19 333 LEU A O 1
ATOM 2742 N N . MET A 1 334 ? 23.314 -16.645 -8.525 1.00 87.19 334 MET A N 1
ATOM 2743 C CA . MET A 1 334 ? 22.196 -17.228 -7.778 1.00 87.19 334 MET A CA 1
ATOM 2744 C C . MET A 1 334 ? 22.178 -18.767 -7.786 1.00 87.19 334 MET A C 1
ATOM 2746 O O . MET A 1 334 ? 21.446 -19.363 -6.994 1.00 87.19 334 MET A O 1
ATOM 2750 N N . ARG A 1 335 ? 22.989 -19.435 -8.626 1.00 88.31 335 ARG A N 1
ATOM 2751 C CA . ARG A 1 335 ? 23.178 -20.902 -8.573 1.00 88.31 335 ARG A CA 1
ATOM 2752 C C . ARG A 1 335 ? 24.065 -21.342 -7.411 1.00 88.31 335 ARG A C 1
ATOM 2754 O O . ARG A 1 335 ? 23.903 -22.453 -6.912 1.00 88.31 335 ARG A O 1
ATOM 2761 N N . ILE A 1 336 ? 25.002 -20.498 -6.985 1.00 90.12 336 ILE A N 1
ATOM 2762 C CA . ILE A 1 336 ? 25.912 -20.805 -5.880 1.00 90.12 336 ILE A CA 1
ATOM 2763 C C . ILE A 1 336 ? 25.206 -20.474 -4.555 1.00 90.12 336 ILE A C 1
ATOM 2765 O O . ILE A 1 336 ? 24.708 -19.371 -4.345 1.00 90.12 336 ILE A O 1
ATOM 2769 N N . THR A 1 337 ? 25.164 -21.431 -3.624 1.00 86.12 337 THR A N 1
ATOM 2770 C CA . THR A 1 337 ? 24.417 -21.288 -2.360 1.00 86.12 337 THR A CA 1
ATOM 2771 C C . THR A 1 337 ? 24.897 -20.119 -1.497 1.00 86.12 337 THR A C 1
ATOM 2773 O O . THR A 1 337 ? 24.073 -19.404 -0.932 1.00 86.12 337 THR A O 1
ATOM 2776 N N . ILE A 1 338 ? 26.211 -19.896 -1.414 1.00 85.69 338 ILE A N 1
ATOM 2777 C CA . ILE A 1 338 ? 26.807 -18.835 -0.584 1.00 85.69 338 ILE A CA 1
ATOM 2778 C C . ILE A 1 338 ? 26.388 -17.452 -1.088 1.00 85.69 338 ILE A C 1
ATOM 2780 O O . ILE A 1 338 ? 25.958 -16.597 -0.320 1.00 85.69 338 ILE A O 1
ATOM 2784 N N . THR A 1 339 ? 26.474 -17.240 -2.393 1.00 85.31 339 THR A N 1
ATOM 2785 C CA . THR A 1 339 ? 26.157 -15.965 -3.032 1.00 85.31 339 THR A CA 1
ATOM 2786 C C . THR A 1 339 ? 24.652 -15.741 -3.119 1.00 85.31 339 THR A C 1
ATOM 2788 O O . THR A 1 339 ? 24.197 -14.624 -2.912 1.00 85.31 339 THR A O 1
ATOM 2791 N N . ARG A 1 340 ? 23.851 -16.797 -3.299 1.00 86.62 340 ARG A N 1
ATOM 2792 C CA . ARG A 1 340 ? 22.394 -16.720 -3.136 1.00 86.62 340 ARG A CA 1
ATOM 2793 C C . ARG A 1 340 ? 22.003 -16.298 -1.718 1.00 86.62 340 ARG A C 1
ATOM 2795 O O . ARG A 1 340 ? 21.159 -15.418 -1.568 1.00 86.62 340 ARG A O 1
ATOM 2802 N N . LYS A 1 341 ? 22.628 -16.879 -0.684 1.00 85.25 341 LYS A N 1
ATOM 2803 C CA . LYS A 1 341 ? 22.428 -16.471 0.719 1.00 85.25 341 LYS A CA 1
ATOM 2804 C C . LYS A 1 341 ? 22.800 -14.999 0.916 1.00 85.25 341 LYS A C 1
ATOM 2806 O O . LYS A 1 341 ? 22.055 -14.260 1.550 1.00 85.25 341 LYS A O 1
ATOM 2811 N N . PHE A 1 342 ? 23.922 -14.573 0.340 1.00 85.25 342 PHE A N 1
ATOM 2812 C CA . PHE A 1 342 ? 24.381 -13.187 0.380 1.00 85.25 342 PHE A CA 1
ATOM 2813 C C . PHE A 1 342 ? 23.385 -12.213 -0.265 1.00 85.25 342 PHE A C 1
ATOM 2815 O O . PHE A 1 342 ? 23.003 -11.237 0.373 1.00 85.25 342 PHE A O 1
ATOM 2822 N N . VAL A 1 343 ? 22.921 -12.495 -1.488 1.00 84.88 343 VAL A N 1
ATOM 2823 C CA . VAL A 1 343 ? 21.958 -11.646 -2.214 1.00 84.88 343 VAL A CA 1
ATOM 2824 C C . VAL A 1 343 ? 20.643 -11.527 -1.445 1.00 84.88 343 VAL A C 1
ATOM 2826 O O . VAL A 1 343 ? 20.154 -10.417 -1.253 1.00 84.88 343 VAL A O 1
ATOM 2829 N N . ASN A 1 344 ? 20.103 -12.642 -0.942 1.00 86.81 344 ASN A N 1
ATOM 2830 C CA . ASN A 1 344 ? 18.883 -12.629 -0.128 1.00 86.81 344 ASN A CA 1
ATOM 2831 C C . ASN A 1 344 ? 19.069 -11.833 1.178 1.00 86.81 344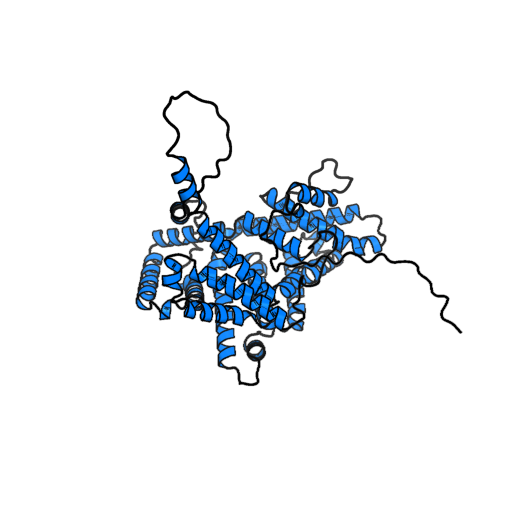 ASN A C 1
ATOM 2833 O O . ASN A 1 344 ? 18.187 -11.071 1.564 1.00 86.81 344 ASN A O 1
ATOM 2837 N N . GLY A 1 345 ? 20.234 -11.933 1.828 1.00 84.25 345 GLY A N 1
ATOM 2838 C CA . GLY A 1 345 ? 20.543 -11.136 3.020 1.00 84.25 345 GLY A CA 1
ATOM 2839 C C . GLY A 1 345 ? 20.661 -9.634 2.739 1.00 84.25 345 GLY A C 1
ATOM 2840 O O . GLY A 1 345 ? 20.122 -8.820 3.490 1.00 84.25 345 GLY A O 1
ATOM 2841 N N . CYS A 1 346 ? 21.301 -9.263 1.625 1.00 82.56 346 CYS A N 1
ATOM 2842 C CA . CYS A 1 346 ? 21.371 -7.873 1.164 1.00 82.56 346 CYS A CA 1
ATOM 2843 C C . CYS A 1 346 ? 19.972 -7.325 0.872 1.00 82.56 346 CYS A C 1
ATOM 2845 O O . CYS A 1 346 ? 19.654 -6.201 1.253 1.00 82.56 346 CYS A O 1
ATOM 2847 N N . LEU A 1 347 ? 19.123 -8.135 0.234 1.00 82.31 347 LEU A N 1
ATOM 2848 C CA . LEU A 1 347 ? 17.755 -7.754 -0.071 1.00 82.31 347 LEU A CA 1
ATOM 2849 C C . LEU A 1 347 ? 16.927 -7.533 1.196 1.00 82.31 347 LEU A C 1
ATOM 2851 O O . LEU A 1 347 ? 16.287 -6.493 1.339 1.00 82.31 347 LEU A O 1
ATOM 2855 N N . LYS A 1 348 ? 16.962 -8.487 2.130 1.00 83.31 348 LYS A N 1
ATOM 2856 C CA . LYS A 1 348 ? 16.272 -8.359 3.414 1.00 83.31 348 LYS A CA 1
ATOM 2857 C C . LYS A 1 348 ? 16.703 -7.074 4.118 1.00 83.31 348 LYS A C 1
ATOM 2859 O O . LYS A 1 348 ? 15.856 -6.306 4.562 1.00 83.31 348 LYS A O 1
ATOM 2864 N N . ARG A 1 349 ? 18.005 -6.772 4.138 1.00 82.62 349 ARG A N 1
ATOM 2865 C CA . ARG A 1 349 ? 18.514 -5.510 4.688 1.00 82.62 349 ARG A CA 1
ATOM 2866 C C . ARG A 1 349 ? 18.011 -4.277 3.932 1.00 82.62 349 ARG A C 1
ATOM 2868 O O . ARG A 1 349 ? 17.653 -3.304 4.586 1.00 82.62 349 ARG A O 1
ATOM 2875 N N . LEU A 1 350 ? 17.966 -4.305 2.601 1.00 79.12 350 LEU A N 1
ATOM 2876 C CA . LEU A 1 350 ? 17.435 -3.200 1.798 1.00 79.12 350 LEU A CA 1
ATOM 2877 C C . LEU A 1 350 ? 15.964 -2.931 2.133 1.00 79.12 350 LEU A C 1
ATOM 2879 O O . LEU A 1 350 ? 15.591 -1.785 2.362 1.00 79.12 350 LEU A O 1
ATOM 2883 N N . ILE A 1 351 ? 15.146 -3.982 2.213 1.00 79.25 351 ILE A N 1
ATOM 2884 C CA . ILE A 1 351 ? 13.726 -3.848 2.539 1.00 79.25 351 ILE A CA 1
ATOM 2885 C C . ILE A 1 351 ? 13.541 -3.320 3.953 1.00 79.25 351 ILE A C 1
ATOM 2887 O O . ILE A 1 351 ? 12.773 -2.383 4.127 1.00 79.25 351 ILE A O 1
ATOM 2891 N N . PHE A 1 352 ? 14.272 -3.829 4.946 1.00 74.75 352 PHE A N 1
ATOM 2892 C CA . PHE A 1 352 ? 14.190 -3.275 6.298 1.00 74.75 352 PHE A CA 1
ATOM 2893 C C . PHE A 1 352 ? 14.707 -1.837 6.374 1.00 74.75 352 PHE A C 1
ATOM 2895 O O . PHE A 1 352 ? 14.144 -1.049 7.114 1.00 74.75 352 PHE A O 1
ATOM 2902 N N . ALA A 1 353 ? 15.697 -1.452 5.564 1.00 70.69 353 ALA A N 1
ATOM 2903 C CA . ALA A 1 353 ? 16.144 -0.062 5.487 1.00 70.69 353 ALA A CA 1
ATOM 2904 C C . ALA A 1 353 ? 15.095 0.878 4.859 1.00 70.69 353 ALA A C 1
ATOM 2906 O O . ALA A 1 353 ? 15.064 2.064 5.185 1.00 70.69 353 ALA A O 1
ATOM 2907 N N . ILE A 1 354 ? 14.243 0.373 3.961 1.00 68.50 354 ILE A N 1
ATOM 2908 C CA . ILE A 1 354 ? 13.129 1.134 3.377 1.00 68.50 354 ILE A CA 1
ATOM 2909 C C . ILE A 1 354 ? 11.941 1.154 4.351 1.00 68.50 354 ILE A C 1
ATOM 2911 O O . ILE A 1 354 ? 11.412 2.216 4.676 1.00 68.50 354 ILE A O 1
ATOM 2915 N N . VAL A 1 355 ? 11.552 -0.017 4.853 1.00 71.69 355 VAL A N 1
ATOM 2916 C CA . VAL A 1 355 ? 10.468 -0.242 5.816 1.00 71.69 355 VAL A CA 1
ATOM 2917 C C . VAL A 1 355 ? 11.037 -0.165 7.235 1.00 71.69 355 VAL A C 1
ATOM 2919 O O . VAL A 1 355 ? 11.054 -1.135 7.991 1.00 71.69 355 VAL A O 1
ATOM 2922 N N . ASN A 1 356 ? 11.545 1.015 7.582 1.00 71.19 356 ASN A N 1
ATOM 2923 C CA . ASN A 1 356 ? 11.981 1.335 8.939 1.00 71.19 356 ASN A CA 1
ATOM 2924 C C . ASN A 1 356 ? 10.800 1.808 9.801 1.00 71.19 356 ASN A C 1
ATOM 2926 O O . ASN A 1 356 ? 9.783 2.275 9.281 1.00 71.19 356 ASN A O 1
ATOM 2930 N N . GLU A 1 357 ? 10.965 1.777 11.126 1.00 73.31 357 GLU A N 1
ATOM 2931 C CA . GLU A 1 357 ? 9.980 2.326 12.076 1.00 73.31 357 GLU A CA 1
ATOM 2932 C C . GLU A 1 357 ? 9.624 3.788 11.758 1.00 73.31 357 GLU A C 1
ATOM 2934 O O . GLU A 1 357 ? 8.456 4.169 11.806 1.00 73.31 357 GLU A O 1
ATOM 2939 N N . GLU A 1 358 ? 10.601 4.590 11.324 1.00 73.12 358 GLU A N 1
ATOM 2940 C CA . GLU A 1 358 ? 10.380 5.969 10.872 1.00 73.12 358 GLU A CA 1
ATOM 2941 C C . GLU A 1 358 ? 9.461 6.054 9.644 1.00 73.12 358 GLU A C 1
ATOM 2943 O O . GLU A 1 358 ? 8.630 6.960 9.551 1.00 73.12 358 GLU A O 1
ATOM 2948 N N . CYS A 1 359 ? 9.582 5.110 8.703 1.00 70.75 359 CYS A N 1
ATOM 2949 C CA . CYS A 1 359 ? 8.734 5.056 7.515 1.00 70.75 359 CYS A CA 1
ATOM 2950 C C . CYS A 1 359 ? 7.283 4.780 7.920 1.00 70.75 359 CYS A C 1
ATOM 2952 O O . CYS A 1 359 ? 6.389 5.539 7.539 1.00 70.75 359 CYS A O 1
ATOM 2954 N N . ILE A 1 360 ? 7.069 3.772 8.773 1.00 77.44 360 ILE A N 1
ATOM 2955 C CA . ILE A 1 360 ? 5.748 3.418 9.308 1.00 77.44 360 ILE A CA 1
ATOM 2956 C C . ILE A 1 360 ? 5.169 4.592 10.108 1.00 77.44 360 ILE A C 1
ATOM 2958 O O . ILE A 1 360 ? 4.033 4.996 9.874 1.00 77.44 360 ILE A O 1
ATOM 2962 N N . GLY A 1 361 ? 5.960 5.220 10.980 1.00 78.25 361 GLY A N 1
ATOM 2963 C CA . GLY A 1 361 ? 5.537 6.412 11.714 1.00 78.25 361 GLY A CA 1
ATOM 2964 C C . GLY A 1 361 ? 5.161 7.571 10.784 1.00 78.25 361 GLY A C 1
ATOM 2965 O O . GLY A 1 361 ? 4.167 8.255 11.017 1.00 78.25 361 GLY A O 1
ATOM 2966 N N . SER A 1 362 ? 5.905 7.770 9.692 1.00 73.38 362 SER A N 1
ATOM 2967 C CA . SER A 1 362 ? 5.591 8.794 8.690 1.00 73.38 362 SER A CA 1
ATOM 2968 C C . SER A 1 362 ? 4.316 8.486 7.899 1.00 73.38 362 SER A C 1
ATOM 2970 O O . SER A 1 362 ? 3.602 9.417 7.515 1.00 73.38 362 SER A O 1
ATOM 2972 N N . LEU A 1 363 ? 4.009 7.203 7.686 1.00 73.06 363 LEU A N 1
ATOM 2973 C CA . LEU A 1 363 ? 2.768 6.748 7.068 1.00 73.06 363 LEU A CA 1
ATOM 2974 C C . LEU A 1 363 ? 1.580 7.028 7.993 1.00 73.06 363 LEU A C 1
ATOM 2976 O O . LEU A 1 363 ? 0.609 7.636 7.550 1.00 73.06 363 LEU A O 1
ATOM 2980 N N . VAL A 1 364 ? 1.694 6.691 9.282 1.00 80.88 364 VAL A N 1
ATOM 2981 C CA . VAL A 1 364 ? 0.672 6.996 10.299 1.00 80.88 364 VAL A CA 1
ATOM 2982 C C . VAL A 1 364 ? 0.422 8.503 10.388 1.00 80.88 364 VAL A C 1
ATOM 2984 O O . VAL A 1 364 ? -0.728 8.939 10.374 1.00 80.88 364 VAL A O 1
ATOM 2987 N N . ASP A 1 365 ? 1.477 9.323 10.392 1.00 79.31 365 ASP A N 1
ATOM 2988 C CA . ASP A 1 365 ? 1.330 10.783 10.367 1.00 79.31 365 ASP A CA 1
ATOM 2989 C C . ASP A 1 365 ? 0.655 11.279 9.076 1.00 79.31 365 ASP A C 1
ATOM 2991 O O . ASP A 1 365 ? -0.139 12.221 9.106 1.00 79.31 365 ASP A O 1
ATOM 2995 N N . SER A 1 366 ? 0.950 10.646 7.936 1.00 73.31 366 SER A N 1
ATOM 2996 C CA . SER A 1 366 ? 0.327 10.979 6.650 1.00 73.31 366 SER A CA 1
ATOM 2997 C C . SER A 1 366 ? -1.165 10.643 6.656 1.00 73.31 366 SER A C 1
ATOM 2999 O O . SER A 1 366 ? -1.972 11.481 6.248 1.00 73.31 366 SER A O 1
ATOM 3001 N N . MET A 1 367 ? -1.539 9.477 7.195 1.00 72.69 367 MET A N 1
ATOM 3002 C CA . MET A 1 367 ? -2.933 9.075 7.404 1.00 72.69 367 MET A CA 1
ATOM 3003 C C . MET A 1 367 ? -3.653 10.036 8.355 1.00 72.69 367 MET A C 1
ATOM 3005 O O . MET A 1 367 ? -4.725 10.533 8.011 1.00 72.69 367 MET A O 1
ATOM 3009 N N . ARG A 1 368 ? -3.041 10.390 9.499 1.00 79.75 368 ARG A N 1
ATOM 3010 C CA . ARG A 1 368 ? -3.589 11.388 10.438 1.00 79.75 368 ARG A CA 1
ATOM 3011 C C . ARG A 1 368 ? -3.817 12.720 9.752 1.00 79.75 368 ARG A C 1
ATOM 3013 O O . ARG A 1 368 ? -4.890 13.296 9.870 1.00 79.75 368 ARG A O 1
ATOM 3020 N N . GLY A 1 369 ? -2.830 13.195 8.999 1.00 74.19 369 GLY A N 1
ATOM 3021 C CA . GLY A 1 369 ? -2.963 14.422 8.233 1.00 74.19 369 GLY A CA 1
ATOM 3022 C C . GLY A 1 369 ? -4.109 14.356 7.225 1.00 74.19 369 GLY A C 1
ATOM 3023 O O . GLY A 1 369 ? -4.753 15.377 7.008 1.00 74.19 369 GLY A O 1
ATOM 3024 N N . MET A 1 370 ? -4.336 13.198 6.595 1.00 68.44 370 MET A N 1
ATOM 3025 C CA . MET A 1 370 ? -5.375 13.001 5.580 1.00 68.44 370 MET A CA 1
ATOM 3026 C C . MET A 1 370 ? -6.774 12.997 6.186 1.00 68.44 370 MET A C 1
ATOM 3028 O O . MET A 1 370 ? -7.627 13.729 5.706 1.00 68.44 370 MET A O 1
ATOM 3032 N N . MET A 1 371 ? -6.973 12.234 7.259 1.00 72.50 371 MET A N 1
ATOM 3033 C CA . MET A 1 371 ? -8.265 12.085 7.934 1.00 72.50 371 MET A CA 1
ATOM 3034 C C . MET A 1 371 ? -8.616 13.292 8.817 1.00 72.50 371 MET A C 1
ATOM 3036 O O . MET A 1 371 ? -9.784 13.655 8.958 1.00 72.50 371 MET A O 1
ATOM 3040 N N . PHE A 1 372 ? -7.600 13.925 9.412 1.00 77.25 372 PHE A N 1
ATOM 3041 C CA . PHE A 1 372 ? -7.743 15.020 10.370 1.00 77.25 372 PHE A CA 1
ATOM 3042 C C . PHE A 1 372 ? -6.754 16.156 10.062 1.00 77.25 372 PHE A C 1
ATOM 3044 O O . PHE A 1 372 ? -5.764 16.351 10.770 1.00 77.25 372 PHE A O 1
ATOM 3051 N N . PRO A 1 373 ? -6.986 16.977 9.026 1.00 69.88 373 PRO A N 1
ATOM 3052 C CA . PRO A 1 373 ? -6.043 18.029 8.637 1.00 69.88 373 PRO A CA 1
ATOM 3053 C C . PRO A 1 373 ? -5.757 19.035 9.757 1.00 69.88 373 PRO A C 1
ATOM 3055 O O . PRO A 1 373 ? -4.605 19.434 9.950 1.00 69.88 373 PRO A O 1
ATOM 3058 N N . ARG A 1 374 ? -6.778 19.384 10.548 1.00 74.94 374 ARG A N 1
ATOM 3059 C CA . ARG A 1 374 ? -6.678 20.310 11.690 1.00 74.94 374 ARG A CA 1
ATOM 3060 C C . ARG A 1 374 ? -6.774 19.637 13.059 1.00 74.94 374 ARG A C 1
ATOM 3062 O O . ARG A 1 374 ? -6.746 20.343 14.054 1.00 74.94 374 ARG A O 1
ATOM 3069 N N . ASP A 1 375 ? -6.905 18.311 13.119 1.00 79.38 375 ASP A N 1
ATOM 3070 C CA . ASP A 1 375 ? -7.182 17.547 14.355 1.00 79.38 375 ASP A CA 1
ATOM 3071 C C . ASP A 1 375 ? -8.500 17.930 15.074 1.00 79.38 375 ASP A C 1
ATOM 3073 O O . ASP A 1 375 ? -8.815 17.408 16.143 1.00 79.38 375 ASP A O 1
ATOM 3077 N N . GLU A 1 376 ? -9.317 18.796 14.469 1.00 74.94 376 GLU A N 1
ATOM 3078 C CA . GLU A 1 376 ? -10.570 19.311 15.040 1.00 74.94 376 GLU A CA 1
ATOM 3079 C C . GLU A 1 376 ? -11.812 18.556 14.558 1.00 74.94 376 GLU A C 1
ATOM 3081 O O . GLU A 1 376 ? -12.759 18.386 15.317 1.00 74.94 376 GLU A O 1
ATOM 3086 N N . TYR A 1 377 ? -11.825 18.116 13.302 1.00 69.31 377 TYR A N 1
ATOM 3087 C CA . TYR A 1 377 ? -12.957 17.430 12.690 1.00 69.31 377 TYR A CA 1
ATOM 3088 C C . TYR A 1 377 ? -12.465 16.367 11.713 1.00 69.31 377 TYR A C 1
ATOM 3090 O O . TYR A 1 377 ? -11.348 16.446 11.191 1.00 69.31 377 TYR A O 1
ATOM 3098 N N . PHE A 1 378 ? -13.302 15.355 11.507 1.00 71.44 378 PHE A N 1
ATOM 3099 C CA . PHE A 1 378 ? -13.064 14.313 10.524 1.00 71.44 378 PHE A CA 1
ATOM 3100 C C . PHE A 1 378 ? -13.450 14.825 9.129 1.00 71.44 378 PHE A C 1
ATOM 3102 O O . PHE A 1 378 ? -14.613 15.154 8.889 1.00 71.44 378 PHE A O 1
ATOM 3109 N N . GLU A 1 379 ? -12.483 14.925 8.215 1.00 65.44 379 GLU A N 1
ATOM 3110 C CA . GLU A 1 379 ? -12.747 15.275 6.817 1.00 65.44 379 GLU A CA 1
ATOM 3111 C C . GLU A 1 379 ? -12.801 14.004 5.965 1.00 65.44 379 GLU A C 1
ATOM 3113 O O . GLU A 1 379 ? -11.800 13.316 5.802 1.00 65.44 379 GLU A O 1
ATOM 3118 N N . MET A 1 380 ? -13.975 13.712 5.392 1.00 56.84 380 MET A N 1
ATOM 3119 C CA . MET A 1 380 ? -14.162 12.619 4.422 1.00 56.84 380 MET A CA 1
ATOM 3120 C C . MET A 1 380 ? -13.835 13.026 2.975 1.00 56.84 380 MET A C 1
ATOM 3122 O O . MET A 1 380 ? -13.838 12.182 2.088 1.00 56.84 380 MET A O 1
ATOM 3126 N N . LYS A 1 381 ? -13.609 14.318 2.693 1.00 52.66 381 LYS A N 1
ATOM 3127 C CA . LYS A 1 381 ? -13.362 14.802 1.325 1.00 52.66 381 LYS A CA 1
ATOM 3128 C C . LYS A 1 381 ? -11.860 14.917 1.048 1.00 52.66 381 LYS A C 1
ATOM 3130 O O . LYS A 1 381 ? -11.132 15.354 1.940 1.00 52.66 381 LYS A O 1
ATOM 3135 N N . PRO A 1 382 ? -11.394 14.607 -0.178 1.00 49.88 382 PRO A N 1
ATOM 3136 C CA . PRO A 1 382 ? -10.013 14.853 -0.565 1.00 49.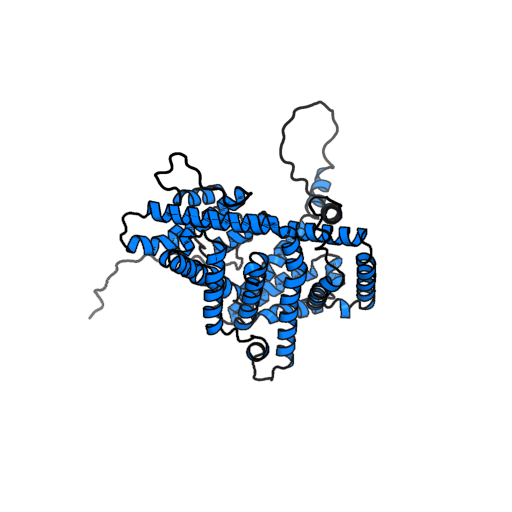88 382 PRO A CA 1
ATOM 3137 C C . PRO A 1 382 ? -9.661 16.322 -0.323 1.00 49.88 382 PRO A C 1
ATOM 3139 O O . PRO A 1 382 ? -10.419 17.227 -0.678 1.00 49.88 382 PRO A O 1
ATOM 3142 N N . ARG A 1 383 ? -8.497 16.546 0.293 1.00 54.50 383 ARG A N 1
ATOM 3143 C CA . ARG A 1 383 ? -8.043 17.841 0.835 1.00 54.50 383 ARG A CA 1
ATOM 3144 C C . ARG A 1 383 ? -8.033 18.988 -0.184 1.00 54.50 383 ARG A C 1
ATOM 3146 O O . ARG A 1 383 ? -8.054 20.159 0.188 1.00 54.50 383 ARG A O 1
ATOM 3153 N N . TYR A 1 384 ? -7.949 18.636 -1.457 1.00 55.00 384 TYR A N 1
ATOM 3154 C CA . TYR A 1 384 ? -7.905 19.528 -2.595 1.00 55.00 384 TYR A CA 1
ATOM 3155 C C . TYR A 1 384 ? -8.322 18.709 -3.808 1.00 55.00 384 TYR A C 1
ATOM 3157 O O . TYR A 1 384 ? -7.578 17.836 -4.226 1.00 55.00 384 TYR A O 1
ATOM 3165 N N . VAL A 1 385 ? -9.519 18.938 -4.337 1.00 58.88 385 VAL A N 1
ATOM 3166 C CA . VAL A 1 385 ? -9.888 18.419 -5.656 1.00 58.88 385 VAL A CA 1
ATOM 3167 C C . VAL A 1 385 ? -9.677 19.585 -6.611 1.00 58.88 385 VAL A C 1
ATOM 3169 O O . VAL A 1 385 ? -10.371 20.597 -6.447 1.00 58.88 385 VAL A O 1
ATOM 3172 N N . PRO A 1 386 ? -8.723 19.501 -7.556 1.00 61.06 386 PRO A N 1
ATOM 3173 C CA . PRO A 1 386 ? -8.578 20.510 -8.593 1.00 61.06 386 PRO A CA 1
ATOM 3174 C C . PRO A 1 386 ? -9.941 20.711 -9.253 1.00 61.06 386 PRO A C 1
ATOM 3176 O O . PRO A 1 386 ? -10.480 19.804 -9.882 1.00 61.06 386 PRO A O 1
ATOM 3179 N N . THR A 1 387 ? -10.558 21.871 -9.039 1.00 65.88 387 THR A N 1
ATOM 3180 C CA . THR A 1 387 ? -11.948 22.099 -9.481 1.00 65.88 387 THR A CA 1
ATOM 3181 C C . THR A 1 387 ? -11.986 22.574 -10.932 1.00 65.88 387 THR A C 1
ATOM 3183 O O . THR A 1 387 ? -13.043 22.596 -11.558 1.00 65.88 387 THR A O 1
ATOM 3186 N N . SER A 1 388 ? -10.819 22.940 -11.478 1.00 75.25 388 SER A N 1
ATOM 3187 C CA . SER A 1 388 ? -10.605 23.310 -12.872 1.00 75.25 388 SER A CA 1
ATOM 3188 C C . SER A 1 388 ? -9.567 22.401 -13.528 1.00 75.25 388 SER A C 1
ATOM 3190 O O . SER A 1 388 ? -8.509 22.139 -12.963 1.00 75.25 388 SER A O 1
ATOM 3192 N N . GLU A 1 389 ? -9.813 22.015 -14.777 1.00 75.69 389 GLU A N 1
ATOM 3193 C CA . GLU A 1 389 ? -8.864 21.279 -15.625 1.00 75.69 389 GLU A CA 1
ATOM 3194 C C . GLU A 1 389 ? -7.488 21.971 -15.714 1.00 75.69 389 GLU A C 1
ATOM 3196 O O . GLU A 1 389 ? -6.446 21.324 -15.681 1.00 75.69 389 GLU A O 1
ATOM 3201 N N . LYS A 1 390 ? -7.464 23.312 -15.703 1.00 79.56 390 LYS A N 1
ATOM 3202 C CA . LYS A 1 390 ? -6.218 24.103 -15.697 1.00 79.56 390 LYS A CA 1
ATOM 3203 C C . LYS A 1 390 ? -5.412 23.947 -14.411 1.00 79.56 390 LYS A C 1
ATOM 3205 O O . LYS A 1 390 ? -4.194 24.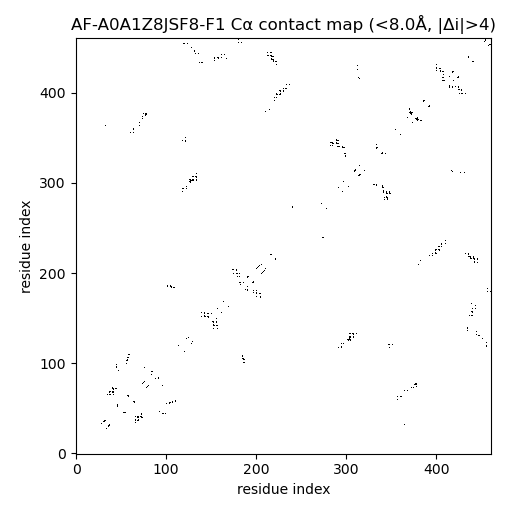096 -14.414 1.00 79.56 390 LYS A O 1
ATOM 3210 N N . GLU A 1 391 ? -6.102 23.727 -13.303 1.00 80.69 391 GLU A N 1
ATOM 3211 C CA . GLU A 1 391 ? -5.495 23.544 -11.993 1.00 80.69 391 GLU A CA 1
ATOM 3212 C C . GLU A 1 391 ? -4.918 22.129 -11.862 1.00 80.69 391 GLU A C 1
ATOM 3214 O O . GLU A 1 391 ? -3.791 21.974 -11.396 1.00 80.69 391 GLU A O 1
ATOM 3219 N N . LEU A 1 392 ? -5.632 21.123 -12.379 1.00 82.69 392 LEU A N 1
ATOM 3220 C CA . LEU A 1 392 ? -5.142 19.747 -12.475 1.00 82.69 392 LEU A CA 1
ATOM 3221 C C . LEU A 1 392 ? -3.869 19.667 -13.326 1.00 82.69 392 LEU A C 1
ATOM 3223 O O . LEU A 1 392 ? -2.874 19.083 -12.899 1.00 82.69 392 LEU A O 1
ATOM 3227 N N . GLU A 1 393 ? -3.874 20.320 -14.489 1.00 84.00 393 GLU A N 1
ATOM 3228 C CA . GLU A 1 393 ? -2.711 20.358 -15.375 1.00 84.00 393 GLU A CA 1
ATOM 3229 C C . GLU A 1 393 ? -1.526 21.079 -14.720 1.00 84.00 393 GLU A C 1
ATOM 3231 O O . GLU A 1 393 ? -0.376 20.674 -14.868 1.00 84.00 393 GLU A O 1
ATOM 3236 N N . LYS A 1 394 ? -1.782 22.114 -13.913 1.00 86.25 394 LYS A N 1
ATOM 3237 C CA . LYS A 1 394 ? -0.723 22.774 -13.145 1.00 86.25 394 LYS A CA 1
ATOM 3238 C C . LYS A 1 394 ? -0.069 21.815 -12.143 1.00 86.25 394 LYS A C 1
ATOM 3240 O O . LYS A 1 394 ? 1.158 21.763 -12.086 1.00 86.25 394 LYS A O 1
ATOM 3245 N N . VAL A 1 395 ? -0.860 21.043 -11.393 1.00 82.88 395 VAL A N 1
ATOM 3246 C CA . VAL A 1 395 ? -0.339 20.033 -10.451 1.00 82.88 395 VAL A CA 1
ATOM 3247 C C . VAL A 1 395 ? 0.441 18.945 -11.188 1.00 82.88 395 VAL A C 1
ATOM 3249 O O . VAL A 1 395 ? 1.508 18.533 -10.726 1.00 82.88 395 VAL A O 1
ATOM 3252 N N . TYR A 1 396 ? -0.055 18.505 -12.346 1.00 87.62 396 TYR A N 1
ATOM 3253 C CA . TYR A 1 396 ? 0.641 17.553 -13.207 1.00 87.62 396 TYR A CA 1
ATOM 3254 C C . TYR A 1 396 ? 2.023 18.082 -13.613 1.00 87.62 396 TYR A C 1
ATOM 3256 O O . TYR A 1 396 ? 3.036 17.432 -13.355 1.00 87.62 396 TYR A O 1
ATOM 3264 N N . GLN A 1 397 ? 2.089 19.298 -14.162 1.00 87.75 397 GLN A N 1
ATOM 3265 C CA . GLN A 1 397 ? 3.339 19.901 -14.632 1.00 87.75 397 GLN A CA 1
ATOM 3266 C C . GLN A 1 397 ? 4.328 20.196 -13.494 1.00 87.75 397 GLN A C 1
ATOM 3268 O O . GLN A 1 397 ? 5.534 19.999 -13.660 1.00 87.75 397 GLN A O 1
ATOM 3273 N N . GLU A 1 398 ? 3.850 20.634 -12.326 1.00 87.19 398 GLU A N 1
ATOM 3274 C CA . GLU A 1 398 ? 4.697 20.850 -11.146 1.00 87.19 398 GLU A CA 1
ATOM 3275 C C . GLU A 1 398 ? 5.359 19.545 -10.683 1.00 87.19 398 GLU A C 1
ATOM 3277 O O . GLU A 1 398 ? 6.578 19.503 -10.497 1.00 87.19 398 GLU A O 1
ATOM 3282 N N . ASN A 1 399 ? 4.592 18.458 -10.558 1.00 85.69 399 ASN A N 1
ATOM 3283 C CA . ASN A 1 399 ? 5.135 17.163 -10.144 1.00 85.69 399 ASN A CA 1
ATOM 3284 C C . ASN A 1 399 ? 6.016 16.526 -11.225 1.00 85.69 399 ASN A C 1
ATOM 3286 O O . ASN A 1 399 ? 7.063 15.961 -10.903 1.00 85.69 399 ASN A O 1
ATOM 3290 N N . LEU A 1 400 ? 5.664 16.685 -12.503 1.00 86.56 400 LEU A N 1
ATOM 3291 C CA . LEU A 1 400 ? 6.496 16.243 -13.621 1.00 86.56 400 LEU A CA 1
ATOM 3292 C C . LEU A 1 400 ? 7.855 16.945 -13.606 1.00 86.56 400 LEU A C 1
ATOM 3294 O O . LEU A 1 400 ? 8.889 16.302 -13.796 1.00 86.56 400 LEU A O 1
ATOM 3298 N N . LYS A 1 401 ? 7.884 18.248 -13.309 1.00 86.00 401 LYS A N 1
ATOM 3299 C CA . LYS A 1 401 ? 9.133 18.995 -13.137 1.00 86.00 401 LYS A CA 1
ATOM 3300 C C . LYS A 1 401 ? 9.969 18.445 -11.977 1.00 86.00 401 LYS A C 1
ATOM 3302 O O . LYS A 1 401 ? 11.160 18.228 -12.154 1.00 86.00 401 LYS A O 1
ATOM 3307 N N . LEU A 1 402 ? 9.362 18.154 -10.825 1.00 81.12 402 LEU A N 1
ATOM 3308 C CA . LEU A 1 402 ? 10.079 17.581 -9.675 1.00 81.12 402 LEU A CA 1
ATOM 3309 C C . LEU A 1 402 ? 10.688 16.207 -9.988 1.00 81.12 402 LEU A C 1
ATOM 3311 O O . LEU A 1 402 ? 11.848 15.946 -9.664 1.00 81.12 402 LEU A O 1
ATOM 3315 N N . ILE A 1 403 ? 9.921 15.335 -10.644 1.00 81.31 403 ILE A N 1
ATOM 3316 C CA . ILE A 1 403 ? 10.372 13.992 -11.027 1.00 81.31 403 ILE A CA 1
ATOM 3317 C C . ILE A 1 403 ? 11.492 14.089 -12.065 1.00 81.31 403 ILE A C 1
ATOM 3319 O O . ILE A 1 403 ? 12.514 13.416 -11.944 1.00 81.31 403 ILE A O 1
ATOM 3323 N N . THR A 1 404 ? 11.332 14.947 -13.072 1.00 80.25 404 THR A N 1
ATOM 3324 C CA . THR A 1 404 ? 12.348 15.129 -14.116 1.00 80.25 404 THR A CA 1
ATOM 3325 C C . THR A 1 404 ? 13.623 15.747 -13.561 1.00 80.25 404 THR A C 1
ATOM 3327 O O . THR A 1 404 ? 14.695 15.238 -13.867 1.00 80.25 404 THR A O 1
ATOM 3330 N N . GLU A 1 405 ? 13.536 16.744 -12.677 1.00 78.69 405 GLU A N 1
ATOM 3331 C CA . GLU A 1 405 ? 14.693 17.305 -11.973 1.00 78.69 405 GLU A CA 1
ATOM 3332 C C . GLU A 1 405 ? 15.416 16.258 -11.124 1.00 78.69 405 GLU A C 1
ATOM 3334 O O . GLU A 1 405 ? 16.647 16.227 -11.106 1.00 78.69 405 GLU A O 1
ATOM 3339 N N . TRP A 1 406 ? 14.689 15.385 -10.426 1.00 74.44 406 TRP A N 1
ATOM 3340 C CA . TRP A 1 406 ? 15.299 14.284 -9.683 1.00 74.44 406 TRP A CA 1
ATOM 3341 C C . TRP A 1 406 ? 16.024 13.306 -10.619 1.00 74.44 406 TRP A C 1
ATOM 3343 O O . TRP A 1 406 ? 17.201 13.002 -10.407 1.00 74.44 406 TRP A O 1
ATOM 3353 N N . LEU A 1 407 ? 15.366 12.881 -11.699 1.00 70.31 407 LEU A N 1
ATOM 3354 C CA . LEU A 1 407 ? 15.951 11.982 -12.693 1.00 70.31 407 LEU A CA 1
ATOM 3355 C C . LEU A 1 407 ? 17.151 12.609 -13.423 1.00 70.31 407 LEU A C 1
ATOM 3357 O O . LEU A 1 407 ? 18.087 11.897 -13.778 1.00 70.31 407 LEU A O 1
ATOM 3361 N N . THR A 1 408 ? 17.190 13.925 -13.642 1.00 70.38 408 THR A N 1
ATOM 3362 C CA . THR A 1 408 ? 18.339 14.582 -14.292 1.00 70.38 408 THR A CA 1
ATOM 3363 C C . THR A 1 408 ? 19.477 14.889 -13.325 1.00 70.38 408 THR A C 1
ATOM 3365 O O . THR A 1 408 ? 20.635 14.799 -13.720 1.00 70.38 408 THR A O 1
ATOM 3368 N N . ASN A 1 409 ? 19.173 15.226 -12.067 1.00 65.06 409 ASN A N 1
ATOM 3369 C CA . ASN A 1 409 ? 20.167 15.652 -11.074 1.00 65.06 409 ASN A CA 1
ATOM 3370 C C . ASN A 1 409 ? 20.767 14.494 -10.256 1.00 65.06 409 ASN A C 1
ATOM 3372 O O . ASN A 1 409 ? 21.658 14.724 -9.440 1.00 65.06 409 ASN A O 1
ATOM 3376 N N . GLY A 1 410 ? 20.302 13.258 -10.453 1.00 56.38 410 GLY A N 1
ATOM 3377 C CA . GLY A 1 410 ? 20.783 12.048 -9.776 1.00 56.38 410 GLY A CA 1
ATOM 3378 C C . GLY A 1 410 ? 22.191 11.574 -10.179 1.00 56.38 410 GLY A C 1
ATOM 3379 O O . GLY A 1 410 ? 22.377 10.404 -10.500 1.00 56.38 410 GLY A O 1
ATOM 3380 N N . GLY A 1 411 ? 23.201 12.447 -10.151 1.00 53.25 411 GLY A N 1
ATOM 3381 C CA . GLY A 1 411 ? 24.619 12.091 -10.309 1.00 53.25 411 GLY A CA 1
ATOM 3382 C C . GLY A 1 411 ? 24.979 11.247 -11.550 1.00 53.25 411 GLY A C 1
ATOM 3383 O O . GLY A 1 411 ? 24.239 11.149 -12.528 1.00 53.25 411 GLY A O 1
ATOM 3384 N N . PHE A 1 412 ? 26.161 10.613 -11.518 1.00 39.16 412 PHE A N 1
ATOM 3385 C CA . PHE A 1 412 ? 26.703 9.806 -12.628 1.00 39.16 412 PHE A CA 1
ATOM 3386 C C . PHE A 1 412 ? 25.739 8.693 -13.085 1.00 39.16 412 PHE A C 1
ATOM 3388 O O . PHE A 1 412 ? 25.622 8.423 -14.279 1.00 39.16 412 PHE A O 1
ATOM 3395 N N . SER A 1 413 ? 24.990 8.104 -12.147 1.00 49.69 413 SER A N 1
ATOM 3396 C CA . SER A 1 413 ? 24.046 7.014 -12.408 1.00 49.69 413 SER A CA 1
ATOM 3397 C C . SER A 1 413 ? 22.832 7.463 -13.226 1.00 49.69 413 SER A C 1
ATOM 3399 O O . SER A 1 413 ? 22.413 6.754 -14.137 1.00 49.69 413 SER A O 1
ATOM 3401 N N . SER A 1 414 ? 22.283 8.659 -12.994 1.00 52.16 414 SER A N 1
ATOM 3402 C CA . SER A 1 414 ? 21.044 9.051 -13.667 1.00 52.16 414 SER A CA 1
ATOM 3403 C C . SER A 1 414 ? 21.245 9.476 -15.128 1.00 52.16 414 SER A C 1
ATOM 3405 O O . SER A 1 414 ? 20.429 9.129 -15.983 1.00 52.16 414 SER A O 1
ATOM 3407 N N . SER A 1 415 ? 22.378 10.106 -15.469 1.00 52.31 415 SER A N 1
ATOM 3408 C CA . SER A 1 415 ? 22.723 10.393 -16.875 1.00 52.31 415 SER A CA 1
ATOM 3409 C C . SER A 1 415 ? 22.992 9.105 -17.676 1.00 52.31 415 SER A C 1
ATOM 3411 O O . SER A 1 415 ? 22.598 8.975 -18.846 1.00 52.31 415 SER A O 1
ATOM 3413 N N . VAL A 1 416 ? 23.598 8.109 -17.018 1.00 53.47 416 VAL A N 1
ATOM 3414 C CA . VAL A 1 416 ? 23.913 6.798 -17.594 1.00 53.47 416 VAL A CA 1
ATOM 3415 C C . VAL A 1 416 ? 22.665 5.929 -17.709 1.00 53.47 416 VAL A C 1
ATOM 3417 O O . VAL A 1 416 ? 22.517 5.282 -18.734 1.00 53.47 416 VAL A O 1
ATOM 3420 N N . ILE A 1 417 ? 21.732 5.961 -16.754 1.00 56.72 417 ILE A N 1
ATOM 3421 C CA . ILE A 1 417 ? 20.503 5.149 -16.775 1.00 56.72 417 ILE A CA 1
ATOM 3422 C C . ILE A 1 417 ? 19.413 5.804 -17.640 1.00 56.72 417 ILE A C 1
ATOM 3424 O O . ILE A 1 417 ? 18.904 5.171 -18.566 1.00 56.72 417 ILE A O 1
ATOM 3428 N N . PHE A 1 418 ? 19.109 7.094 -17.456 1.00 56.31 418 PHE A N 1
ATOM 3429 C CA . PHE A 1 418 ? 17.897 7.708 -18.027 1.00 56.31 418 PHE A CA 1
ATOM 3430 C C . PHE A 1 418 ? 18.083 8.429 -19.371 1.00 56.31 418 PHE A C 1
ATOM 3432 O O . PHE A 1 418 ? 17.191 8.341 -20.217 1.00 56.31 418 PHE A O 1
ATOM 3439 N N . GLY A 1 419 ? 19.243 9.040 -19.638 1.00 56.53 419 GLY A N 1
ATOM 3440 C CA . GLY A 1 419 ? 19.627 9.502 -20.985 1.00 56.53 419 GLY A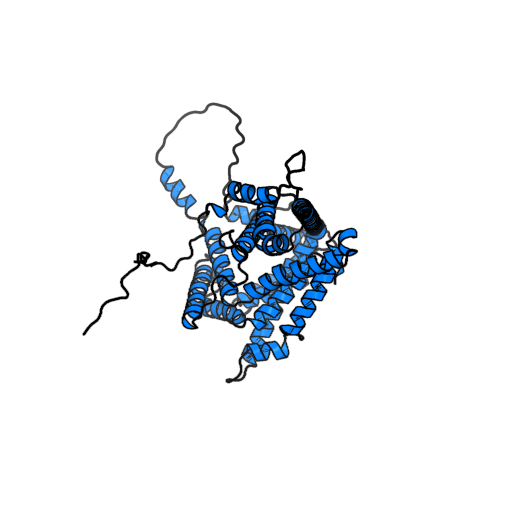 CA 1
ATOM 3441 C C . GLY A 1 419 ? 19.847 11.002 -21.084 1.00 56.53 419 GLY A C 1
ATOM 3442 O O . GLY A 1 419 ? 20.015 11.680 -20.076 1.00 56.53 419 GLY A O 1
ATOM 3443 N N . ARG A 1 420 ? 19.870 11.532 -22.317 1.00 59.78 420 ARG A N 1
ATOM 3444 C CA . ARG A 1 420 ? 19.811 12.987 -22.538 1.00 59.78 420 ARG A CA 1
ATOM 3445 C C . ARG A 1 420 ? 18.498 13.520 -21.953 1.00 59.78 420 ARG A C 1
ATOM 3447 O O . ARG A 1 420 ? 17.471 12.865 -22.103 1.00 59.78 420 ARG A O 1
ATOM 3454 N N . SER A 1 421 ? 18.533 14.718 -21.366 1.00 59.03 421 SER A N 1
ATOM 3455 C CA . SER A 1 421 ? 17.416 15.348 -20.634 1.00 59.03 421 SER A CA 1
ATOM 3456 C C . SER A 1 421 ? 16.037 15.229 -21.322 1.00 59.03 421 SER A C 1
ATOM 3458 O O . SER A 1 421 ? 15.054 14.889 -20.671 1.00 59.03 421 SER A O 1
ATOM 3460 N N . GLY A 1 422 ? 15.960 15.367 -22.654 1.00 62.88 422 GLY A N 1
ATOM 3461 C CA . GLY A 1 422 ? 14.695 15.230 -23.398 1.00 62.88 422 GLY A CA 1
ATOM 3462 C C . GLY A 1 422 ? 14.042 13.838 -23.338 1.00 62.88 422 GLY A C 1
ATOM 3463 O O . GLY A 1 422 ? 12.826 13.742 -23.221 1.00 62.88 422 GLY A O 1
ATOM 3464 N N . ALA A 1 423 ? 14.830 12.757 -23.338 1.00 69.31 423 ALA A N 1
ATOM 3465 C CA . ALA A 1 423 ? 14.298 11.3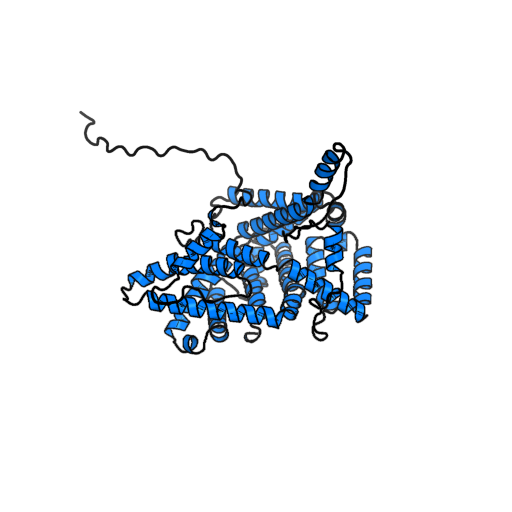94 -23.221 1.00 69.31 423 ALA A CA 1
ATOM 3466 C C . ALA A 1 423 ? 13.812 11.080 -21.795 1.00 69.31 423 ALA A C 1
ATOM 3468 O O . ALA A 1 423 ? 12.951 10.227 -21.602 1.00 69.31 423 ALA A O 1
ATOM 3469 N N . VAL A 1 424 ? 14.364 11.770 -20.792 1.00 72.12 424 VAL A N 1
ATOM 3470 C CA . VAL A 1 424 ? 13.950 11.640 -19.389 1.00 72.12 424 VAL A CA 1
ATOM 3471 C C . VAL A 1 424 ? 12.565 12.245 -19.186 1.00 72.12 424 VAL A C 1
ATOM 3473 O O . VAL A 1 424 ? 11.721 11.625 -18.544 1.00 72.12 424 VAL A O 1
ATOM 3476 N N . TYR A 1 425 ? 12.317 13.414 -19.784 1.00 79.94 425 TYR A N 1
ATOM 3477 C CA . TYR A 1 425 ? 11.014 14.073 -19.737 1.00 79.94 425 TYR A CA 1
ATOM 3478 C C . TYR A 1 425 ? 9.911 13.207 -20.353 1.00 79.94 425 TYR A C 1
ATOM 3480 O O . TYR A 1 425 ? 8.902 12.957 -19.703 1.00 79.94 425 TYR A O 1
ATOM 3488 N N . GLU A 1 426 ? 10.125 12.684 -21.565 1.00 79.44 426 GLU A N 1
ATOM 3489 C CA . GLU A 1 426 ? 9.134 11.839 -22.245 1.00 79.44 426 GLU A CA 1
ATOM 3490 C C . GLU A 1 426 ? 8.805 10.572 -21.436 1.00 79.44 426 GLU A C 1
ATOM 3492 O O . GLU A 1 426 ? 7.648 10.168 -21.342 1.00 79.44 426 GLU A O 1
ATOM 3497 N N . LYS A 1 427 ? 9.810 9.958 -20.801 1.00 75.75 427 LYS A N 1
ATOM 3498 C CA . LYS A 1 427 ? 9.612 8.782 -19.940 1.00 75.75 427 LYS A CA 1
ATOM 3499 C C . LYS A 1 427 ? 8.835 9.119 -18.672 1.00 75.75 427 LYS A C 1
ATOM 3501 O O . LYS A 1 427 ? 7.887 8.412 -18.343 1.00 75.75 427 LYS A O 1
ATOM 3506 N N . ALA A 1 428 ? 9.216 10.191 -17.978 1.00 80.44 428 ALA A N 1
ATOM 3507 C CA . ALA A 1 428 ? 8.511 10.642 -16.783 1.00 80.44 428 ALA A CA 1
ATOM 3508 C C . ALA A 1 428 ? 7.047 10.977 -17.105 1.00 80.44 428 ALA A C 1
ATOM 3510 O O . ALA A 1 428 ? 6.150 10.535 -16.392 1.00 80.44 428 ALA A O 1
ATOM 3511 N N . HIS A 1 429 ? 6.811 11.654 -18.232 1.00 85.06 429 HIS A N 1
ATOM 3512 C CA . HIS A 1 429 ? 5.475 11.945 -18.740 1.00 85.06 429 HIS A CA 1
ATOM 3513 C C . HIS A 1 429 ? 4.676 10.661 -18.981 1.00 85.06 429 HIS A C 1
ATOM 3515 O O . HIS A 1 429 ? 3.568 10.531 -18.475 1.00 85.06 429 HIS A O 1
ATOM 3521 N N . LYS A 1 430 ? 5.239 9.678 -19.698 1.00 82.88 430 LYS A N 1
ATOM 3522 C CA . LYS A 1 430 ? 4.565 8.394 -19.955 1.00 82.88 430 LYS A CA 1
ATOM 3523 C C . LYS A 1 430 ? 4.195 7.652 -18.672 1.00 82.88 430 LYS A C 1
ATOM 3525 O O . LYS A 1 430 ? 3.094 7.126 -18.584 1.00 82.88 430 LYS A O 1
ATOM 3530 N N . VAL A 1 431 ? 5.085 7.617 -17.677 1.00 82.81 431 VAL A N 1
ATOM 3531 C CA . VAL A 1 431 ? 4.789 6.990 -16.377 1.00 82.81 431 VAL A CA 1
ATOM 3532 C C . VAL A 1 431 ? 3.673 7.744 -15.656 1.00 82.81 431 VAL A C 1
ATOM 3534 O O . VAL A 1 431 ? 2.735 7.118 -15.179 1.00 82.81 431 VAL A O 1
ATOM 3537 N N . MET A 1 432 ? 3.719 9.075 -15.604 1.00 85.62 432 MET A N 1
ATOM 3538 C CA . MET A 1 432 ? 2.662 9.859 -14.957 1.00 85.62 432 MET A CA 1
ATOM 3539 C C . MET A 1 432 ? 1.310 9.729 -15.664 1.00 85.62 432 MET A C 1
ATOM 3541 O O . MET A 1 432 ? 0.279 9.680 -14.995 1.00 85.62 432 MET A O 1
ATOM 3545 N N . GLU A 1 433 ? 1.321 9.624 -16.993 1.00 87.19 433 GLU A N 1
ATOM 3546 C CA . GLU A 1 433 ? 0.123 9.447 -17.815 1.00 87.19 433 GLU A CA 1
ATOM 3547 C C . GLU A 1 433 ? -0.603 8.134 -17.502 1.00 87.19 433 GLU A C 1
ATOM 3549 O O . GLU A 1 433 ? -1.830 8.100 -17.528 1.00 87.19 433 GLU A O 1
ATOM 3554 N N . THR A 1 434 ? 0.121 7.073 -17.113 1.00 87.75 434 THR A N 1
ATOM 3555 C CA . THR A 1 434 ? -0.519 5.804 -16.712 1.00 87.75 434 THR A CA 1
ATOM 3556 C C . THR A 1 434 ? -1.470 5.942 -15.526 1.00 87.75 434 THR A C 1
ATOM 3558 O O . THR A 1 434 ? -2.386 5.141 -15.395 1.00 87.75 434 THR A O 1
ATOM 3561 N N . PHE A 1 435 ? -1.294 6.979 -14.703 1.00 90.00 435 PHE A N 1
ATOM 3562 C CA . PHE A 1 435 ? -2.119 7.234 -13.524 1.00 90.00 435 PHE A CA 1
ATOM 3563 C C . PHE A 1 435 ? -3.213 8.281 -13.760 1.00 90.00 435 PHE A C 1
ATOM 3565 O O . PHE A 1 435 ? -3.806 8.771 -12.801 1.00 90.00 435 PHE A O 1
ATOM 3572 N N . ARG A 1 436 ? -3.479 8.673 -15.015 1.00 88.62 436 ARG A N 1
ATOM 3573 C CA . ARG A 1 436 ? -4.449 9.734 -15.331 1.00 88.62 436 ARG A CA 1
ATOM 3574 C C . ARG A 1 436 ? -5.904 9.337 -15.058 1.00 88.62 436 ARG A C 1
ATOM 3576 O O . ARG A 1 436 ? -6.697 10.211 -14.720 1.00 88.62 436 ARG A O 1
ATOM 3583 N N . HIS A 1 437 ? -6.256 8.055 -15.167 1.00 90.00 437 HIS A N 1
ATOM 3584 C CA . HIS A 1 437 ? -7.635 7.586 -14.973 1.00 90.00 437 HIS A CA 1
ATOM 3585 C C . HIS A 1 437 ? -7.869 7.044 -13.563 1.00 90.00 437 HIS A C 1
ATOM 3587 O O . HIS A 1 437 ? -7.255 6.059 -13.156 1.00 90.00 437 HIS A O 1
ATOM 3593 N N . ARG A 1 438 ? -8.814 7.655 -12.838 1.00 89.62 438 ARG A N 1
ATOM 3594 C CA . ARG A 1 438 ? -9.170 7.283 -11.457 1.00 89.62 438 ARG A CA 1
ATOM 3595 C C . ARG A 1 438 ? -9.610 5.822 -11.331 1.00 89.62 438 ARG A C 1
ATOM 3597 O O . ARG A 1 438 ? -9.149 5.134 -10.431 1.00 89.62 438 ARG A O 1
ATOM 3604 N N . GLU A 1 439 ? -10.480 5.337 -12.216 1.00 88.56 439 GLU A N 1
ATOM 3605 C CA . GLU A 1 439 ? -11.026 3.970 -12.129 1.00 88.56 439 GLU A CA 1
ATOM 3606 C C . GLU A 1 439 ? -9.934 2.902 -12.282 1.00 88.56 439 GLU A C 1
ATOM 3608 O O . GLU A 1 439 ? -9.861 1.947 -11.508 1.00 88.56 439 GLU A O 1
ATOM 3613 N N . VAL A 1 440 ? -9.006 3.133 -13.212 1.00 91.81 440 VAL A N 1
ATOM 3614 C CA . VAL A 1 440 ? -7.830 2.285 -13.441 1.00 91.81 440 VAL A CA 1
ATOM 3615 C C . VAL A 1 440 ? -6.924 2.261 -12.200 1.00 91.81 440 VAL A C 1
ATOM 3617 O O . VAL A 1 440 ? -6.481 1.193 -11.764 1.00 91.81 440 VAL A O 1
ATOM 3620 N N . ASN A 1 441 ? -6.698 3.425 -11.580 1.00 91.75 441 ASN A N 1
ATOM 3621 C CA . ASN A 1 441 ? -5.945 3.541 -10.327 1.00 91.75 441 ASN A CA 1
ATOM 3622 C C . ASN A 1 441 ? -6.644 2.835 -9.161 1.00 91.75 441 ASN A C 1
ATOM 3624 O O . ASN A 1 441 ? -5.984 2.263 -8.296 1.00 91.75 441 ASN A O 1
ATOM 3628 N N . LEU A 1 442 ? -7.975 2.873 -9.127 1.00 90.25 442 LEU A N 1
ATOM 3629 C CA . LEU A 1 442 ? -8.774 2.259 -8.076 1.00 90.25 442 LEU A CA 1
ATOM 3630 C C . LEU A 1 442 ? -8.626 0.731 -8.109 1.00 90.25 442 LEU A C 1
ATOM 3632 O O . LEU A 1 442 ? -8.362 0.126 -7.069 1.00 90.25 442 LEU A O 1
ATOM 3636 N N . VAL A 1 443 ? -8.668 0.115 -9.298 1.00 91.50 443 VAL A N 1
ATOM 3637 C CA . VAL A 1 443 ? -8.381 -1.323 -9.462 1.00 91.50 443 VAL A CA 1
ATOM 3638 C C . VAL A 1 443 ? -6.944 -1.655 -9.045 1.00 91.50 443 VAL A C 1
ATOM 3640 O O . VAL A 1 443 ? -6.716 -2.660 -8.368 1.00 91.50 443 VAL A O 1
ATOM 3643 N N . LEU A 1 444 ? -5.962 -0.819 -9.407 1.00 92.06 444 LEU A N 1
ATOM 3644 C CA . LEU A 1 444 ? -4.575 -1.013 -8.968 1.00 92.06 444 LEU A CA 1
ATOM 3645 C C . LEU A 1 444 ? -4.461 -0.991 -7.440 1.00 92.06 444 LEU A C 1
ATOM 3647 O O . LEU A 1 444 ? -3.845 -1.884 -6.862 1.00 92.06 444 LEU A O 1
ATOM 3651 N N . LEU A 1 445 ? -5.052 0.009 -6.787 1.00 90.62 445 LEU A N 1
ATOM 3652 C CA . LEU A 1 445 ? -5.008 0.136 -5.334 1.00 90.62 445 LEU A CA 1
ATOM 3653 C C . LEU A 1 445 ? -5.711 -1.020 -4.640 1.00 90.62 445 LEU A C 1
ATOM 3655 O O . LEU A 1 445 ? -5.179 -1.514 -3.651 1.00 90.62 445 LEU A O 1
ATOM 3659 N N . GLN A 1 446 ? -6.842 -1.492 -5.169 1.00 90.56 446 GLN A N 1
ATOM 3660 C CA . GLN A 1 446 ? -7.501 -2.681 -4.637 1.00 90.56 446 GLN A CA 1
ATOM 3661 C C . GLN A 1 446 ? -6.577 -3.902 -4.720 1.00 90.56 446 GLN A C 1
ATOM 3663 O O . GLN A 1 446 ? -6.369 -4.563 -3.710 1.00 90.56 446 GLN A O 1
ATOM 3668 N N . ARG A 1 447 ? -5.918 -4.137 -5.863 1.00 91.12 447 ARG A N 1
ATOM 3669 C CA . ARG A 1 447 ? -4.947 -5.238 -6.011 1.00 91.12 447 ARG A CA 1
ATOM 3670 C C . ARG A 1 447 ? -3.747 -5.105 -5.066 1.00 91.12 447 ARG A C 1
ATOM 3672 O O . ARG A 1 447 ? -3.240 -6.108 -4.572 1.00 91.12 447 ARG A O 1
ATOM 3679 N N . VAL A 1 448 ? -3.283 -3.881 -4.802 1.00 91.38 448 VAL A N 1
ATOM 3680 C CA . VAL A 1 448 ? -2.221 -3.625 -3.813 1.00 91.38 448 VAL A CA 1
ATOM 3681 C C . VAL A 1 448 ? -2.720 -3.902 -2.394 1.00 91.38 448 VAL A C 1
ATOM 3683 O O . VAL A 1 448 ? -1.994 -4.509 -1.613 1.00 91.38 448 VAL A O 1
ATOM 3686 N N . VAL A 1 449 ? -3.949 -3.506 -2.055 1.00 89.62 449 VAL A N 1
ATOM 3687 C CA . VAL A 1 449 ? -4.581 -3.835 -0.768 1.00 89.62 449 VAL A CA 1
ATOM 3688 C C . VAL A 1 449 ? -4.712 -5.344 -0.608 1.00 89.62 449 VAL A C 1
ATOM 3690 O O . VAL A 1 449 ? -4.313 -5.857 0.431 1.00 89.62 449 VAL A O 1
ATOM 3693 N N . ASP A 1 450 ? -5.203 -6.053 -1.623 1.00 90.62 450 ASP A N 1
ATOM 3694 C CA . ASP A 1 450 ? -5.353 -7.510 -1.592 1.00 90.62 450 ASP A CA 1
ATOM 3695 C C . ASP A 1 450 ? -4.000 -8.183 -1.340 1.00 90.62 450 ASP A C 1
ATOM 3697 O O . ASP A 1 450 ? -3.882 -9.044 -0.472 1.00 90.62 450 ASP A O 1
ATOM 3701 N N . LEU A 1 451 ? -2.946 -7.720 -2.017 1.00 91.75 451 LEU A N 1
ATOM 3702 C CA . LEU A 1 451 ? -1.580 -8.186 -1.793 1.00 91.75 451 LEU A CA 1
ATOM 3703 C C . LEU A 1 451 ? -1.118 -7.929 -0.350 1.00 91.75 451 LEU A C 1
ATOM 3705 O O . LEU A 1 451 ? -0.606 -8.840 0.296 1.00 91.75 451 LEU A O 1
ATOM 3709 N N . LEU A 1 452 ? -1.337 -6.728 0.192 1.00 88.38 452 LEU A N 1
ATOM 3710 C CA . LEU A 1 452 ? -0.978 -6.406 1.579 1.00 88.38 452 LEU A CA 1
ATOM 3711 C C . LEU A 1 452 ? -1.771 -7.242 2.594 1.00 88.38 452 LEU A C 1
ATOM 3713 O O . LEU A 1 452 ? -1.216 -7.662 3.612 1.00 88.38 452 LEU A O 1
ATOM 3717 N N . VAL A 1 453 ? -3.051 -7.505 2.322 1.00 89.50 453 VAL A N 1
ATOM 3718 C CA . VAL A 1 453 ? -3.896 -8.355 3.164 1.00 89.50 453 VAL A CA 1
ATOM 3719 C C . VAL A 1 453 ? -3.399 -9.793 3.118 1.00 89.50 453 VAL A C 1
ATOM 3721 O O . VAL A 1 453 ? -3.167 -10.357 4.180 1.00 89.50 453 VAL A O 1
ATOM 3724 N N . LEU A 1 454 ? -3.135 -10.362 1.941 1.00 89.38 454 LEU A N 1
ATOM 3725 C CA . LEU A 1 454 ? -2.609 -11.725 1.796 1.00 89.38 454 LEU A CA 1
ATOM 3726 C C . LEU A 1 454 ? -1.218 -11.889 2.426 1.00 89.38 454 LEU A C 1
ATOM 3728 O O . LEU A 1 454 ? -0.916 -12.928 3.017 1.00 89.38 454 LEU A O 1
ATOM 3732 N N . MET A 1 455 ? -0.380 -10.849 2.369 1.00 86.38 455 MET A N 1
ATOM 3733 C CA . MET A 1 455 ? 0.914 -10.831 3.056 1.00 86.38 455 MET A CA 1
ATOM 3734 C C . MET A 1 455 ? 0.765 -10.960 4.580 1.00 86.38 455 MET A C 1
ATOM 3736 O O . MET A 1 455 ? 1.542 -11.668 5.229 1.00 86.38 455 MET A O 1
ATOM 3740 N N . LEU A 1 456 ? -0.219 -10.272 5.166 1.00 85.62 456 LEU A N 1
ATOM 3741 C CA . LEU A 1 456 ? -0.459 -10.273 6.612 1.00 85.62 456 LEU A CA 1
ATOM 3742 C C . LEU A 1 456 ? -1.304 -11.478 7.068 1.00 85.62 456 LEU A C 1
ATOM 3744 O O . LEU A 1 456 ? -1.068 -12.033 8.149 1.00 85.62 456 LEU A O 1
ATOM 3748 N N . LEU A 1 457 ? -2.266 -11.881 6.241 1.00 88.44 457 LEU A N 1
ATOM 3749 C CA . LEU A 1 457 ? -3.352 -12.821 6.512 1.00 88.44 457 LEU A CA 1
ATOM 3750 C C . LEU A 1 457 ? -3.516 -13.822 5.348 1.00 88.44 457 LEU A C 1
ATOM 3752 O O . LEU A 1 457 ? -4.512 -13.785 4.629 1.00 88.44 457 LEU A O 1
ATOM 3756 N N . PRO A 1 458 ? -2.567 -14.745 5.122 1.00 83.62 458 PRO A N 1
ATOM 3757 C CA . PRO A 1 458 ? -2.674 -15.740 4.057 1.00 83.62 458 PRO A CA 1
ATOM 3758 C C . PRO A 1 458 ? -3.735 -16.798 4.358 1.00 83.62 458 PRO A C 1
ATOM 3760 O O . PRO A 1 458 ? -4.012 -17.630 3.509 1.00 83.62 458 PRO A O 1
ATOM 3763 N N . GLU A 1 459 ? -4.303 -16.817 5.568 1.00 85.94 459 GLU A N 1
ATOM 3764 C CA . GLU A 1 459 ? -5.463 -17.655 5.870 1.00 85.94 459 GLU A CA 1
ATOM 3765 C C . GLU A 1 459 ? -6.680 -17.265 5.016 1.00 85.94 459 GLU A C 1
ATOM 3767 O O . GLU A 1 459 ? -7.622 -18.043 4.916 1.00 85.94 459 GLU A O 1
ATOM 3772 N N . LEU A 1 460 ? -6.642 -16.070 4.413 1.00 83.88 460 LEU A N 1
ATOM 3773 C CA . LEU A 1 460 ? -7.655 -15.537 3.508 1.00 83.88 460 LEU A CA 1
ATOM 3774 C C . LEU A 1 460 ? -7.403 -15.878 2.027 1.00 83.88 460 LEU A C 1
ATOM 3776 O O . LEU A 1 460 ? -8.187 -15.449 1.184 1.00 83.88 460 LEU A O 1
ATOM 3780 N N . ALA A 1 461 ? -6.301 -16.573 1.713 1.00 70.25 461 ALA A N 1
ATOM 3781 C CA . ALA A 1 461 ? -5.861 -16.879 0.348 1.00 70.25 461 ALA A CA 1
ATOM 3782 C C . ALA A 1 461 ? -6.615 -18.040 -0.313 1.00 70.25 461 ALA A C 1
ATOM 3784 O O . ALA A 1 461 ? -6.978 -19.006 0.400 1.00 70.25 461 ALA A O 1
#

Radius of gyration: 26.73 Å; Cα contacts (8 Å, |Δi|>4): 351; chains: 1; bounding box: 87×83×71 Å